Protein AF-0000000086535286 (afdb_homodimer)

Foldseek 3Di:
DVVVVVVVCVVVCVVPPCCPPQPPVNVVVVVVVVVVVVVVVVVVVLVVLVVVVVVLVVLLVVLVCVLPDPVLVPDDPVVSVVSVVVSVVSNVVSVVDDTDHDDDDDPQQVVLLVVLVVQLVVLVVCCVVPVVVSLLVLLQLLQLLDVPRDPHHHDVVSNVSLVSHDPVSNVVSNVVSVVVNVVSVVVVVVVVVVVVVVVVVVVVVVVD/DVVVVVVVCVVVCVVPPCCPPCPPVNVVVVVVVVVVVVVVVVVVVLVVLVVVVVVLVVLLVVLVCVLPDPVLVPDDPVVSVVSVVVSVVSNVVSVVDDTDHDDDDDPQQVVLLVVLVVQLVVLVVCCVVPVVVSLLVLLQLLQLLDVPRPPHHHDVVSNVSLVSHDPVSNVVSNVVSVVVNVVSVVVVVVVVVVVVVVVVVVVVVVVD

Secondary structure (DSSP, 8-state):
-HHHHHHHHHHHHHHHH------HHHHHHHHHHHHHHHHHHHHHHHHHHHHHHHHHHHHHHHHHHHHT-HHHHTS-HHHHHHHHHHHHHHHHHHHTEEEEEPPP--HHHHHHHHHHHHHHHHHHHHHHH-HHHHHHHHHHHHHTT-TT--SS---HHHHHHHHTS-HHHHHHHHHHHHHHHHHHHHHHHHHHHHHHHHHHHHHHHTT-/-HHHHHHHHHHHHHHHH------HHHHHHHHHHHHHHHHHHHHHHHHHHHHHHHHHHHHHHHHHHHHT-HHHHTS-HHHHHHHHHHHHHHHHHHHTEEEEEPPP--HHHHHHHHHHHHHHHHHHHHHHH-HHHHHHHHHHHHHHH-TT--SS---HHHHHHHHTS-HHHHHHHHHHHHHHHHHHHHHHHHHHHHHHHHHHHHHHHS--

Organism: Oryzias melastigma (NCBI:txid30732)

Sequence (416 aa):
MAQAKIQAKMNEAMCSKFSRTLSMADRSGRLLETLDQLEVRVEALRETASALEQEREGILEMIQSIQNSQEMRNICAGEREELTLTADRLMGRALTVEISVGTIRNPQQEEALRKATSMIDEIVKKLLVDMEGGRQQLMALHAACVTEAPPVPIDQKFQVVVISCALEDQKKIKQRLETLVRNVENAEKNIKIMDHQKLESANTNGSSMAQAKIQAKMNEAMCSKFSRTLSMADRSGRLLETLDQLEVRVEALRETASALEQEREGILEMIQSIQNSQEMRNICAGEREELTLTADRLMGRALTVEISVGTIRNPQQEEALRKATSMIDEIVKKLLVDMEGGRQQLMALHAACVTEAPPVPIDQKFQVVVISCALEDQKKIKQRLETLVRNVENAEKNIKIMDHQKLESANTNGSS

Nearest PDB structures (foldseek):
  3cqx-assembly1_D  TM=7.280E-01  e=1.475E-04  Mus musculus
  3cqx-assembly1_C  TM=7.325E-01  e=4.049E-04  Mus musculus
  6o76-assembly1_B  TM=4.195E-01  e=9.312E+00  Homo sapiens
  3cqx-assembly1_D  TM=7.282E-01  e=1.491E-04  Mus musculus
  3cqx-assembly1_C  TM=7.325E-01  e=4.074E-04  Mus musculus

Radius of gyration: 33.99 Å; Cα contacts (8 Å, |Δi|>4): 325; chains: 2; bounding box: 59×127×106 Å

pLDDT: mean 85.43, std 17.41, range [34.28, 98.5]

InterPro domains:
  IPR003103 BAG domain [PS51035] (112-192)
  IPR037689 BAG family molecular chaperone regulator 2 [PTHR12334] (6-199)

Structure (mmCIF, N/CA/C/O backbone):
data_AF-0000000086535286-model_v1
#
loop_
_entity.id
_entity.type
_entity.pdbx_description
1 polymer 'BAG family molecular chaperone regulator 2'
#
loop_
_atom_site.group_PDB
_atom_site.id
_atom_site.type_symbol
_atom_site.label_atom_id
_atom_site.label_alt_id
_atom_site.label_comp_id
_atom_site.label_asym_id
_atom_site.label_entity_id
_atom_site.label_seq_id
_atom_site.pdbx_PDB_ins_code
_atom_site.Cartn_x
_atom_site.Cartn_y
_atom_site.Cartn_z
_atom_site.occupancy
_atom_site.B_iso_or_equiv
_atom_site.auth_seq_id
_atom_site.auth_comp_id
_atom_site.auth_asym_id
_atom_site.auth_atom_id
_atom_site.pdbx_PDB_model_num
ATOM 1 N N . MET A 1 1 ? -3.342 -65.5 15.906 1 35.47 1 MET A N 1
ATOM 2 C CA . MET A 1 1 ? -2.869 -64.688 14.789 1 35.47 1 MET A CA 1
ATOM 3 C C . MET A 1 1 ? -4.004 -64.375 13.828 1 35.47 1 MET A C 1
ATOM 5 O O . MET A 1 1 ? -3.982 -63.344 13.148 1 35.47 1 MET A O 1
ATOM 9 N N . ALA A 1 2 ? -4.98 -65.375 13.617 1 52.06 2 ALA A N 1
ATOM 10 C CA . ALA A 1 2 ? -6.016 -65.25 12.594 1 52.06 2 ALA A CA 1
ATOM 11 C C . ALA A 1 2 ? -7.082 -64.25 13.023 1 52.06 2 ALA A C 1
ATOM 13 O O . ALA A 1 2 ? -7.621 -63.5 12.188 1 52.06 2 ALA A O 1
ATOM 14 N N . GLN A 1 3 ? -7.488 -64.188 14.297 1 49.44 3 GLN A N 1
ATOM 15 C CA . GLN A 1 3 ? -8.562 -63.312 14.734 1 49.44 3 GLN A CA 1
ATOM 16 C C . GLN A 1 3 ? -8.133 -61.844 14.633 1 49.44 3 GLN A C 1
ATOM 18 O O . GLN A 1 3 ? -8.969 -60.969 14.461 1 49.44 3 GLN A O 1
ATOM 23 N N . ALA A 1 4 ? -6.812 -61.594 14.945 1 50.22 4 ALA A N 1
ATOM 24 C CA . ALA A 1 4 ? -6.367 -60.188 14.844 1 50.22 4 ALA A CA 1
ATOM 25 C C . ALA A 1 4 ? -6.43 -59.719 13.398 1 50.22 4 ALA A C 1
ATOM 27 O O . ALA A 1 4 ? -6.691 -58.531 13.148 1 50.22 4 ALA A O 1
ATOM 28 N N . LYS A 1 5 ? -6.266 -60.625 12.453 1 48.25 5 LYS A N 1
ATOM 29 C CA . LYS A 1 5 ? -6.305 -60.156 11.078 1 48.25 5 LYS A CA 1
ATOM 30 C C . LYS A 1 5 ? -7.73 -59.812 10.656 1 48.25 5 LYS A C 1
ATOM 32 O O . LYS A 1 5 ? -7.938 -58.938 9.828 1 48.25 5 LYS A O 1
ATOM 37 N N . ILE A 1 6 ? -8.758 -60.594 11.156 1 49.84 6 ILE A N 1
ATOM 38 C CA . ILE A 1 6 ? -10.117 -60.281 10.734 1 49.84 6 ILE A CA 1
ATOM 39 C C . ILE A 1 6 ? -10.555 -58.938 11.328 1 49.84 6 ILE A C 1
ATOM 41 O O . ILE A 1 6 ? -11.195 -58.125 10.648 1 49.84 6 ILE A O 1
ATOM 45 N N . GLN A 1 7 ? -10.219 -58.656 12.609 1 48.5 7 GLN A N 1
ATOM 46 C CA . GLN A 1 7 ? -10.648 -57.375 13.18 1 48.5 7 GLN A CA 1
ATOM 47 C C . GLN A 1 7 ? -9.93 -56.219 12.516 1 48.5 7 GLN A C 1
ATOM 49 O O . GLN A 1 7 ? -10.461 -55.094 12.453 1 48.5 7 GLN A O 1
ATOM 54 N N . ALA A 1 8 ? -8.656 -56.469 12.102 1 47.41 8 ALA A N 1
ATOM 55 C CA . ALA A 1 8 ? -7.957 -55.344 11.438 1 47.41 8 ALA A CA 1
ATOM 56 C C . ALA A 1 8 ? -8.578 -55.062 10.078 1 47.41 8 ALA A C 1
ATOM 58 O O . ALA A 1 8 ? -8.703 -53.906 9.688 1 47.41 8 ALA A O 1
ATOM 59 N N . LYS A 1 9 ? -8.961 -56.094 9.297 1 48.59 9 LYS A N 1
ATOM 60 C CA . LYS A 1 9 ? -9.625 -55.844 8.023 1 48.59 9 LYS A CA 1
ATOM 61 C C . LYS A 1 9 ? -10.992 -55.188 8.25 1 48.59 9 LYS A C 1
ATOM 63 O O . LYS A 1 9 ? -11.438 -54.375 7.434 1 48.59 9 LYS A O 1
ATOM 68 N N . MET A 1 10 ? -11.727 -55.562 9.352 1 43.03 10 MET A N 1
ATOM 69 C CA . MET A 1 10 ? -12.992 -54.906 9.609 1 43.03 10 MET A CA 1
ATOM 70 C C . MET A 1 10 ? -12.758 -53.469 10.062 1 43.03 10 MET A C 1
ATOM 72 O O . MET A 1 10 ? -13.586 -52.594 9.805 1 43.03 10 MET A O 1
ATOM 76 N N . ASN A 1 11 ? -11.664 -53.25 10.977 1 42.78 11 ASN A N 1
ATOM 77 C CA . ASN A 1 11 ? -11.414 -51.875 11.391 1 42.78 11 ASN A CA 1
ATOM 78 C C . ASN A 1 11 ? -10.898 -51.031 10.234 1 42.78 11 ASN A C 1
ATOM 80 O O . ASN A 1 11 ? -11.156 -49.812 10.18 1 42.78 11 ASN A O 1
ATOM 84 N N . GLU A 1 12 ? -9.953 -51.625 9.375 1 42.12 12 GLU A N 1
ATOM 85 C CA . GLU A 1 12 ? -9.523 -50.781 8.258 1 42.12 12 GLU A CA 1
ATOM 86 C C . GLU A 1 12 ? -10.664 -50.562 7.27 1 42.12 12 GLU A C 1
ATOM 88 O O . GLU A 1 12 ? -10.727 -49.5 6.621 1 42.12 12 GLU A O 1
ATOM 93 N N . ALA A 1 13 ? -11.516 -51.562 6.961 1 40.09 13 ALA A N 1
ATOM 94 C CA . ALA A 1 13 ? -12.633 -51.438 6.027 1 40.09 13 ALA A CA 1
ATOM 95 C C . ALA A 1 13 ? -13.695 -50.5 6.57 1 40.09 13 ALA A C 1
ATOM 97 O O . ALA A 1 13 ? -14.359 -49.812 5.805 1 40.09 13 ALA A O 1
ATOM 98 N N . MET A 1 14 ? -14.039 -50.594 7.902 1 37.5 14 MET A N 1
ATOM 99 C CA . MET A 1 14 ? -15.047 -49.656 8.414 1 37.5 14 MET A CA 1
ATOM 100 C C . MET A 1 14 ? -14.539 -48.219 8.352 1 37.5 14 MET A C 1
ATOM 102 O O . MET A 1 14 ? -15.32 -47.281 8.195 1 37.5 14 MET A O 1
ATOM 106 N N . CYS A 1 15 ? -13.242 -48 8.758 1 41.28 15 CYS A N 1
ATOM 107 C CA . CYS A 1 15 ? -12.789 -46.625 8.703 1 41.28 15 CYS A CA 1
ATOM 108 C C . CYS A 1 15 ? -12.672 -46.156 7.262 1 41.28 15 CYS A C 1
ATOM 110 O O . CYS A 1 15 ? -12.531 -44.969 7.008 1 41.28 15 CYS A O 1
ATOM 112 N N . SER A 1 16 ? -12.219 -46.969 6.367 1 38.59 16 SER A N 1
ATOM 113 C CA . SER A 1 16 ? -11.938 -46.594 4.984 1 38.59 16 SER A CA 1
ATOM 114 C C . SER A 1 16 ? -13.211 -46.219 4.246 1 38.59 16 SER A C 1
ATOM 116 O O . SER A 1 16 ? -13.203 -45.25 3.459 1 38.59 16 SER A O 1
ATOM 118 N N . LYS A 1 17 ? -14.18 -47.25 4.133 1 38.41 17 LYS A N 1
ATOM 119 C CA . LYS A 1 17 ? -15.188 -47.156 3.08 1 38.41 17 LYS A CA 1
ATOM 120 C C . LYS A 1 17 ? -16.234 -46.094 3.422 1 38.41 17 LYS A C 1
ATOM 122 O O . LYS A 1 17 ? -17.109 -45.781 2.607 1 38.41 17 LYS A O 1
ATOM 127 N N . PHE A 1 18 ? -16.672 -46.031 4.766 1 39.97 18 PHE A N 1
ATOM 128 C CA . PHE A 1 18 ? -17.688 -45 4.957 1 39.97 18 PHE A CA 1
ATOM 129 C C . PHE A 1 18 ? -17.078 -43.625 4.816 1 39.97 18 PHE A C 1
ATOM 131 O O . PHE A 1 18 ? -16.656 -43 5.809 1 39.97 18 PHE A O 1
ATOM 138 N N . SER A 1 19 ? -16.031 -43.312 4.191 1 42.75 19 SER A N 1
ATOM 139 C CA . SER A 1 19 ? -15.961 -41.938 3.686 1 42.75 19 SER A CA 1
ATOM 140 C C . SER A 1 19 ? -17.359 -41.375 3.426 1 42.75 19 SER A C 1
ATOM 142 O O . SER A 1 19 ? -17.938 -41.625 2.365 1 42.75 19 SER A O 1
ATOM 144 N N . ARG A 1 20 ? -18.219 -41.625 4.371 1 43.44 20 ARG A N 1
ATOM 145 C CA . ARG A 1 20 ? -19.594 -41.125 4.289 1 43.44 20 ARG A CA 1
ATOM 146 C C . ARG A 1 20 ? -19.641 -39.812 3.529 1 43.44 20 ARG A C 1
ATOM 148 O O . ARG A 1 20 ? -18.844 -38.906 3.797 1 43.44 20 ARG A O 1
ATOM 155 N N . THR A 1 21 ? -20.016 -39.812 2.365 1 53.78 21 THR A N 1
ATOM 156 C CA . THR A 1 21 ? -20.422 -38.719 1.525 1 53.78 21 THR A CA 1
ATOM 157 C C . THR A 1 21 ? -20.969 -37.562 2.377 1 53.78 21 THR A C 1
ATOM 159 O O . THR A 1 21 ? -21.891 -37.75 3.166 1 53.78 21 THR A O 1
ATOM 162 N N . LEU A 1 22 ? -20.078 -36.875 3.01 1 63.31 22 LEU A N 1
ATOM 163 C CA . LEU A 1 22 ? -20.531 -35.688 3.748 1 63.31 22 LEU A CA 1
ATOM 164 C C . LEU A 1 22 ? -21.828 -35.156 3.141 1 63.31 22 LEU A C 1
ATOM 166 O O . LEU A 1 22 ? -21.953 -35.062 1.917 1 63.31 22 LEU A O 1
ATOM 170 N N . SER A 1 23 ? -22.875 -35.344 3.879 1 72.31 23 SER A N 1
ATOM 171 C CA . SER A 1 23 ? -24.141 -34.75 3.436 1 72.31 23 SER A CA 1
ATOM 172 C C . SER A 1 23 ? -23.922 -33.312 2.93 1 72.31 23 SER A C 1
ATOM 174 O O . SER A 1 23 ? -22.906 -32.688 3.217 1 72.31 23 SER A O 1
ATOM 176 N N . MET A 1 24 ? -24.625 -32.938 1.948 1 72.94 24 MET A N 1
ATOM 177 C CA . MET A 1 24 ? -24.625 -31.594 1.421 1 72.94 24 MET A CA 1
ATOM 178 C C . MET A 1 24 ? -24.594 -30.562 2.553 1 72.94 24 MET A C 1
ATOM 180 O O . MET A 1 24 ? -23.922 -29.547 2.459 1 72.94 24 MET A O 1
ATOM 184 N N . ALA A 1 25 ? -25.312 -30.969 3.625 1 75.06 25 ALA A N 1
ATOM 185 C CA . ALA A 1 25 ? -25.391 -30.062 4.77 1 75.06 25 ALA A CA 1
ATOM 186 C C . ALA A 1 25 ? -24.062 -29.984 5.504 1 75.06 25 ALA A C 1
ATOM 188 O O . ALA A 1 25 ? -23.656 -28.906 5.961 1 75.06 25 ALA A O 1
ATOM 189 N N . ASP A 1 26 ? -23.391 -31.078 5.598 1 84.38 26 ASP A N 1
ATOM 190 C CA . ASP A 1 26 ? -22.094 -31.109 6.27 1 84.38 26 ASP A CA 1
ATOM 191 C C . ASP A 1 26 ? -21.047 -30.328 5.469 1 84.38 26 ASP A C 1
ATOM 193 O O . ASP A 1 26 ? -20.234 -29.609 6.039 1 84.38 26 ASP A O 1
ATOM 197 N N . ARG A 1 27 ? -21.109 -30.531 4.207 1 83.5 27 ARG A N 1
ATOM 198 C CA . ARG A 1 27 ? -20.172 -29.828 3.332 1 83.5 27 ARG A CA 1
ATOM 199 C C . ARG A 1 27 ? -20.344 -28.328 3.439 1 83.5 27 ARG A C 1
ATOM 201 O O . ARG A 1 27 ? -19.344 -27.594 3.594 1 83.5 27 ARG A O 1
ATOM 208 N N . SER A 1 28 ? -21.609 -27.906 3.369 1 88.69 28 SER A N 1
ATOM 209 C CA . SER A 1 28 ? -21.906 -26.469 3.465 1 88.69 28 SER A CA 1
ATOM 210 C C . SER A 1 28 ? -21.5 -25.922 4.828 1 88.69 28 SER A C 1
ATOM 212 O O . SER A 1 28 ? -21.031 -24.781 4.926 1 88.69 28 SER A O 1
ATOM 214 N N . GLY A 1 29 ? -21.672 -26.781 5.777 1 90.19 29 GLY A N 1
ATOM 215 C CA . GLY A 1 29 ? -21.297 -26.375 7.121 1 90.19 29 GLY A CA 1
ATOM 216 C C . GLY A 1 29 ? -19.797 -26.156 7.277 1 90.19 29 GLY A C 1
ATOM 217 O O . GLY A 1 29 ? -19.375 -25.172 7.902 1 90.19 29 GLY A O 1
ATOM 218 N N . ARG A 1 30 ? -19.062 -27.016 6.762 1 91.81 30 ARG A N 1
ATOM 219 C CA . ARG A 1 30 ? -17.609 -26.875 6.828 1 91.81 30 ARG A CA 1
ATOM 220 C C . ARG A 1 30 ? -17.141 -25.641 6.07 1 91.81 30 ARG A C 1
ATOM 222 O O . ARG A 1 30 ? -16.266 -24.922 6.539 1 91.81 30 ARG A O 1
ATOM 229 N N . LEU A 1 31 ? -17.688 -25.438 4.914 1 95.06 31 LEU A N 1
ATOM 230 C CA . LEU A 1 31 ? -17.344 -24.266 4.121 1 95.06 31 LEU A CA 1
ATOM 231 C C . LEU A 1 31 ? -17.703 -22.984 4.875 1 95.06 31 LEU A C 1
ATOM 233 O O . LEU A 1 31 ? -16.906 -22.031 4.891 1 95.06 31 LEU A O 1
ATOM 237 N N . LEU A 1 32 ? -18.859 -23.031 5.551 1 94.56 32 LEU A N 1
ATOM 238 C CA . LEU A 1 32 ? -19.297 -21.859 6.32 1 94.56 32 LEU A CA 1
ATOM 239 C C . LEU A 1 32 ? -18.359 -21.594 7.488 1 94.56 32 LEU A C 1
ATOM 241 O O . LEU A 1 32 ? -18.031 -20.438 7.777 1 94.56 32 LEU A O 1
ATOM 245 N N . GLU A 1 33 ? -17.953 -22.641 8.094 1 95.5 33 GLU A N 1
ATOM 246 C CA . GLU A 1 33 ? -17.016 -22.484 9.211 1 95.5 33 GLU A CA 1
ATOM 247 C C . GLU A 1 33 ? -15.695 -21.875 8.75 1 95.5 33 GLU A C 1
ATOM 249 O O . GLU A 1 33 ? -15.133 -21.031 9.438 1 95.5 33 GLU A O 1
ATOM 254 N N . THR A 1 34 ? -15.18 -22.312 7.664 1 96.81 34 THR A N 1
ATOM 255 C CA . THR A 1 34 ? -13.945 -21.766 7.105 1 96.81 34 THR A CA 1
ATOM 256 C C . THR A 1 34 ? -14.109 -20.297 6.762 1 96.81 34 THR A C 1
ATOM 258 O O . THR A 1 34 ? -13.219 -19.484 7.031 1 96.81 34 THR A O 1
ATOM 261 N N . LEU A 1 35 ? -15.227 -19.953 6.262 1 97.19 35 LEU A N 1
ATOM 262 C CA . LEU A 1 35 ? -15.5 -18.562 5.914 1 97.19 35 LEU A CA 1
ATOM 263 C C . LEU A 1 35 ? -15.609 -17.703 7.168 1 97.19 35 LEU A C 1
ATOM 265 O O . LEU A 1 35 ? -15.172 -16.547 7.168 1 97.19 35 LEU A O 1
ATOM 269 N N . ASP A 1 36 ? -16.141 -18.281 8.164 1 97.38 36 ASP A N 1
ATOM 270 C CA . ASP A 1 36 ? -16.219 -17.562 9.438 1 97.38 36 ASP A CA 1
ATOM 271 C C . ASP A 1 36 ? -14.82 -17.266 9.969 1 97.38 36 ASP A C 1
ATOM 273 O O . ASP A 1 36 ? -14.562 -16.156 10.469 1 97.38 36 ASP A O 1
ATOM 277 N N . GLN A 1 37 ? -13.992 -18.234 9.852 1 97.69 37 GLN A N 1
ATOM 278 C CA . GLN A 1 37 ? -12.617 -18.031 10.289 1 97.69 37 GLN A CA 1
ATOM 279 C C . GLN A 1 37 ? -11.922 -16.969 9.445 1 97.69 37 GLN A C 1
ATOM 281 O O . GLN A 1 37 ? -11.164 -16.141 9.969 1 97.69 37 GLN A O 1
ATOM 286 N N . LEU A 1 38 ? -12.156 -17.031 8.211 1 98.38 38 LEU A N 1
ATOM 287 C CA . LEU A 1 38 ? -11.57 -16.031 7.312 1 98.38 38 LEU A CA 1
ATOM 288 C C . LEU A 1 38 ? -12.094 -14.641 7.625 1 98.38 38 LEU A C 1
ATOM 290 O O . LEU A 1 38 ? -11.367 -13.648 7.477 1 98.38 38 LEU A O 1
ATOM 294 N N . GLU A 1 39 ? -13.352 -14.516 8.062 1 97.88 39 GLU A N 1
ATOM 295 C CA . GLU A 1 39 ? -13.914 -13.219 8.453 1 97.88 39 GLU A CA 1
ATOM 296 C C . GLU A 1 39 ? -13.125 -12.602 9.609 1 97.88 39 GLU A C 1
ATOM 298 O O . GLU A 1 39 ? -12.812 -11.414 9.586 1 97.88 39 GLU A O 1
ATOM 303 N N . VAL A 1 40 ? -12.797 -13.422 10.539 1 98.38 40 VAL A N 1
ATOM 304 C CA . VAL A 1 40 ? -12.016 -12.977 11.688 1 98.38 40 VAL A CA 1
ATOM 305 C C . VAL A 1 40 ? -10.625 -12.539 11.227 1 98.38 40 VAL A C 1
ATOM 307 O O . VAL A 1 40 ? -10.117 -11.508 11.672 1 98.38 40 VAL A O 1
ATOM 310 N N . ARG A 1 41 ? -10.07 -13.289 10.375 1 98.5 41 ARG A N 1
ATOM 311 C CA . ARG A 1 41 ? -8.727 -13 9.867 1 98.5 41 ARG A CA 1
ATOM 312 C C . ARG A 1 41 ? -8.719 -11.703 9.062 1 98.5 41 ARG A C 1
ATOM 314 O O . ARG A 1 41 ? -7.789 -10.898 9.18 1 98.5 41 ARG A O 1
ATOM 321 N N . VAL A 1 42 ? -9.734 -11.516 8.281 1 98.38 42 VAL A N 1
ATOM 322 C CA . VAL A 1 42 ? -9.836 -10.312 7.461 1 98.38 42 VAL A CA 1
ATOM 323 C C . VAL A 1 42 ? -9.992 -9.086 8.359 1 98.38 42 VAL A C 1
ATOM 325 O O . VAL A 1 42 ? -9.352 -8.055 8.133 1 98.38 42 VAL A O 1
ATOM 328 N N . GLU A 1 43 ? -10.797 -9.219 9.328 1 96.94 43 GLU A N 1
ATOM 329 C CA . GLU A 1 43 ? -10.977 -8.117 10.266 1 96.94 43 GLU A CA 1
ATOM 330 C C . GLU A 1 43 ? -9.664 -7.777 10.969 1 96.94 43 GLU A C 1
ATOM 332 O O . GLU A 1 43 ? -9.305 -6.602 11.094 1 96.94 43 GLU A O 1
ATOM 337 N N . ALA A 1 44 ? -9.008 -8.789 11.406 1 98.38 44 ALA A N 1
ATOM 338 C CA . ALA A 1 44 ? -7.715 -8.586 12.055 1 98.38 44 ALA A CA 1
ATOM 339 C C . ALA A 1 44 ? -6.707 -7.961 11.102 1 98.38 44 ALA A C 1
ATOM 341 O O . ALA A 1 44 ? -5.918 -7.102 11.5 1 98.38 44 ALA A O 1
ATOM 342 N N . LEU A 1 45 ? -6.699 -8.398 9.914 1 98.44 45 LEU A N 1
ATOM 343 C CA . LEU A 1 45 ? -5.84 -7.844 8.875 1 98.44 45 LEU A CA 1
ATOM 344 C C . LEU A 1 45 ? -6.074 -6.344 8.711 1 98.44 45 LEU A C 1
ATOM 346 O O . LEU A 1 45 ? -5.125 -5.559 8.719 1 98.44 45 LEU A O 1
ATOM 350 N N . ARG A 1 46 ? -7.281 -5.918 8.602 1 97.62 46 ARG A N 1
ATOM 351 C CA . ARG A 1 46 ? -7.637 -4.52 8.391 1 97.62 46 ARG A CA 1
ATOM 352 C C . ARG A 1 46 ? -7.258 -3.672 9.602 1 97.62 46 ARG A C 1
ATOM 354 O O . ARG A 1 46 ? -6.734 -2.564 9.453 1 97.62 46 ARG A O 1
ATOM 361 N N . GLU A 1 47 ? -7.527 -4.242 10.727 1 97.06 47 GLU A N 1
ATOM 362 C CA . GLU A 1 47 ? -7.199 -3.523 11.953 1 97.06 47 GLU A CA 1
ATOM 363 C C . GLU A 1 47 ? -5.691 -3.322 12.086 1 97.06 47 GLU A C 1
ATOM 365 O O . GLU A 1 47 ? -5.234 -2.223 12.398 1 97.06 47 GLU A O 1
ATOM 370 N N . THR A 1 48 ? -5 -4.383 11.867 1 98.25 48 THR A N 1
ATOM 371 C CA . THR A 1 48 ? -3.549 -4.301 11.969 1 98.25 48 THR A CA 1
ATOM 372 C C . THR A 1 48 ? -2.984 -3.363 10.906 1 98.25 48 THR A C 1
ATOM 374 O O . THR A 1 48 ? -2.061 -2.592 11.172 1 98.25 48 THR A O 1
ATOM 377 N N . ALA A 1 49 ? -3.506 -3.48 9.727 1 98.25 49 ALA A N 1
ATOM 378 C CA . ALA A 1 49 ? -3.068 -2.6 8.648 1 98.25 49 ALA A CA 1
ATOM 379 C C . ALA A 1 49 ? -3.303 -1.135 9 1 98.25 49 ALA A C 1
ATOM 381 O O . ALA A 1 49 ? -2.447 -0.283 8.75 1 98.25 49 ALA A O 1
ATOM 382 N N . SER A 1 50 ? -4.434 -0.857 9.602 1 96.88 50 SER A N 1
ATOM 383 C CA . SER A 1 50 ? -4.738 0.508 10.016 1 96.88 50 SER A CA 1
ATOM 384 C C . SER A 1 50 ? -3.736 1.007 11.055 1 96.88 50 SER A C 1
ATOM 386 O O . SER A 1 50 ? -3.271 2.146 10.977 1 96.88 50 SER A O 1
ATOM 388 N N . ALA A 1 51 ? -3.467 0.179 11.969 1 97.81 51 ALA A N 1
ATOM 389 C CA . ALA A 1 51 ? -2.496 0.53 13 1 97.81 51 ALA A CA 1
ATOM 390 C C . ALA A 1 51 ? -1.113 0.763 12.398 1 97.81 51 ALA A C 1
ATOM 392 O O . ALA A 1 51 ? -0.396 1.679 12.812 1 97.81 51 ALA A O 1
ATOM 393 N N . LEU A 1 52 ? -0.763 -0.083 11.484 1 98.12 52 LEU A N 1
ATOM 394 C CA . LEU A 1 52 ? 0.537 0.024 10.836 1 98.12 52 LEU A CA 1
ATOM 395 C C . LEU A 1 52 ? 0.633 1.312 10.023 1 98.12 52 LEU A C 1
ATOM 397 O O . LEU A 1 52 ? 1.691 1.941 9.969 1 98.12 52 LEU A O 1
ATOM 401 N N . GLU A 1 53 ? -0.443 1.604 9.391 1 97.12 53 GLU A N 1
ATOM 402 C CA . GLU A 1 53 ? -0.505 2.857 8.648 1 97.12 53 GLU A CA 1
ATOM 403 C C . GLU A 1 53 ? -0.252 4.055 9.555 1 97.12 53 GLU A C 1
ATOM 405 O O . GLU A 1 53 ? 0.513 4.957 9.211 1 97.12 53 GLU A O 1
ATOM 410 N N . GLN A 1 54 ? -0.848 4.066 10.672 1 96.38 54 GLN A N 1
ATOM 411 C CA . GLN A 1 54 ? -0.667 5.137 11.648 1 96.38 54 GLN A CA 1
ATOM 412 C C . GLN A 1 54 ? 0.767 5.168 12.172 1 96.38 54 GLN A C 1
ATOM 414 O O . GLN A 1 54 ? 1.352 6.242 12.328 1 96.38 54 GLN A O 1
ATOM 419 N N . GLU A 1 55 ? 1.243 3.977 12.414 1 98.19 55 GLU A N 1
ATOM 420 C CA . GLU A 1 55 ? 2.627 3.873 12.867 1 98.19 55 GLU A CA 1
ATOM 421 C C . GLU A 1 55 ? 3.592 4.449 11.836 1 98.19 55 GLU A C 1
ATOM 423 O O . GLU A 1 55 ? 4.508 5.195 12.188 1 98.19 55 GLU A O 1
ATOM 428 N N . ARG A 1 56 ? 3.473 4.074 10.633 1 98.31 56 ARG A N 1
ATOM 429 C CA . ARG A 1 56 ? 4.305 4.594 9.547 1 98.31 56 ARG A CA 1
ATOM 430 C C . ARG A 1 56 ? 4.273 6.117 9.516 1 98.31 56 ARG A C 1
ATOM 432 O O . ARG A 1 56 ? 5.32 6.762 9.43 1 98.31 56 ARG A O 1
ATOM 439 N N . GLU A 1 57 ? 3.047 6.688 9.602 1 96.94 57 GLU A N 1
ATOM 440 C CA . GLU A 1 57 ? 2.889 8.141 9.594 1 96.94 57 GLU A CA 1
ATOM 441 C C . GLU A 1 57 ? 3.557 8.773 10.812 1 96.94 57 GLU A C 1
ATOM 443 O O . GLU A 1 57 ? 4.195 9.82 10.703 1 96.94 57 GLU A O 1
ATOM 448 N N . GLY A 1 58 ? 3.355 8.133 11.898 1 98.06 58 GLY A N 1
ATOM 449 C CA . GLY A 1 58 ? 3.994 8.617 13.109 1 98.06 58 GLY A CA 1
ATOM 450 C C . GLY A 1 58 ? 5.508 8.656 13.008 1 98.06 58 GLY A C 1
ATOM 451 O O . GLY A 1 58 ? 6.137 9.633 13.422 1 98.06 58 GLY A O 1
ATOM 452 N N . ILE A 1 59 ? 6.074 7.641 12.477 1 98.5 59 ILE A N 1
ATOM 453 C CA . ILE A 1 59 ? 7.52 7.547 12.297 1 98.5 59 ILE A CA 1
ATOM 454 C C . ILE A 1 59 ? 8 8.672 11.383 1 98.5 59 ILE A C 1
ATOM 456 O O . ILE A 1 59 ? 8.961 9.367 11.703 1 98.5 59 ILE A O 1
ATOM 460 N N . LEU A 1 60 ? 7.344 8.844 10.289 1 98.19 60 LEU A N 1
ATOM 461 C CA . LEU A 1 60 ? 7.715 9.867 9.312 1 98.19 60 LEU A CA 1
ATOM 462 C C . LEU A 1 60 ? 7.645 11.258 9.938 1 98.19 60 LEU A C 1
ATOM 464 O O . LEU A 1 60 ? 8.547 12.078 9.734 1 98.19 60 LEU A O 1
ATOM 468 N N . GLU A 1 61 ? 6.586 11.438 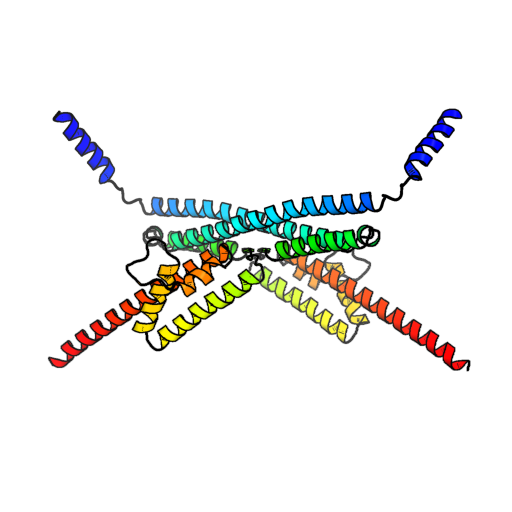10.68 1 97.5 61 GLU A N 1
ATOM 469 C CA . GLU A 1 61 ? 6.418 12.719 11.359 1 97.5 61 GLU A CA 1
ATOM 470 C C . GLU A 1 61 ? 7.539 12.969 12.367 1 97.5 61 GLU A C 1
ATOM 472 O O . GLU A 1 61 ? 8.062 1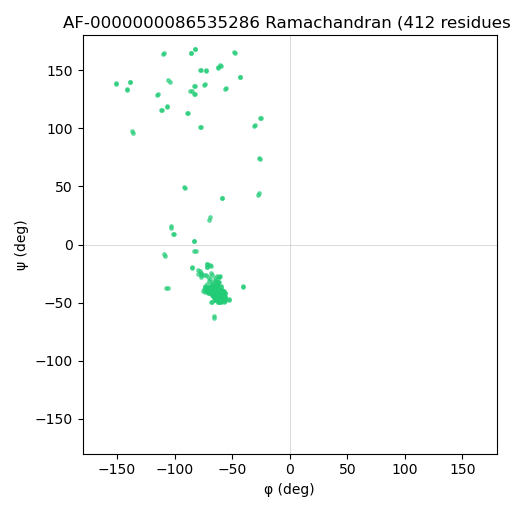4.078 12.461 1 97.5 61 GLU A O 1
ATOM 477 N N . MET A 1 62 ? 7.875 11.992 13.07 1 97.5 62 MET A N 1
ATOM 478 C CA . MET A 1 62 ? 8.914 12.117 14.086 1 97.5 62 MET A CA 1
ATOM 479 C C . MET A 1 62 ? 10.273 12.398 13.445 1 97.5 62 MET A C 1
ATOM 481 O O . MET A 1 62 ? 11.031 13.234 13.93 1 97.5 62 MET A O 1
ATOM 485 N N . ILE A 1 63 ? 10.562 11.703 12.391 1 98 63 ILE A N 1
ATOM 486 C CA . ILE A 1 63 ? 11.82 11.914 11.688 1 98 63 ILE A CA 1
ATOM 487 C C . ILE A 1 63 ? 11.898 13.352 11.188 1 98 63 ILE A C 1
ATOM 489 O O . ILE A 1 63 ? 12.914 14.023 11.359 1 98 63 ILE A O 1
ATOM 493 N N . GLN A 1 64 ? 10.82 13.812 10.586 1 96.56 64 GLN A N 1
ATOM 494 C CA . GLN A 1 64 ? 10.766 15.188 10.102 1 96.56 64 GLN A CA 1
ATOM 495 C C . GLN A 1 64 ? 10.945 16.188 11.242 1 96.56 64 GLN A C 1
ATOM 497 O O . GLN A 1 64 ? 11.617 17.203 11.086 1 96.56 64 GLN A O 1
ATOM 502 N N . SER A 1 65 ? 10.32 15.867 12.32 1 96.5 65 SER A N 1
ATOM 503 C CA . SER A 1 65 ? 10.438 16.734 13.5 1 96.5 65 SER A CA 1
ATOM 504 C C . SER A 1 65 ? 11.883 16.844 13.961 1 96.5 65 SER A C 1
ATOM 506 O O . SER A 1 65 ? 12.344 17.938 14.312 1 96.5 65 SER A O 1
ATOM 508 N N . ILE A 1 66 ? 12.625 15.797 13.961 1 95.94 66 ILE A N 1
ATOM 509 C CA . ILE A 1 66 ? 14.031 15.781 14.344 1 95.94 66 ILE A CA 1
ATOM 510 C C . ILE A 1 66 ? 14.844 16.625 13.352 1 95.94 66 ILE A C 1
ATOM 512 O O . ILE A 1 66 ? 15.664 17.438 13.75 1 95.94 66 ILE A O 1
ATOM 516 N N . GLN A 1 67 ? 14.578 16.406 12.125 1 95.62 67 GLN A N 1
ATOM 517 C CA . GLN A 1 67 ? 15.32 17.094 11.07 1 95.62 67 GLN A CA 1
ATOM 518 C C . GLN A 1 67 ? 15.117 18.609 11.148 1 95.62 67 GLN A C 1
ATOM 520 O O . GLN A 1 67 ? 16.016 19.375 10.805 1 95.62 67 GLN A O 1
ATOM 525 N N . ASN A 1 68 ? 13.992 18.984 11.57 1 94.75 68 ASN A N 1
ATOM 526 C CA . ASN A 1 68 ? 13.656 20.406 11.594 1 94.75 68 ASN A CA 1
ATOM 527 C C . ASN A 1 68 ? 13.797 20.984 13 1 94.75 68 ASN A C 1
ATOM 529 O O . ASN A 1 68 ? 13.469 22.156 13.227 1 94.75 68 ASN A O 1
ATOM 533 N N . SER A 1 69 ? 14.328 20.266 13.875 1 92.94 69 SER A N 1
ATOM 534 C CA . SER A 1 69 ? 14.398 20.703 15.266 1 92.94 69 SER A CA 1
ATOM 535 C C . SER A 1 69 ? 15.492 21.734 15.477 1 92.94 69 SER A C 1
ATOM 537 O O . SER A 1 69 ? 16.469 21.766 14.727 1 92.94 69 SER A O 1
ATOM 539 N N . GLN A 1 70 ? 15.32 22.609 16.422 1 91.88 70 GLN A N 1
ATOM 540 C CA . GLN A 1 70 ? 16.328 23.594 16.828 1 91.88 70 GLN A CA 1
ATOM 541 C C . GLN A 1 70 ? 17.609 22.891 17.297 1 91.88 70 GLN A C 1
ATOM 543 O O . GLN A 1 70 ? 18.719 23.391 17.047 1 91.88 70 GLN A O 1
ATOM 548 N N . GLU A 1 71 ? 17.453 21.797 17.938 1 91.38 71 GLU A N 1
ATOM 549 C CA . GLU A 1 71 ? 18.609 21.031 18.422 1 91.38 71 GLU A CA 1
ATOM 550 C C . GLU A 1 71 ? 19.531 20.641 17.266 1 91.38 71 GLU A C 1
ATOM 552 O O . GLU A 1 71 ? 20.75 20.703 17.406 1 91.38 71 GLU A O 1
ATOM 557 N N . MET A 1 72 ? 19.031 20.281 16.188 1 92.62 72 MET A N 1
ATOM 558 C CA . MET A 1 72 ? 19.781 19.922 15 1 92.62 72 MET A CA 1
ATOM 559 C C . MET A 1 72 ? 20.594 21.109 14.492 1 92.62 72 MET A C 1
ATOM 561 O O . MET A 1 72 ? 21.703 20.938 13.969 1 92.62 72 MET A O 1
ATOM 565 N N . ARG A 1 73 ? 20.078 22.297 14.656 1 91.12 73 ARG A N 1
ATOM 566 C CA . ARG A 1 73 ? 20.734 23.516 14.188 1 91.12 73 ARG A CA 1
ATOM 567 C C . ARG A 1 73 ? 21.859 23.938 15.133 1 91.12 73 ARG A C 1
ATOM 569 O O . ARG A 1 73 ? 22.75 24.688 14.75 1 91.12 73 ARG A O 1
ATOM 576 N N . ASN A 1 74 ? 21.797 23.5 16.359 1 90.44 74 ASN A N 1
ATOM 577 C CA . ASN A 1 74 ? 22.703 24 17.391 1 90.44 74 ASN A CA 1
ATOM 578 C C . ASN A 1 74 ? 23.812 23 17.688 1 90.44 74 ASN A C 1
ATOM 580 O O . ASN A 1 74 ? 24.438 23.062 18.75 1 90.44 74 ASN A O 1
ATOM 584 N N . ILE A 1 75 ? 24.078 22 16.875 1 91.75 75 ILE A N 1
ATOM 585 C CA . ILE A 1 75 ? 25.172 21.062 17.078 1 91.75 75 ILE A CA 1
ATOM 586 C C . ILE A 1 75 ? 26.25 21.297 16.016 1 91.75 75 ILE A C 1
ATOM 588 O O . ILE A 1 75 ? 26.078 22.109 15.125 1 91.75 75 ILE A O 1
ATOM 592 N N . CYS A 1 76 ? 27.406 20.734 16.312 1 88.81 76 CYS A N 1
ATOM 593 C CA . CYS A 1 76 ? 28.516 20.922 15.398 1 88.81 76 CYS A CA 1
ATOM 594 C C . CYS A 1 76 ? 28.188 20.391 14.008 1 88.81 76 CYS A C 1
ATOM 596 O O . CYS A 1 76 ? 27.328 19.516 13.867 1 88.81 76 CYS A O 1
ATOM 598 N N . ALA A 1 77 ? 28.75 20.859 13.031 1 89.94 77 ALA A N 1
ATOM 599 C CA . ALA A 1 77 ? 28.469 20.531 11.633 1 89.94 77 ALA A CA 1
ATOM 600 C C . ALA A 1 77 ? 28.656 19.047 11.359 1 89.94 77 ALA A C 1
ATOM 602 O O . ALA A 1 77 ? 27.875 18.438 10.633 1 89.94 77 ALA A O 1
ATOM 603 N N . GLY A 1 78 ? 29.75 18.516 11.875 1 91.94 78 GLY A N 1
ATOM 604 C CA . GLY A 1 78 ? 30.016 17.094 11.672 1 91.94 78 GLY A CA 1
ATOM 605 C C . GLY A 1 78 ? 28.922 16.203 12.219 1 91.94 78 GLY A C 1
ATOM 606 O O . GLY A 1 78 ? 28.469 15.273 11.539 1 91.94 78 GLY A O 1
ATOM 607 N N . GLU A 1 79 ? 28.562 16.5 13.398 1 91.94 79 GLU A N 1
ATOM 608 C CA . GLU A 1 79 ? 27.5 15.734 14.031 1 91.94 79 GLU A CA 1
ATOM 609 C C . GLU A 1 79 ? 26.172 15.922 13.305 1 91.94 79 GLU A C 1
ATOM 611 O O . GLU A 1 79 ? 25.406 14.969 13.148 1 91.94 79 GLU A O 1
ATOM 616 N N . ARG A 1 80 ? 25.891 17.094 12.922 1 94.44 80 ARG A N 1
ATOM 617 C CA . ARG A 1 80 ? 24.672 17.406 12.188 1 94.44 80 ARG A CA 1
ATOM 618 C C . ARG A 1 80 ? 24.594 16.609 10.891 1 94.44 80 ARG A C 1
ATOM 620 O O . ARG A 1 80 ? 23.531 16.062 10.562 1 94.44 80 ARG A O 1
ATOM 627 N N . GLU A 1 81 ? 25.641 16.531 10.219 1 95.06 81 GLU A N 1
ATOM 628 C CA . GLU A 1 81 ? 25.688 15.781 8.961 1 95.06 81 GLU A CA 1
ATOM 629 C C . GLU A 1 81 ? 25.422 14.297 9.195 1 95.06 81 GLU A C 1
ATOM 631 O O . GLU A 1 81 ? 24.641 13.68 8.461 1 95.06 81 GLU A O 1
ATOM 636 N N . GLU A 1 82 ? 26.047 13.758 10.211 1 94.75 82 GLU A N 1
ATOM 637 C CA . GLU A 1 82 ? 25.891 12.344 10.523 1 94.75 82 GLU A CA 1
ATOM 638 C C . GLU A 1 82 ? 24.438 12.023 10.891 1 94.75 82 GLU A C 1
ATOM 640 O O . GLU A 1 82 ? 23.875 11.047 10.406 1 94.75 82 GLU A O 1
ATOM 645 N N . LEU A 1 83 ? 23.906 12.836 11.758 1 96.06 83 LEU A N 1
ATOM 646 C CA . LEU A 1 83 ? 22.531 12.617 12.203 1 96.06 83 LEU A CA 1
ATOM 647 C C . LEU A 1 83 ? 21.547 12.797 11.047 1 96.06 83 LEU A C 1
ATOM 649 O O . LEU A 1 83 ? 20.562 12.07 10.945 1 96.06 83 LEU A O 1
ATOM 653 N N . THR A 1 84 ? 21.828 13.742 10.203 1 96.44 84 THR A N 1
ATOM 654 C CA . THR A 1 84 ? 20.984 13.969 9.031 1 96.44 84 THR A CA 1
ATOM 655 C C . THR A 1 84 ? 21 12.758 8.102 1 96.44 84 THR A C 1
ATOM 657 O O . THR A 1 84 ? 19.953 12.336 7.598 1 96.44 84 THR A O 1
ATOM 660 N N . LEU A 1 85 ? 22.156 12.18 7.949 1 96.12 85 LEU A N 1
ATOM 661 C CA . LEU A 1 85 ? 22.297 10.992 7.113 1 96.12 85 LEU A CA 1
ATOM 662 C C . LEU A 1 85 ? 21.469 9.836 7.684 1 96.12 85 LEU A C 1
ATOM 664 O O . LEU A 1 85 ? 20.781 9.133 6.941 1 96.12 85 LEU A O 1
ATOM 668 N N . THR A 1 86 ? 21.609 9.695 8.906 1 96.5 86 THR A N 1
ATOM 669 C CA . THR A 1 86 ? 20.875 8.625 9.562 1 96.5 86 THR A CA 1
ATOM 670 C C . THR A 1 86 ? 19.375 8.844 9.445 1 96.5 86 THR A C 1
ATOM 672 O O . THR A 1 86 ? 18.625 7.914 9.133 1 96.5 86 THR A O 1
ATOM 675 N N . ALA A 1 87 ? 18.922 10.078 9.703 1 97.81 87 ALA A N 1
ATOM 676 C CA . ALA A 1 87 ? 17.5 10.406 9.586 1 97.81 87 ALA A CA 1
ATOM 677 C C . ALA A 1 87 ? 17 10.164 8.164 1 97.81 87 ALA A C 1
ATOM 679 O O . ALA A 1 87 ? 15.906 9.617 7.969 1 97.81 87 ALA A O 1
ATOM 680 N N . ASP A 1 88 ? 17.75 10.477 7.215 1 96.5 88 ASP A N 1
ATOM 681 C CA . ASP A 1 88 ? 17.391 10.281 5.812 1 96.5 88 ASP A CA 1
ATOM 682 C C . ASP A 1 88 ? 17.281 8.789 5.477 1 96.5 88 ASP A C 1
ATOM 684 O O . ASP A 1 88 ? 16.359 8.383 4.766 1 96.5 88 ASP A O 1
ATOM 688 N N . ARG A 1 89 ? 18.203 8.094 5.988 1 95.62 89 ARG A N 1
ATOM 689 C CA . ARG A 1 89 ? 18.188 6.652 5.77 1 95.62 89 ARG A CA 1
ATOM 690 C C . ARG A 1 89 ? 16.922 6.035 6.355 1 95.62 89 ARG A C 1
ATOM 692 O O . ARG A 1 89 ? 16.25 5.227 5.699 1 95.62 89 ARG A O 1
ATOM 699 N N . LEU A 1 90 ? 16.625 6.418 7.551 1 97.5 90 LEU A N 1
ATOM 700 C CA . LEU A 1 90 ? 15.438 5.914 8.219 1 97.5 90 LEU A CA 1
ATOM 701 C C . LEU A 1 90 ? 14.172 6.332 7.465 1 97.5 90 LEU A C 1
ATOM 703 O O . LEU A 1 90 ? 13.242 5.539 7.32 1 97.5 90 LEU A O 1
ATOM 707 N N . MET A 1 91 ? 14.18 7.543 7.012 1 97.38 91 MET A N 1
ATOM 708 C CA . MET A 1 91 ? 13.062 8.039 6.215 1 97.38 91 MET A CA 1
ATOM 709 C C . MET A 1 91 ? 12.875 7.195 4.957 1 97.38 91 MET A C 1
ATOM 711 O O . MET A 1 91 ? 11.758 6.766 4.648 1 97.38 91 MET A O 1
ATOM 715 N N . GLY A 1 92 ? 13.922 6.961 4.277 1 96 92 GLY A N 1
ATOM 716 C CA . GLY A 1 92 ? 13.875 6.137 3.08 1 96 92 GLY A CA 1
ATOM 717 C C . GLY A 1 92 ? 13.344 4.738 3.336 1 96 92 GLY A C 1
ATOM 718 O O . GLY A 1 92 ? 12.516 4.238 2.576 1 96 92 GLY A O 1
ATOM 719 N N . ARG A 1 93 ? 13.781 4.141 4.363 1 96.69 93 ARG A N 1
ATOM 720 C CA . ARG A 1 93 ? 13.352 2.795 4.723 1 96.69 93 ARG A CA 1
ATOM 721 C C . ARG A 1 93 ? 11.859 2.77 5.039 1 96.69 93 ARG A C 1
ATOM 723 O O . ARG A 1 93 ? 11.141 1.854 4.625 1 96.69 93 ARG A O 1
ATOM 730 N N . ALA A 1 94 ? 11.445 3.764 5.812 1 98 94 ALA A N 1
ATOM 731 C CA . ALA A 1 94 ? 10.031 3.832 6.176 1 98 94 ALA A CA 1
ATOM 732 C C . ALA A 1 94 ? 9.156 4.055 4.945 1 98 94 ALA A C 1
ATOM 734 O O . ALA A 1 94 ? 8.062 3.502 4.848 1 98 94 ALA A O 1
ATOM 735 N N . LEU A 1 95 ? 9.664 4.812 4.012 1 97 95 LEU A N 1
ATOM 736 C CA . LEU A 1 95 ? 8.898 5.164 2.822 1 97 95 LEU A CA 1
ATOM 737 C C . LEU A 1 95 ? 8.742 3.959 1.899 1 97 95 LEU A C 1
ATOM 739 O O . LEU A 1 95 ? 7.855 3.938 1.043 1 97 95 LEU A O 1
ATOM 743 N N . THR A 1 96 ? 9.562 2.977 2.055 1 96.38 96 THR A N 1
ATOM 744 C CA . THR A 1 96 ? 9.445 1.785 1.221 1 96.38 96 THR A CA 1
ATOM 745 C C . THR A 1 96 ? 8.219 0.965 1.619 1 96.38 96 THR A C 1
ATOM 747 O O . THR A 1 96 ? 7.812 0.056 0.893 1 96.38 96 THR A O 1
ATOM 750 N N . VAL A 1 97 ? 7.75 1.26 2.773 1 97.88 97 VAL A N 1
ATOM 751 C CA . VAL A 1 97 ? 6.543 0.565 3.213 1 97.88 97 VAL A CA 1
ATOM 752 C C . VAL A 1 97 ? 5.309 1.332 2.746 1 97.88 97 VAL A C 1
ATOM 754 O O . VAL A 1 97 ? 5.094 2.479 3.146 1 97.88 97 VAL A O 1
ATOM 757 N N . GLU A 1 98 ? 4.562 0.741 1.851 1 97.5 98 GLU A N 1
ATOM 758 C CA . GLU A 1 98 ? 3.299 1.306 1.388 1 97.5 98 GLU A CA 1
ATOM 759 C C . GLU A 1 98 ? 2.109 0.542 1.962 1 97.5 98 GLU A C 1
ATOM 761 O O . GLU A 1 98 ? 1.983 -0.667 1.754 1 97.5 98 GLU A O 1
ATOM 766 N N . ILE A 1 99 ? 1.367 1.274 2.688 1 97.75 99 ILE A N 1
ATOM 767 C CA . ILE A 1 99 ? 0.222 0.626 3.318 1 97.75 99 ILE A CA 1
ATOM 768 C C . ILE A 1 99 ? -0.976 1.572 3.309 1 97.75 99 ILE A C 1
ATOM 770 O O . ILE A 1 99 ? -0.838 2.762 3.602 1 97.75 99 ILE A O 1
ATOM 774 N N . SER A 1 100 ? -2.121 1.099 2.928 1 96.62 100 SER A N 1
ATOM 775 C CA . SER A 1 100 ? -3.379 1.84 2.93 1 96.62 100 SER A CA 1
ATOM 776 C C . SER A 1 100 ? -4.57 0.906 3.117 1 96.62 100 SER A C 1
ATOM 778 O O . SER A 1 100 ? -4.566 -0.22 2.615 1 96.62 100 SER A O 1
ATOM 780 N N . VAL A 1 101 ? -5.477 1.338 3.881 1 96.12 101 VAL A N 1
ATOM 781 C CA . VAL A 1 101 ? -6.723 0.605 4.086 1 96.12 101 VAL A CA 1
ATOM 782 C C . VAL A 1 101 ? -7.883 1.376 3.465 1 96.12 101 VAL A C 1
ATOM 784 O O . VAL A 1 101 ? -8.211 2.48 3.904 1 96.12 101 VAL A O 1
ATOM 787 N N . GLY A 1 102 ? -8.461 0.754 2.463 1 94.88 102 GLY A N 1
ATOM 788 C CA . GLY A 1 102 ? -9.578 1.401 1.796 1 94.88 102 GLY A CA 1
ATOM 789 C C . GLY A 1 102 ? -10.844 1.412 2.631 1 94.88 102 GLY A C 1
ATOM 790 O O . GLY A 1 102 ? -11.07 0.509 3.439 1 94.88 102 GLY A O 1
ATOM 791 N N . THR A 1 103 ? -11.617 2.391 2.432 1 94.38 103 THR A N 1
ATOM 792 C CA . THR A 1 103 ? -12.898 2.496 3.121 1 94.38 103 THR A CA 1
ATOM 793 C C . THR A 1 103 ? -13.969 1.677 2.404 1 94.38 103 THR A C 1
ATOM 795 O O . THR A 1 103 ? -14.086 1.73 1.178 1 94.38 103 THR A O 1
ATOM 798 N N . ILE A 1 104 ? -14.586 0.926 3.119 1 92.31 104 ILE A N 1
ATOM 799 C CA . ILE A 1 104 ? -15.711 0.169 2.57 1 92.31 104 ILE A CA 1
ATOM 800 C C . ILE A 1 104 ? -16.969 1.037 2.562 1 92.31 104 ILE A C 1
ATOM 802 O O . ILE A 1 104 ? -17.266 1.701 3.557 1 92.31 104 ILE A O 1
ATOM 806 N N . ARG A 1 105 ? -17.672 0.918 1.387 1 93.88 105 ARG A N 1
ATOM 807 C CA . ARG A 1 105 ? -18.844 1.781 1.227 1 93.88 105 ARG A CA 1
ATOM 808 C C . ARG A 1 105 ? -20 1.023 0.586 1 93.88 105 ARG A C 1
ATOM 810 O O . ARG A 1 105 ? -19.797 0.148 -0.255 1 93.88 105 ARG A O 1
ATOM 817 N N . ASN A 1 106 ? -21.188 1.309 1.12 1 91.75 106 ASN A N 1
ATOM 818 C CA . ASN A 1 106 ? -22.359 0.87 0.358 1 91.75 106 ASN A CA 1
ATOM 819 C C . ASN A 1 106 ? -22.703 1.854 -0.756 1 91.75 106 ASN A C 1
ATOM 821 O O . ASN A 1 106 ? -22.094 2.916 -0.863 1 91.75 106 ASN A O 1
ATOM 825 N N . PRO A 1 107 ? -23.531 1.532 -1.629 1 94.62 107 PRO A N 1
ATOM 826 C CA . PRO A 1 107 ? -23.812 2.404 -2.771 1 94.62 107 PRO A CA 1
ATOM 827 C C . PRO A 1 107 ? -24.266 3.799 -2.35 1 94.62 107 PRO A C 1
ATOM 829 O O . PRO A 1 107 ? -23.891 4.793 -2.977 1 94.62 107 PRO A O 1
ATOM 832 N N . GLN A 1 108 ? -25.094 3.822 -1.363 1 96.81 108 GLN A N 1
ATOM 833 C CA . GLN A 1 108 ? -25.562 5.113 -0.873 1 96.81 108 GLN A CA 1
ATOM 834 C C . GLN A 1 108 ? -24.406 5.961 -0.359 1 96.81 108 GLN A C 1
ATOM 836 O O . GLN A 1 108 ? -24.344 7.168 -0.617 1 96.81 108 GLN A O 1
ATOM 841 N N . GLN A 1 109 ? -23.562 5.297 0.318 1 96.75 109 GLN A N 1
ATOM 842 C CA . GLN A 1 109 ? -22.391 5.973 0.841 1 96.75 109 GLN A CA 1
ATOM 843 C C . GLN A 1 109 ? -21.469 6.434 -0.289 1 96.75 109 GLN A C 1
ATOM 845 O O . GLN A 1 109 ? -20.891 7.516 -0.219 1 96.75 109 GLN A O 1
ATOM 850 N N . GLU A 1 110 ? -21.375 5.715 -1.255 1 96.5 110 GLU A N 1
ATOM 851 C CA . GLU A 1 110 ? -20.562 6.07 -2.418 1 96.5 110 GLU A CA 1
ATOM 852 C C . GLU A 1 110 ? -21.109 7.32 -3.105 1 96.5 110 GLU A C 1
ATOM 854 O O . GLU A 1 110 ? -20.344 8.211 -3.477 1 96.5 110 GLU A O 1
ATOM 859 N N . GLU A 1 111 ? -22.359 7.281 -3.225 1 97.44 111 GLU A N 1
ATOM 860 C CA . GLU A 1 111 ? -23 8.43 -3.848 1 97.44 111 GLU A CA 1
ATOM 861 C C . GLU A 1 111 ? -22.828 9.688 -3.002 1 97.44 111 GLU A C 1
ATOM 863 O O . GLU A 1 111 ? -22.547 10.766 -3.535 1 97.44 111 GLU A O 1
ATOM 868 N N . ALA A 1 112 ? -23.031 9.539 -1.757 1 98.06 112 ALA A N 1
ATOM 869 C CA . ALA A 1 112 ? -22.859 10.664 -0.842 1 98.06 112 ALA A CA 1
ATOM 870 C C . ALA A 1 112 ? -21.438 11.219 -0.923 1 98.06 112 ALA A C 1
ATOM 872 O O . ALA A 1 112 ? -21.25 12.438 -0.953 1 98.06 112 ALA A O 1
ATOM 873 N N . LEU A 1 113 ? -20.484 10.391 -0.98 1 97.94 113 LEU A N 1
ATOM 874 C CA . LEU A 1 113 ? -19.094 10.82 -1.073 1 97.94 113 LEU A CA 1
ATOM 875 C C . LEU A 1 113 ? -18.844 11.586 -2.371 1 97.94 113 LEU A C 1
ATOM 877 O O . LEU A 1 113 ? -18.188 12.625 -2.367 1 97.94 113 LEU A O 1
ATOM 881 N N . ARG A 1 114 ? -19.312 11.07 -3.43 1 97.88 114 ARG A N 1
ATOM 882 C CA . ARG A 1 114 ? -19.172 11.742 -4.719 1 97.88 114 ARG A CA 1
ATOM 883 C C . ARG A 1 114 ? -19.766 13.148 -4.676 1 97.88 114 ARG A C 1
ATOM 885 O O . ARG A 1 114 ? -19.141 14.102 -5.148 1 97.88 114 ARG A O 1
ATOM 892 N N . LYS A 1 115 ? -20.891 13.211 -4.152 1 97.88 115 LYS A N 1
ATOM 893 C CA . LYS A 1 115 ? -21.578 14.5 -4.043 1 97.88 115 LYS A CA 1
ATOM 894 C C . LYS A 1 115 ? -20.781 15.461 -3.164 1 97.88 115 LYS A C 1
ATOM 896 O O . LYS A 1 115 ? -20.578 16.625 -3.529 1 97.88 115 LYS A O 1
ATOM 901 N N . ALA A 1 116 ? -20.406 15 -2.037 1 97.62 116 ALA A N 1
ATOM 902 C CA . ALA A 1 116 ? -19.625 15.836 -1.121 1 97.62 116 ALA A CA 1
ATOM 903 C C . ALA A 1 116 ? -18.359 16.359 -1.791 1 97.62 116 ALA A C 1
ATOM 905 O O . ALA A 1 116 ? -18.031 17.531 -1.681 1 97.62 116 ALA A O 1
ATOM 906 N N . THR A 1 117 ? -17.656 15.5 -2.473 1 97.25 117 THR A N 1
ATOM 907 C CA . THR A 1 117 ? -16.422 15.859 -3.156 1 97.25 117 THR A CA 1
ATOM 908 C C . THR A 1 117 ? -16.688 16.891 -4.25 1 97.25 117 THR A C 1
ATOM 910 O O . THR A 1 117 ? -15.922 17.844 -4.414 1 97.25 117 THR A O 1
ATOM 913 N N . SER A 1 118 ? -17.75 16.609 -4.922 1 97.62 118 SER A N 1
ATOM 914 C CA . SER A 1 118 ? -18.125 17.562 -5.973 1 97.62 118 SER A CA 1
ATOM 915 C C . SER A 1 118 ? -18.422 18.938 -5.398 1 97.62 118 SER A C 1
ATOM 917 O O . SER A 1 118 ? -18.016 19.953 -5.977 1 97.62 118 SER A O 1
ATOM 919 N N . MET A 1 119 ? -19.078 18.984 -4.289 1 96.38 119 MET A N 1
ATOM 920 C CA . MET A 1 119 ? -19.406 20.25 -3.635 1 96.38 119 MET A CA 1
ATOM 921 C C . MET A 1 119 ? -18.125 20.984 -3.219 1 96.38 119 MET A C 1
ATOM 923 O O . MET A 1 119 ? -18.031 22.203 -3.379 1 96.38 119 MET A O 1
ATOM 927 N N . ILE A 1 120 ? -17.188 20.281 -2.785 1 96.62 120 ILE A N 1
ATOM 928 C CA . ILE A 1 120 ? -15.93 20.875 -2.357 1 96.62 120 ILE A CA 1
ATOM 929 C C . ILE A 1 120 ? -15.156 21.375 -3.574 1 96.62 120 ILE A C 1
ATOM 931 O O . ILE A 1 120 ? -14.602 22.484 -3.564 1 96.62 120 ILE A O 1
ATOM 935 N N . ASP A 1 121 ? -15.195 20.578 -4.574 1 96.06 121 ASP A N 1
ATOM 936 C CA . ASP A 1 121 ? -14.477 20.953 -5.789 1 96.06 121 ASP A CA 1
ATOM 937 C C . ASP A 1 121 ? -15.039 22.234 -6.395 1 96.06 121 ASP A C 1
ATOM 939 O O . ASP A 1 121 ? -14.297 23.062 -6.926 1 96.06 121 ASP A O 1
ATOM 943 N N . GLU A 1 122 ? -16.297 22.359 -6.352 1 95.25 122 GLU A N 1
ATOM 944 C CA . GLU A 1 122 ? -16.938 23.578 -6.844 1 95.25 122 GLU A CA 1
ATOM 945 C C . GLU A 1 122 ? -16.469 24.797 -6.07 1 95.25 122 GLU A C 1
ATOM 947 O O . GLU A 1 122 ? -16.25 25.859 -6.652 1 95.25 122 GLU A O 1
ATOM 952 N N . ILE A 1 123 ? -16.328 24.625 -4.824 1 94.88 123 ILE A N 1
ATOM 953 C CA . ILE A 1 123 ? -15.875 25.734 -3.975 1 94.88 123 ILE A CA 1
ATOM 954 C C . ILE A 1 123 ? -14.414 26.047 -4.277 1 94.88 123 ILE A C 1
ATOM 956 O O . ILE A 1 123 ? -14.031 27.219 -4.305 1 94.88 123 ILE A O 1
ATOM 960 N N . VAL A 1 124 ? -13.594 25.094 -4.527 1 95.25 124 VAL A N 1
ATOM 961 C CA . VAL A 1 124 ? -12.188 25.297 -4.859 1 95.25 124 VAL A CA 1
ATOM 962 C C . VAL A 1 124 ? -12.07 26.062 -6.176 1 95.25 124 VAL A C 1
ATOM 964 O O . VAL A 1 124 ? -11.242 26.969 -6.301 1 95.25 124 VAL A O 1
ATOM 967 N N . LYS A 1 125 ? -12.953 25.719 -7.047 1 94.69 125 LYS A N 1
ATOM 968 C CA . LYS A 1 125 ? -12.977 26.438 -8.312 1 94.69 125 LYS A CA 1
ATOM 969 C C . LYS A 1 125 ? -13.398 27.891 -8.109 1 94.69 125 LYS A C 1
ATOM 971 O O . LYS A 1 125 ? -12.844 28.797 -8.727 1 94.69 125 LYS A O 1
ATOM 976 N N . LYS A 1 126 ? -14.328 28.078 -7.281 1 94.06 126 LYS A N 1
ATOM 977 C CA . LYS A 1 126 ? -14.812 29.422 -6.992 1 94.06 126 LYS A CA 1
ATOM 978 C C . LYS A 1 126 ? -13.719 30.281 -6.34 1 94.06 126 LYS A C 1
ATOM 980 O O . LYS A 1 126 ? -13.625 31.469 -6.598 1 94.06 126 LYS A O 1
ATOM 985 N N . LEU A 1 127 ? -12.891 29.656 -5.504 1 92.94 127 LEU A N 1
ATOM 986 C CA . LEU A 1 127 ? -11.805 30.344 -4.82 1 92.94 127 LEU A CA 1
ATOM 987 C C . LEU A 1 127 ? -10.812 30.922 -5.828 1 92.94 127 LEU A C 1
ATOM 989 O O . LEU A 1 127 ? -10.211 31.969 -5.582 1 92.94 127 LEU A O 1
ATOM 993 N N . LEU A 1 128 ? -10.75 30.281 -6.941 1 89.75 128 LEU A N 1
ATOM 994 C CA . LEU A 1 128 ? -9.805 30.719 -7.965 1 89.75 128 LEU A CA 1
ATOM 995 C C . LEU A 1 128 ? -10.312 31.953 -8.695 1 89.75 128 LEU A C 1
ATOM 997 O O . LEU A 1 128 ? -9.523 32.75 -9.203 1 89.75 128 LEU A O 1
ATOM 1001 N N . VAL A 1 129 ? -11.625 32.188 -8.734 1 91.75 129 VAL A N 1
ATOM 1002 C CA . VAL A 1 129 ? -12.227 33.281 -9.508 1 91.75 129 VAL A CA 1
ATOM 1003 C C . VAL A 1 129 ? -12.703 34.375 -8.562 1 91.75 129 VAL A C 1
ATOM 1005 O O . VAL A 1 129 ? -12.625 35.562 -8.891 1 91.75 129 VAL A O 1
ATOM 1008 N N . ASP A 1 130 ? -13.211 34 -7.438 1 91.25 130 ASP A N 1
ATOM 1009 C CA . ASP A 1 130 ? -13.742 34.875 -6.398 1 91.25 130 ASP A CA 1
ATOM 1010 C C . ASP A 1 130 ? -13.289 34.438 -5.012 1 91.25 130 ASP A C 1
ATOM 1012 O O . ASP A 1 130 ? -13.969 33.656 -4.355 1 91.25 130 ASP A O 1
ATOM 1016 N N . MET A 1 131 ? -12.25 35 -4.469 1 88.44 131 MET A N 1
ATOM 1017 C CA . MET A 1 131 ? -11.617 34.562 -3.227 1 88.44 131 MET A CA 1
ATOM 1018 C C . MET A 1 131 ? -12.539 34.812 -2.035 1 88.44 131 MET A C 1
ATOM 1020 O O . MET A 1 131 ? -12.688 33.938 -1.174 1 88.44 131 MET A O 1
ATOM 1024 N N . GLU A 1 132 ? -13.156 35.969 -2.031 1 88.38 132 GLU A N 1
ATOM 1025 C CA . GLU A 1 132 ? -14 36.312 -0.889 1 88.38 132 GLU A CA 1
ATOM 1026 C C . GLU A 1 132 ? -15.242 35.406 -0.842 1 88.38 132 GLU A C 1
ATOM 1028 O O . GLU A 1 132 ? -15.578 34.875 0.206 1 88.38 132 GLU A O 1
ATOM 1033 N N . GLY A 1 133 ? -15.883 35.312 -1.962 1 89.38 133 GLY A N 1
ATOM 1034 C CA . GLY A 1 133 ? -17.047 34.469 -2.031 1 89.38 133 GLY A CA 1
ATOM 1035 C C . GLY A 1 133 ? -16.734 33 -1.749 1 89.38 133 GLY A C 1
ATOM 1036 O O . GLY A 1 133 ? -17.484 32.344 -1.031 1 89.38 133 GLY A O 1
ATOM 1037 N N . GLY A 1 134 ? -15.758 32.562 -2.334 1 93.12 134 GLY A N 1
ATOM 1038 C CA . GLY A 1 134 ? -15.328 31.203 -2.1 1 93.12 134 GLY A CA 1
ATOM 1039 C C . GLY A 1 134 ? -14.984 30.922 -0.649 1 93.12 134 GLY A C 1
ATOM 1040 O O . GLY A 1 134 ? -15.297 29.844 -0.127 1 93.12 134 GLY A O 1
ATOM 1041 N N . ARG A 1 135 ? -14.344 31.844 -0.064 1 92.69 135 ARG A N 1
ATOM 1042 C CA . ARG A 1 135 ? -13.945 31.688 1.331 1 92.69 135 ARG A CA 1
ATOM 1043 C C . ARG A 1 135 ? -15.164 31.547 2.236 1 92.69 135 ARG A C 1
ATOM 1045 O O . ARG A 1 135 ? -15.18 30.703 3.141 1 92.69 135 ARG A O 1
ATOM 1052 N N . GLN A 1 136 ? -16.125 32.375 2.051 1 90.88 136 GLN A N 1
ATOM 1053 C CA . GLN A 1 136 ? -17.344 32.312 2.848 1 90.88 136 GLN A CA 1
ATOM 1054 C C . GLN A 1 136 ? -18.016 30.969 2.719 1 90.88 136 GLN A C 1
ATOM 1056 O O . GLN A 1 136 ? -18.453 30.375 3.717 1 90.88 136 GLN A O 1
ATOM 1061 N N . GLN A 1 137 ? -18.094 30.516 1.508 1 93.25 137 GLN A N 1
ATOM 1062 C CA . GLN A 1 137 ? -18.719 29.219 1.273 1 93.25 137 GLN A CA 1
ATOM 1063 C C . GLN A 1 137 ? -17.875 28.094 1.896 1 93.25 137 GLN A C 1
ATOM 1065 O O . GLN A 1 137 ? -18.438 27.141 2.453 1 93.25 137 GLN A O 1
ATOM 1070 N N . LEU A 1 138 ? -16.609 28.172 1.772 1 94.56 138 LEU A N 1
ATOM 1071 C CA . LEU A 1 138 ? -15.703 27.188 2.363 1 94.56 138 LEU A CA 1
ATOM 1072 C C . LEU A 1 138 ? -15.875 27.125 3.875 1 94.56 138 LEU A C 1
ATOM 1074 O O . LEU A 1 138 ? -15.945 26.047 4.453 1 94.56 138 LEU A O 1
ATOM 1078 N N . MET A 1 139 ? -16.062 28.266 4.453 1 91.62 139 MET A N 1
ATOM 1079 C CA . MET A 1 139 ? -16.25 28.344 5.898 1 91.62 139 MET A CA 1
ATOM 1080 C C . MET A 1 139 ? -17.594 27.734 6.305 1 91.62 139 MET A C 1
ATOM 1082 O O . MET A 1 139 ? -17.703 27.094 7.359 1 91.62 139 MET A O 1
ATOM 1086 N N . ALA A 1 140 ? -18.531 28 5.438 1 91.19 140 ALA A N 1
ATOM 1087 C CA . ALA A 1 140 ? -19.844 27.422 5.699 1 91.19 140 ALA A CA 1
ATOM 1088 C C . ALA A 1 140 ? -19.781 25.906 5.645 1 91.19 140 ALA A C 1
ATOM 1090 O O . ALA A 1 140 ? -20.406 25.219 6.465 1 91.19 140 ALA A O 1
ATOM 1091 N N . LEU A 1 141 ? -19.062 25.359 4.711 1 93.94 141 LEU A N 1
ATOM 1092 C CA . LEU A 1 141 ? -18.891 23.906 4.609 1 93.94 141 LEU A CA 1
ATOM 1093 C C . LEU A 1 141 ? -18.141 23.359 5.82 1 93.94 141 LEU A C 1
ATOM 1095 O O . LEU A 1 141 ? -18.531 22.344 6.395 1 93.94 141 LEU A O 1
ATOM 1099 N N . HIS A 1 142 ? -17.109 23.984 6.129 1 93.62 142 HIS A N 1
ATOM 1100 C CA . HIS A 1 142 ? -16.297 23.562 7.262 1 93.62 142 HIS A CA 1
ATOM 1101 C C . HIS A 1 142 ? -17.109 23.562 8.555 1 93.62 142 HIS A C 1
ATOM 1103 O O . HIS A 1 142 ? -17 22.625 9.352 1 93.62 142 HIS A O 1
ATOM 1109 N N . ALA A 1 143 ? -17.906 24.625 8.711 1 91.62 143 ALA A N 1
ATOM 1110 C CA . ALA A 1 143 ? -18.75 24.75 9.906 1 91.62 143 ALA A CA 1
ATOM 1111 C C . ALA A 1 143 ? -19.75 23.609 10 1 91.62 143 ALA A C 1
ATOM 1113 O O . ALA A 1 143 ? -20.188 23.234 11.094 1 91.62 143 ALA A O 1
ATOM 1114 N N . ALA A 1 144 ? -20.109 23.078 8.859 1 91.88 144 ALA A N 1
ATOM 1115 C CA . ALA A 1 144 ? -21.062 21.984 8.805 1 91.88 144 ALA A CA 1
ATOM 1116 C C . ALA A 1 144 ? -20.469 20.703 9.398 1 91.88 144 ALA A C 1
ATOM 1118 O O . ALA A 1 144 ? -21.188 19.766 9.742 1 91.88 144 ALA A O 1
ATOM 1119 N N . CYS A 1 145 ? -19.156 20.703 9.477 1 90.44 145 CYS A N 1
ATOM 1120 C CA . CYS A 1 145 ? -18.484 19.484 9.906 1 90.44 145 CYS A CA 1
ATOM 1121 C C . CYS A 1 145 ? -17.922 19.641 11.312 1 90.44 145 CYS A C 1
ATOM 1123 O O . CYS A 1 145 ? -17.422 18.672 11.891 1 90.44 145 CYS A O 1
ATOM 1125 N N . VAL A 1 146 ? -17.938 20.812 11.805 1 85.19 146 VAL A N 1
ATOM 1126 C CA . VAL A 1 146 ? -17.359 21.047 13.125 1 85.19 146 VAL A CA 1
ATOM 1127 C C . VAL A 1 146 ? -18.453 21.453 14.109 1 85.19 146 VAL A C 1
ATOM 1129 O O . VAL A 1 146 ? -19.391 22.156 13.734 1 85.19 146 VAL A O 1
ATOM 1132 N N . THR A 1 147 ? -18.547 20.891 15.148 1 73.69 147 THR A N 1
ATOM 1133 C CA . THR A 1 147 ? -19.562 21.172 16.156 1 73.69 147 THR A CA 1
ATOM 1134 C C . THR A 1 147 ? -19.438 22.609 16.656 1 73.69 147 THR A C 1
ATOM 1136 O O . THR A 1 147 ? -20.453 23.297 16.844 1 73.69 147 THR A O 1
ATOM 1139 N N . GLU A 1 148 ? -18.25 23.094 17.016 1 65.94 148 GLU A N 1
ATOM 1140 C CA . GLU A 1 148 ? -18.062 24.422 17.594 1 65.94 148 GLU A CA 1
ATOM 1141 C C . GLU A 1 148 ? -17.766 25.453 16.516 1 65.94 148 GLU A C 1
ATOM 1143 O O . GLU A 1 148 ? -16.656 25.984 16.438 1 65.94 148 GLU A O 1
ATOM 1148 N N . ALA A 1 149 ? -18.625 25.406 15.5 1 60.44 149 ALA A N 1
ATOM 1149 C CA . ALA A 1 149 ? -18.281 26.266 14.367 1 60.44 149 ALA A CA 1
ATOM 1150 C C . ALA A 1 149 ? -18.547 27.734 14.68 1 60.44 149 ALA A C 1
ATOM 1152 O O . ALA A 1 149 ? -19.422 28.062 15.477 1 60.44 149 ALA A O 1
ATOM 1153 N N . PRO A 1 150 ? -17.547 28.5 14.234 1 63.78 150 PRO A N 1
ATOM 1154 C CA . PRO A 1 150 ? -17.781 29.938 14.352 1 63.78 150 PRO A CA 1
ATOM 1155 C C . PRO A 1 150 ? -19.156 30.359 13.836 1 63.78 150 PRO A C 1
ATOM 1157 O O . PRO A 1 150 ? -19.812 29.578 13.133 1 63.78 150 PRO A O 1
ATOM 1160 N N . PRO A 1 151 ? -19.562 31.516 14.156 1 66.38 151 PRO A N 1
ATOM 1161 C CA . PRO A 1 151 ? -20.859 32.125 13.828 1 66.38 151 PRO A CA 1
ATOM 1162 C C . PRO A 1 151 ? -21.109 32.219 12.328 1 66.38 151 PRO A C 1
ATOM 1164 O O . PRO A 1 151 ? -21.125 33.312 11.766 1 66.38 151 PRO A O 1
ATOM 1167 N N . VAL A 1 152 ? -20.734 31.188 11.617 1 72.38 152 VAL A N 1
ATOM 1168 C CA . VAL A 1 152 ? -21 31.172 10.188 1 72.38 152 VAL A CA 1
ATOM 1169 C C . VAL A 1 152 ? -22.172 30.234 9.883 1 72.38 152 VAL A C 1
ATOM 1171 O O . VAL A 1 152 ? -22.328 29.219 10.562 1 72.38 152 VAL A O 1
ATOM 1174 N N . PRO A 1 153 ? -22.969 30.703 8.977 1 83 153 PRO A N 1
ATOM 1175 C CA . PRO A 1 153 ? -24.078 29.844 8.594 1 83 153 PRO A CA 1
ATOM 1176 C C . PRO A 1 153 ? -23.625 28.453 8.125 1 83 153 PRO A C 1
ATOM 1178 O O . PRO A 1 153 ? -22.641 28.344 7.395 1 83 153 PRO A O 1
ATOM 1181 N N . ILE A 1 154 ? -24.281 27.531 8.602 1 84.06 154 ILE A N 1
ATOM 1182 C CA . ILE A 1 154 ? -23.969 26.141 8.289 1 84.06 154 ILE A CA 1
ATOM 1183 C C . ILE A 1 154 ? -24.672 25.719 7.008 1 84.06 154 ILE A C 1
ATOM 1185 O O . ILE A 1 154 ? -25.844 26.047 6.805 1 84.06 154 ILE A O 1
ATOM 1189 N N . ASP A 1 155 ? -23.969 25.125 6.156 1 88.25 155 ASP A N 1
ATOM 1190 C CA . ASP A 1 155 ? -24.578 24.531 4.973 1 88.25 155 ASP A CA 1
ATOM 1191 C C . ASP A 1 155 ? -25.266 23.219 5.316 1 88.25 155 ASP A C 1
ATOM 1193 O O . ASP A 1 155 ? -24.625 22.172 5.371 1 88.25 155 ASP A O 1
ATOM 1197 N N . GLN A 1 156 ? -26.531 23.25 5.449 1 89.81 156 GLN A N 1
ATOM 1198 C CA . GLN A 1 156 ? -27.297 22.109 5.926 1 89.81 156 GLN A CA 1
ATOM 1199 C C . GLN A 1 156 ? -27.328 20.984 4.895 1 89.81 156 GLN A C 1
ATOM 1201 O O . GLN A 1 156 ? -27.281 19.812 5.254 1 89.81 156 GLN A O 1
ATOM 1206 N N . LYS A 1 157 ? -27.438 21.453 3.682 1 93.75 157 LYS A N 1
ATOM 1207 C CA . LYS A 1 157 ? -27.438 20.453 2.617 1 93.75 157 LYS A CA 1
ATOM 1208 C C . LYS A 1 157 ? -26.156 19.641 2.619 1 93.75 157 LYS A C 1
ATOM 1210 O O . LYS A 1 157 ? -26.188 18.406 2.516 1 93.75 157 LYS A O 1
ATOM 1215 N N . PHE A 1 158 ? -25.078 20.359 2.697 1 95.81 158 PHE A N 1
ATOM 1216 C CA . PHE A 1 158 ? -23.781 19.703 2.744 1 95.81 158 PHE A CA 1
ATOM 1217 C C . PHE A 1 158 ? -23.656 18.812 3.979 1 95.81 158 PHE A C 1
ATOM 1219 O O . PHE A 1 158 ? -23.125 17.703 3.904 1 95.81 158 PHE A O 1
ATOM 1226 N N . GLN A 1 159 ? -24.156 19.234 5.066 1 93.94 159 GLN A N 1
ATOM 1227 C CA . GLN A 1 159 ? -24.094 18.484 6.32 1 93.94 159 GLN A CA 1
ATOM 1228 C C . GLN A 1 159 ? -24.781 17.141 6.18 1 93.94 159 GLN A C 1
ATOM 1230 O O . GLN A 1 159 ? -24.25 16.109 6.625 1 9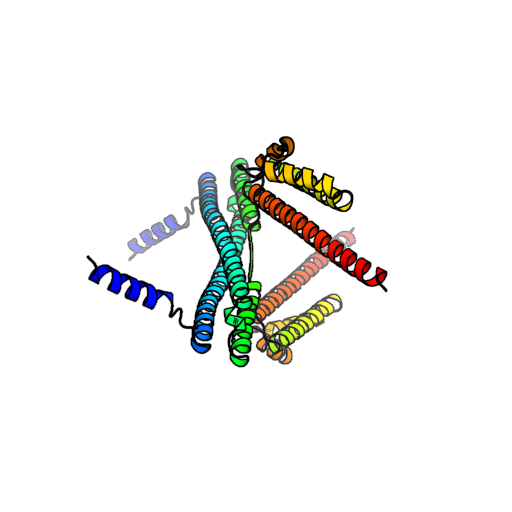3.94 159 GLN A O 1
ATOM 1235 N N . VAL A 1 160 ? -25.922 17.156 5.512 1 95.25 160 VAL A N 1
ATOM 1236 C CA . VAL A 1 160 ? -26.703 15.938 5.316 1 95.25 160 VAL A CA 1
ATOM 1237 C C . VAL A 1 160 ? -25.922 14.977 4.422 1 95.25 160 VAL A C 1
ATOM 1239 O O . VAL A 1 160 ? -25.891 13.766 4.68 1 95.25 160 VAL A O 1
ATOM 1242 N N . VAL A 1 161 ? -25.312 15.516 3.461 1 97.12 161 VAL A N 1
ATOM 1243 C CA . VAL A 1 161 ? -24.562 14.703 2.521 1 97.12 161 VAL A CA 1
ATOM 1244 C C . VAL A 1 161 ? -23.375 14.062 3.234 1 97.12 161 VAL A C 1
ATOM 1246 O O . VAL A 1 161 ? -23.109 12.867 3.068 1 97.12 161 VAL A O 1
ATOM 1249 N N . VAL A 1 162 ? -22.703 14.789 4.105 1 96.81 162 VAL A N 1
ATOM 1250 C CA . VAL A 1 162 ? -21.516 14.312 4.801 1 96.81 162 VAL A CA 1
ATOM 1251 C C . VAL A 1 162 ? -21.906 13.211 5.789 1 96.81 162 VAL A C 1
ATOM 1253 O O . VAL A 1 162 ? -21.219 12.195 5.898 1 96.81 162 VAL A O 1
ATOM 1256 N N . ILE A 1 163 ? -23.031 13.32 6.441 1 95.56 163 ILE A N 1
ATOM 1257 C CA . ILE A 1 163 ? -23.484 12.359 7.434 1 95.56 163 ILE A CA 1
ATOM 1258 C C . ILE A 1 163 ? -23.812 11.031 6.758 1 95.56 163 ILE A C 1
ATOM 1260 O O . ILE A 1 163 ? -23.688 9.969 7.367 1 95.56 163 ILE A O 1
ATOM 1264 N N . SER A 1 164 ? -24.156 11.18 5.477 1 96.88 164 SER A N 1
ATOM 1265 C CA . SER A 1 164 ? -24.531 9.992 4.727 1 96.88 164 SER A CA 1
ATOM 1266 C C . SER A 1 164 ? -23.297 9.242 4.227 1 96.88 164 SER A C 1
ATOM 1268 O O . SER A 1 164 ? -23.422 8.148 3.664 1 96.88 164 SER A O 1
ATOM 1270 N N . CYS A 1 165 ? -22.172 9.797 4.438 1 96.75 165 CYS A N 1
ATOM 1271 C CA . CYS A 1 165 ? -20.938 9.156 4.023 1 96.75 165 CYS A CA 1
ATOM 1272 C C . CYS A 1 165 ? -20.453 8.18 5.082 1 96.75 165 CYS A C 1
ATOM 1274 O O . CYS A 1 165 ? -20.938 8.188 6.215 1 96.75 165 CYS A O 1
ATOM 1276 N N . ALA A 1 166 ? -19.531 7.312 4.695 1 96.5 166 ALA A N 1
ATOM 1277 C CA . ALA A 1 166 ? -18.875 6.457 5.68 1 96.5 166 ALA A CA 1
ATOM 1278 C C . ALA A 1 166 ? -18.094 7.285 6.695 1 96.5 166 ALA A C 1
ATOM 1280 O O . ALA A 1 166 ? -17.625 8.383 6.387 1 96.5 166 ALA A O 1
ATOM 1281 N N . LEU A 1 167 ? -17.969 6.73 7.887 1 93.56 167 LEU A N 1
ATOM 1282 C CA . LEU A 1 167 ? -17.328 7.457 8.977 1 93.56 167 LEU A CA 1
ATOM 1283 C C . LEU A 1 167 ? -15.922 7.895 8.594 1 93.56 167 LEU A C 1
ATOM 1285 O O . LEU A 1 167 ? -15.523 9.031 8.852 1 93.56 167 LEU A O 1
ATOM 1289 N N . GLU A 1 168 ? -15.219 6.996 8.008 1 93.06 168 GLU A N 1
ATOM 1290 C CA . GLU A 1 168 ? -13.859 7.324 7.602 1 93.06 168 GLU A CA 1
ATOM 1291 C C . GLU A 1 168 ? -13.844 8.453 6.57 1 93.06 168 GLU A C 1
ATOM 1293 O O . GLU A 1 168 ? -12.953 9.305 6.586 1 93.06 168 GLU A O 1
ATOM 1298 N N . ASP A 1 169 ? -14.766 8.484 5.75 1 96.25 169 ASP A N 1
ATOM 1299 C CA . ASP A 1 169 ? -14.867 9.531 4.738 1 96.25 169 ASP A CA 1
ATOM 1300 C C . ASP A 1 169 ? -15.234 10.867 5.371 1 96.25 169 ASP A C 1
ATOM 1302 O O . ASP A 1 169 ? -14.75 11.922 4.945 1 96.25 169 ASP A O 1
ATOM 1306 N N . GLN A 1 170 ? -16.062 10.766 6.375 1 95.94 170 GLN A N 1
ATOM 1307 C CA . GLN A 1 170 ? -16.406 11.984 7.102 1 95.94 170 GLN A CA 1
ATOM 1308 C C . GLN A 1 170 ? -15.156 12.641 7.695 1 95.94 170 GLN A C 1
ATOM 1310 O O . GLN A 1 170 ? -14.969 13.852 7.559 1 95.94 170 GLN A O 1
ATOM 1315 N N . LYS A 1 171 ? -14.398 11.797 8.234 1 93.31 171 LYS A N 1
ATOM 1316 C CA . LYS A 1 171 ? -13.156 12.289 8.82 1 93.31 171 LYS A CA 1
ATOM 1317 C C . LYS A 1 171 ? -12.258 12.914 7.758 1 93.31 171 LYS A C 1
ATOM 1319 O O . LYS A 1 171 ? -11.688 13.984 7.969 1 93.31 171 LYS A O 1
ATOM 1324 N N . LYS A 1 172 ? -12.148 12.273 6.695 1 93.69 172 LYS A N 1
ATOM 1325 C CA . LYS A 1 172 ? -11.289 12.75 5.617 1 93.69 172 LYS A CA 1
ATOM 1326 C C . LYS A 1 172 ? -11.812 14.055 5.027 1 93.69 172 LYS A C 1
ATOM 1328 O O . LYS A 1 172 ? -11.031 14.938 4.668 1 93.69 172 LYS A O 1
ATOM 1333 N N . ILE A 1 173 ? -13.07 14.141 4.879 1 96.56 173 ILE A N 1
ATOM 1334 C CA . ILE A 1 173 ? -13.688 15.359 4.371 1 96.56 173 ILE A CA 1
ATOM 1335 C C . ILE A 1 173 ? -13.398 16.516 5.316 1 96.56 173 ILE A C 1
ATOM 1337 O O . ILE A 1 173 ? -13.031 17.609 4.879 1 96.56 173 ILE A O 1
ATOM 1341 N N . LYS A 1 174 ? -13.57 16.266 6.559 1 94.75 174 LYS A N 1
ATOM 1342 C CA . LYS A 1 174 ? -13.273 17.266 7.566 1 94.75 174 LYS A CA 1
ATOM 1343 C C . LYS A 1 174 ? -11.82 17.734 7.477 1 94.75 174 LYS A C 1
ATOM 1345 O O . LYS A 1 174 ? -11.539 18.922 7.484 1 94.75 174 LYS A O 1
ATOM 1350 N N . GLN A 1 175 ? -10.984 16.812 7.391 1 94.19 175 GLN A N 1
ATOM 1351 C CA . GLN A 1 175 ? -9.562 17.125 7.285 1 94.19 175 GLN A CA 1
ATOM 1352 C C . GLN A 1 175 ? -9.273 17.938 6.027 1 94.19 175 GLN A C 1
ATOM 1354 O O . GLN A 1 175 ? -8.484 18.891 6.062 1 94.19 175 GLN A O 1
ATOM 1359 N N . ARG A 1 176 ? -9.812 17.562 4.996 1 95.19 176 ARG A N 1
ATOM 1360 C CA . ARG A 1 176 ? -9.625 18.266 3.734 1 95.19 176 ARG A CA 1
ATOM 1361 C C . ARG A 1 176 ? -10.102 19.719 3.85 1 95.19 176 ARG A C 1
ATOM 1363 O O . ARG A 1 176 ? -9.422 20.641 3.387 1 95.19 176 ARG A O 1
ATOM 1370 N N . LEU A 1 177 ? -11.219 19.875 4.438 1 95.56 177 LEU A N 1
ATOM 1371 C CA . LEU A 1 177 ? -11.766 21.203 4.629 1 95.56 177 LEU A CA 1
ATOM 1372 C C . LEU A 1 177 ? -10.852 22.047 5.52 1 95.56 177 LEU A C 1
ATOM 1374 O O . LEU A 1 177 ? -10.602 23.219 5.238 1 95.56 177 LEU A O 1
ATOM 1378 N N . GLU A 1 178 ? -10.367 21.438 6.508 1 93.81 178 GLU A N 1
ATOM 1379 C CA . GLU A 1 178 ? -9.445 22.125 7.402 1 93.81 178 GLU A CA 1
ATOM 1380 C C . GLU A 1 178 ? -8.188 22.578 6.664 1 93.81 178 GLU A C 1
ATOM 1382 O O . GLU A 1 178 ? -7.719 23.703 6.848 1 93.81 178 GLU A O 1
ATOM 1387 N N . THR A 1 179 ? -7.688 21.703 5.906 1 94.69 179 THR A N 1
ATOM 1388 C CA . THR A 1 179 ? -6.504 22.031 5.117 1 94.69 179 THR A CA 1
ATOM 1389 C C . THR A 1 179 ? -6.797 23.188 4.156 1 94.69 179 THR A C 1
ATOM 1391 O O . THR A 1 179 ? -5.984 24.094 4.016 1 94.69 179 THR A O 1
ATOM 1394 N N . LEU A 1 180 ? -7.93 23.141 3.537 1 94.38 180 LEU A N 1
ATOM 1395 C CA . LEU A 1 180 ? -8.32 24.188 2.598 1 94.38 180 LEU A CA 1
ATOM 1396 C C . LEU A 1 180 ? -8.469 25.516 3.309 1 94.38 180 LEU A C 1
ATOM 1398 O O . LEU A 1 180 ? -8.016 26.547 2.807 1 94.38 180 LEU A O 1
ATOM 1402 N N . VAL A 1 181 ? -9.039 25.5 4.457 1 93.19 181 VAL A N 1
ATOM 1403 C CA . VAL A 1 181 ? -9.227 26.719 5.242 1 93.19 181 VAL A CA 1
ATOM 1404 C C . VAL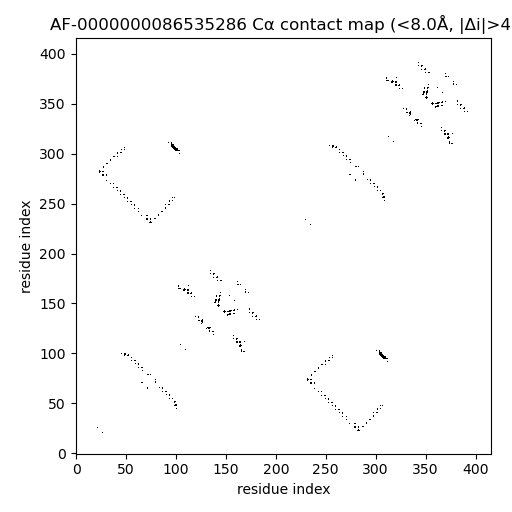 A 1 181 ? -7.863 27.297 5.621 1 93.19 181 VAL A C 1
ATOM 1406 O O . VAL A 1 181 ? -7.637 28.5 5.488 1 93.19 181 VAL A O 1
ATOM 1409 N N . ARG A 1 182 ? -6.992 26.469 5.996 1 93.31 182 ARG A N 1
ATOM 1410 C CA . ARG A 1 182 ? -5.648 26.922 6.355 1 93.31 182 ARG A CA 1
ATOM 1411 C C . ARG A 1 182 ? -4.93 27.516 5.148 1 93.31 182 ARG A C 1
ATOM 1413 O O . ARG A 1 182 ? -4.258 28.547 5.266 1 93.31 182 ARG A O 1
ATOM 1420 N N . ASN A 1 183 ? -5.117 26.844 4.082 1 92.12 183 ASN A N 1
ATOM 1421 C CA . ASN A 1 183 ? -4.473 27.328 2.865 1 92.12 183 ASN A CA 1
ATOM 1422 C C . ASN A 1 183 ? -4.996 28.703 2.461 1 92.12 183 ASN A C 1
ATOM 1424 O O . ASN A 1 183 ? -4.227 29.562 2.043 1 92.12 183 ASN A O 1
ATOM 1428 N N . VAL A 1 184 ? -6.172 28.938 2.545 1 91.44 184 VAL A N 1
ATOM 1429 C CA . VAL A 1 184 ? -6.801 30.203 2.195 1 91.44 184 VAL A CA 1
ATOM 1430 C C . VAL A 1 184 ? -6.336 31.297 3.16 1 91.44 184 VAL A C 1
ATOM 1432 O O . VAL A 1 184 ? -6.035 32.406 2.742 1 91.44 184 VAL A O 1
ATOM 1435 N N . GLU A 1 185 ? -6.227 30.969 4.359 1 89.12 185 GLU A N 1
ATOM 1436 C CA . GLU A 1 185 ? -5.758 31.922 5.359 1 89.12 185 GLU A CA 1
ATOM 1437 C C . GLU A 1 185 ? -4.305 32.312 5.105 1 89.12 185 GLU A C 1
ATOM 1439 O O . GLU A 1 185 ? -3.945 33.5 5.211 1 89.12 185 GLU A O 1
ATOM 1444 N N . ASN A 1 186 ? -3.562 31.344 4.77 1 88.88 186 ASN A N 1
ATOM 1445 C CA . ASN A 1 186 ? -2.156 31.609 4.484 1 88.88 186 ASN A CA 1
ATOM 1446 C C . ASN A 1 186 ? -1.985 32.438 3.217 1 88.88 186 ASN A C 1
ATOM 1448 O O . ASN A 1 186 ? -1.112 33.312 3.15 1 88.88 186 ASN A O 1
ATOM 1452 N N . ALA A 1 187 ? -2.764 32.156 2.287 1 84.12 187 ALA A N 1
ATOM 1453 C CA . ALA A 1 187 ? -2.719 32.906 1.041 1 84.12 187 ALA A CA 1
ATOM 1454 C C . ALA A 1 187 ? -3.088 34.375 1.277 1 84.12 187 ALA A C 1
ATOM 1456 O O . ALA A 1 187 ? -2.461 35.281 0.719 1 84.12 187 ALA A O 1
ATOM 1457 N N . GLU A 1 188 ? -3.992 34.594 2.059 1 81.56 188 GLU A N 1
ATOM 1458 C CA . GLU A 1 188 ? -4.402 35.969 2.385 1 81.56 188 GLU A CA 1
ATOM 1459 C C . GLU A 1 188 ? -3.295 36.719 3.117 1 81.56 188 GLU A C 1
ATOM 1461 O O . GLU A 1 188 ? -3.055 37.906 2.85 1 81.56 188 GLU A O 1
ATOM 1466 N N . LYS A 1 189 ? -2.652 36.031 3.939 1 83.69 189 LYS A N 1
ATOM 1467 C CA . LYS A 1 189 ? -1.544 36.625 4.672 1 83.69 189 LYS A CA 1
ATOM 1468 C C . LYS A 1 189 ? -0.395 36.969 3.732 1 83.69 189 LYS A C 1
ATOM 1470 O O . LYS A 1 189 ? 0.216 38.031 3.863 1 83.69 189 LYS A O 1
ATOM 1475 N N . ASN A 1 190 ? -0.201 36.094 2.881 1 80.38 190 ASN A N 1
ATOM 1476 C CA . ASN A 1 190 ? 0.878 36.344 1.929 1 80.38 190 ASN A CA 1
ATOM 1477 C C . ASN A 1 190 ? 0.565 37.531 1.014 1 80.38 190 ASN A C 1
ATOM 1479 O O . ASN A 1 190 ? 1.458 38.281 0.667 1 80.38 190 ASN A O 1
ATOM 1483 N N . ILE A 1 191 ? -0.623 37.688 0.604 1 74.12 191 ILE A N 1
ATOM 1484 C CA . ILE A 1 191 ? -1.047 38.781 -0.246 1 74.12 191 ILE A CA 1
ATOM 1485 C C . ILE A 1 191 ? -0.93 40.125 0.521 1 74.12 191 ILE A C 1
ATOM 1487 O O . ILE A 1 191 ? -0.47 41.125 -0.024 1 74.12 191 ILE A O 1
ATOM 1491 N N . LYS A 1 192 ? -1.27 40.062 1.746 1 76.38 192 LYS A N 1
ATOM 1492 C CA . LYS A 1 192 ? -1.198 41.25 2.574 1 76.38 192 LYS A CA 1
ATOM 1493 C C . LYS A 1 192 ? 0.249 41.688 2.797 1 76.38 192 LYS A C 1
ATOM 1495 O O . LYS A 1 192 ? 0.558 42.875 2.779 1 76.38 192 LYS A O 1
ATOM 1500 N N . ILE A 1 193 ? 1.166 40.719 2.965 1 75.56 193 ILE A N 1
ATOM 1501 C CA . ILE A 1 193 ? 2.584 41 3.164 1 75.56 193 ILE A CA 1
ATOM 1502 C C . ILE A 1 193 ? 3.18 41.594 1.885 1 75.56 193 ILE A C 1
ATOM 1504 O O . ILE A 1 193 ? 3.953 42.562 1.934 1 75.56 193 ILE A O 1
ATOM 1508 N N . MET A 1 194 ? 2.75 41.125 0.771 1 71.81 194 MET A N 1
ATOM 1509 C CA .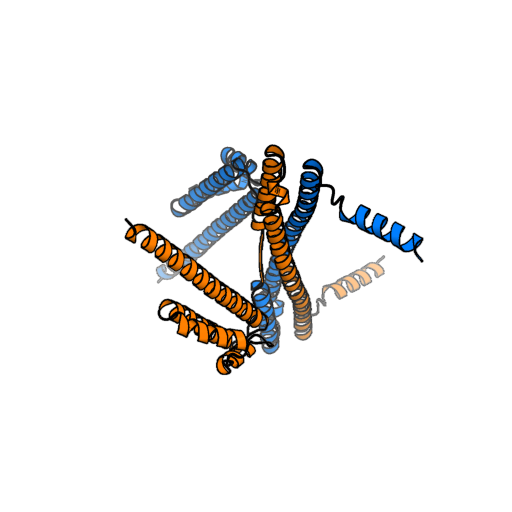 MET A 1 194 ? 3.264 41.594 -0.51 1 71.81 194 MET A CA 1
ATOM 1510 C C . MET A 1 194 ? 2.738 43 -0.819 1 71.81 194 MET A C 1
ATOM 1512 O O . MET A 1 194 ? 3.467 43.812 -1.354 1 71.81 194 MET A O 1
ATOM 1516 N N . ASP A 1 195 ? 1.488 43.344 -0.516 1 72.81 195 ASP A N 1
ATOM 1517 C CA . ASP A 1 195 ? 0.897 44.656 -0.728 1 72.81 195 ASP A CA 1
ATOM 1518 C C . ASP A 1 195 ? 1.562 45.688 0.16 1 72.81 195 ASP A C 1
ATOM 1520 O O . ASP A 1 195 ? 1.757 46.844 -0.258 1 72.81 195 ASP A O 1
ATOM 1524 N N . HIS A 1 196 ? 1.946 45.375 1.323 1 70.69 196 HIS A N 1
ATOM 1525 C CA . HIS A 1 196 ? 2.629 46.281 2.23 1 70.69 196 HIS A CA 1
ATOM 1526 C C . HIS A 1 196 ? 4.047 46.562 1.755 1 70.69 196 HIS A C 1
ATOM 1528 O O . HIS A 1 196 ? 4.535 47.688 1.891 1 70.69 196 HIS A O 1
ATOM 1534 N N . GLN A 1 197 ? 4.664 45.594 1.295 1 68.56 197 GLN A N 1
ATOM 1535 C CA . GLN A 1 197 ? 6.012 45.781 0.777 1 68.56 197 GLN A CA 1
ATOM 1536 C C . GLN A 1 197 ? 5.996 46.688 -0.455 1 68.56 197 GLN A C 1
ATOM 1538 O O . GLN A 1 197 ? 6.895 47.5 -0.641 1 68.56 197 GLN A O 1
ATOM 1543 N N . LYS A 1 198 ? 5.035 46.688 -1.187 1 65.81 198 LYS A N 1
ATOM 1544 C CA . LYS A 1 198 ? 4.91 47.531 -2.363 1 65.81 198 LYS A CA 1
ATOM 1545 C C . LYS A 1 198 ? 4.598 48.969 -1.964 1 65.81 198 LYS A C 1
ATOM 1547 O O . LYS A 1 198 ? 5.113 49.906 -2.568 1 65.81 198 LYS A O 1
ATOM 1552 N N . LEU A 1 199 ? 3.811 49.156 -1.03 1 62.69 199 LEU A N 1
ATOM 1553 C CA . LEU A 1 199 ? 3.463 50.5 -0.574 1 62.69 199 LEU A CA 1
ATOM 1554 C C . LEU A 1 199 ? 4.664 51.188 0.073 1 62.69 199 LEU A C 1
ATOM 1556 O O . LEU A 1 199 ? 4.871 52.375 -0.106 1 62.69 199 LEU A O 1
ATOM 1560 N N . GLU A 1 200 ? 5.426 50.438 0.767 1 65.38 200 GLU A N 1
ATOM 1561 C CA . GLU A 1 200 ? 6.621 51 1.384 1 65.38 200 GLU A CA 1
ATOM 1562 C C . GLU A 1 200 ? 7.672 51.344 0.335 1 65.38 200 GLU A C 1
ATOM 1564 O O . GLU A 1 200 ? 8.367 52.344 0.451 1 65.38 200 GLU A O 1
ATOM 1569 N N . SER A 1 201 ? 7.746 50.5 -0.589 1 64.19 201 SER A N 1
ATOM 1570 C CA . SER A 1 201 ? 8.711 50.812 -1.638 1 64.19 201 SER A CA 1
ATOM 1571 C C . SER A 1 201 ? 8.242 52 -2.477 1 64.19 201 SER A C 1
ATOM 1573 O O . SER A 1 201 ? 9.055 52.812 -2.947 1 64.19 201 SER A O 1
ATOM 1575 N N . ALA A 1 202 ? 6.98 52.219 -2.678 1 63.72 202 ALA A N 1
ATOM 1576 C CA . ALA A 1 202 ? 6.453 53.344 -3.451 1 63.72 202 ALA A CA 1
ATOM 1577 C C . ALA A 1 202 ? 6.613 54.656 -2.693 1 63.72 202 ALA A C 1
ATOM 1579 O O . ALA A 1 202 ? 6.855 55.719 -3.299 1 63.72 202 ALA A O 1
ATOM 1580 N N . ASN A 1 203 ? 6.469 54.688 -1.528 1 61.69 203 ASN A N 1
ATOM 1581 C CA . ASN A 1 203 ? 6.641 55.906 -0.747 1 61.69 203 ASN A CA 1
ATOM 1582 C C . ASN A 1 203 ? 8.109 56.312 -0.668 1 61.69 203 ASN A C 1
ATOM 1584 O O . ASN A 1 203 ? 8.414 57.5 -0.597 1 61.69 203 ASN A O 1
ATOM 1588 N N . THR A 1 204 ? 8.969 55.375 -0.755 1 64.19 204 THR A N 1
ATOM 1589 C CA . THR A 1 204 ? 10.383 55.719 -0.697 1 64.19 204 THR A CA 1
ATOM 1590 C C . THR A 1 204 ? 10.852 56.312 -2.031 1 64.19 204 THR A C 1
ATOM 1592 O O . THR A 1 204 ? 11.766 57.125 -2.072 1 64.19 204 THR A O 1
ATOM 1595 N N . ASN A 1 205 ? 10.211 55.938 -3.127 1 59.66 205 ASN A N 1
ATOM 1596 C CA . ASN A 1 205 ? 10.656 56.469 -4.398 1 59.66 205 ASN A CA 1
ATOM 1597 C C . ASN A 1 205 ? 10.031 57.844 -4.676 1 59.66 205 ASN A C 1
ATOM 1599 O O . ASN A 1 205 ? 10.383 58.5 -5.656 1 59.66 205 ASN A O 1
ATOM 1603 N N . GLY A 1 206 ? 8.922 58.219 -4.012 1 54.91 206 GLY A N 1
ATOM 1604 C CA . GLY A 1 206 ? 8.344 59.531 -4.293 1 54.91 206 GLY A CA 1
ATOM 1605 C C . GLY A 1 206 ? 9.102 60.656 -3.641 1 54.91 206 GLY A C 1
ATOM 1606 O O . GLY A 1 206 ? 8.766 61.844 -3.852 1 54.91 206 GLY A O 1
ATOM 1607 N N . SER A 1 207 ? 9.789 60.375 -2.578 1 50.78 207 SER A N 1
ATOM 1608 C CA . SER A 1 207 ? 10.477 61.5 -1.955 1 50.78 207 SER A CA 1
ATOM 1609 C C . SER A 1 207 ? 11.812 61.781 -2.635 1 50.78 207 SER A C 1
ATOM 1611 O O . SER A 1 207 ? 12.578 62.625 -2.178 1 50.78 207 SER A O 1
ATOM 1613 N N . SER A 1 208 ? 12.172 61 -3.789 1 39.69 208 SER A N 1
ATOM 1614 C CA . SER A 1 208 ? 13.289 61.656 -4.449 1 39.69 208 SER A CA 1
ATOM 1615 C C . SER A 1 208 ? 12.789 62.688 -5.441 1 39.69 208 SER A C 1
ATOM 1617 O O . SER A 1 208 ? 11.773 62.5 -6.109 1 39.69 208 SER A O 1
ATOM 1619 N N . MET B 1 1 ? 8.945 31 59.469 1 34.28 1 MET B N 1
ATOM 1620 C CA . MET B 1 1 ? 8.258 31.219 58.188 1 34.28 1 MET B CA 1
ATOM 1621 C C . MET B 1 1 ? 9.195 31.812 57.156 1 34.28 1 MET B C 1
ATOM 1623 O O . MET B 1 1 ? 8.984 31.656 55.969 1 34.28 1 MET B O 1
ATOM 1627 N N . ALA B 1 2 ? 10.195 32.719 57.594 1 52.44 2 ALA B N 1
ATOM 1628 C CA . ALA B 1 2 ? 11.07 33.438 56.688 1 52.44 2 ALA B CA 1
ATOM 1629 C C . ALA B 1 2 ? 12.102 32.531 56.062 1 52.44 2 ALA B C 1
ATOM 1631 O O . ALA B 1 2 ? 12.469 32.719 54.875 1 52.44 2 ALA B O 1
ATOM 1632 N N . GLN B 1 3 ? 12.641 31.547 56.781 1 49.22 3 GLN B N 1
ATOM 1633 C CA . GLN B 1 3 ? 13.688 30.688 56.219 1 49.22 3 GLN B CA 1
ATOM 1634 C C . GLN B 1 3 ? 13.148 29.797 55.125 1 49.22 3 GLN B C 1
ATOM 1636 O O . GLN B 1 3 ? 13.898 29.359 54.25 1 49.22 3 GLN B O 1
ATOM 1641 N N . ALA B 1 4 ? 11.875 29.328 55.281 1 51.19 4 ALA B N 1
ATOM 1642 C CA . ALA B 1 4 ? 11.32 28.5 54.219 1 51.19 4 ALA B CA 1
ATOM 1643 C C . ALA B 1 4 ? 11.18 29.266 52.906 1 51.19 4 ALA B C 1
ATOM 1645 O O . ALA B 1 4 ? 11.305 28.703 51.812 1 51.19 4 ALA B O 1
ATOM 1646 N N . LYS B 1 5 ? 10.953 30.578 53 1 48.41 5 LYS B N 1
ATOM 1647 C CA . LYS B 1 5 ? 10.812 31.312 51.75 1 48.41 5 LYS B CA 1
ATOM 1648 C C . LYS B 1 5 ? 12.148 31.453 51.031 1 48.41 5 LYS B C 1
ATOM 1650 O O . LYS B 1 5 ? 12.203 31.5 49.812 1 48.41 5 LYS B O 1
ATOM 1655 N N . ILE B 1 6 ? 13.289 31.578 51.844 1 50.38 6 ILE B N 1
ATOM 1656 C CA . ILE B 1 6 ? 14.57 31.734 51.156 1 50.38 6 ILE B CA 1
ATOM 1657 C C . ILE B 1 6 ? 14.961 30.438 50.469 1 50.38 6 ILE B C 1
ATOM 1659 O O . ILE B 1 6 ? 15.461 30.453 49.344 1 50.38 6 ILE B O 1
ATOM 1663 N N . GLN B 1 7 ? 14.734 29.281 51.125 1 48.09 7 GLN B N 1
ATOM 1664 C CA . GLN B 1 7 ? 15.117 28.016 50.5 1 48.09 7 GLN B CA 1
ATOM 1665 C C . GLN B 1 7 ? 14.25 27.734 49.281 1 48.09 7 GLN B C 1
ATOM 1667 O O . GLN B 1 7 ? 14.695 27.078 48.312 1 48.09 7 GLN B O 1
ATOM 1672 N N . ALA B 1 8 ? 12.953 28.156 49.344 1 47.19 8 ALA B N 1
ATOM 1673 C CA . ALA B 1 8 ? 12.102 27.891 48.188 1 47.19 8 ALA B CA 1
ATOM 1674 C C . ALA B 1 8 ? 12.547 28.734 47 1 47.19 8 ALA B C 1
ATOM 1676 O O . ALA B 1 8 ? 12.531 28.266 45.844 1 47.19 8 ALA B O 1
ATOM 1677 N N . LYS B 1 9 ? 12.938 30.031 47.25 1 48.41 9 LYS B N 1
ATOM 1678 C CA . LYS B 1 9 ? 13.438 30.828 46.125 1 48.41 9 LYS B CA 1
ATOM 1679 C C . LYS B 1 9 ? 14.75 30.281 45.594 1 48.41 9 LYS B C 1
ATOM 1681 O O . LYS B 1 9 ? 15.039 30.375 44.406 1 48.41 9 LYS B O 1
ATOM 1686 N N . MET B 1 10 ? 15.641 29.719 46.531 1 42.69 10 MET B N 1
ATOM 1687 C CA . MET B 1 10 ? 16.875 29.125 46 1 42.69 10 MET B CA 1
ATOM 1688 C C . MET B 1 10 ? 16.594 27.844 45.25 1 42.69 10 MET B C 1
ATOM 1690 O O . MET B 1 10 ? 17.328 27.484 44.312 1 42.69 10 MET B O 1
ATOM 1694 N N . ASN B 1 11 ? 15.594 26.984 45.812 1 42.78 11 ASN B N 1
ATOM 1695 C CA . ASN B 1 11 ? 15.305 25.75 45.062 1 42.78 11 ASN B CA 1
ATOM 1696 C C . ASN B 1 11 ? 14.609 26.047 43.75 1 42.78 11 ASN B C 1
ATOM 1698 O O . ASN B 1 11 ? 14.789 25.312 42.781 1 42.78 11 ASN B O 1
ATOM 1702 N N . GLU B 1 12 ? 13.617 27.031 43.75 1 42.22 12 GLU B N 1
ATOM 1703 C CA . GLU B 1 12 ? 13.008 27.328 42.469 1 42.22 12 GLU B CA 1
ATOM 1704 C C . GLU B 1 12 ? 14.023 27.953 41.5 1 42.22 12 GLU B C 1
ATOM 1706 O O . GLU B 1 12 ? 13.938 27.766 40.281 1 42.22 12 GLU B O 1
ATOM 1711 N N . ALA B 1 13 ? 14.922 28.875 41.969 1 40.75 13 ALA B N 1
ATOM 1712 C CA . ALA B 1 13 ? 15.93 29.531 41.156 1 40.75 13 ALA B CA 1
ATOM 1713 C C . ALA B 1 13 ? 16.969 28.547 40.656 1 40.75 13 ALA B C 1
ATOM 1715 O O . ALA B 1 13 ? 17.5 28.688 39.531 1 40.75 13 ALA B O 1
ATOM 1716 N N . MET B 1 14 ? 17.422 27.578 41.531 1 37.66 14 MET B N 1
ATOM 1717 C CA . MET B 1 14 ? 18.406 26.609 41.031 1 37.66 14 MET B CA 1
ATOM 1718 C C . MET B 1 14 ? 17.797 25.719 39.969 1 37.66 14 MET B C 1
ATOM 1720 O O . MET B 1 14 ? 18.5 25.266 39.062 1 37.66 14 MET B O 1
ATOM 1724 N N . CYS B 1 15 ? 16.547 25.203 40.188 1 41.5 15 CYS B N 1
ATOM 1725 C CA . CYS B 1 15 ? 15.992 24.328 39.156 1 41.5 15 CYS B CA 1
ATOM 1726 C C . CYS B 1 15 ? 15.688 25.125 37.906 1 41.5 15 CYS B C 1
ATOM 1728 O O . CYS B 1 15 ? 15.422 24.531 36.844 1 41.5 15 CYS B O 1
ATOM 1730 N N . SER B 1 16 ? 15.188 26.328 38 1 39 16 SER B N 1
ATOM 1731 C CA . SER B 1 16 ? 14.734 27.125 36.875 1 39 16 SER B CA 1
ATOM 1732 C C . SER B 1 16 ? 15.891 27.484 35.969 1 39 16 SER B C 1
ATOM 1734 O O . SER B 1 16 ? 15.75 27.469 34.719 1 39 16 SER B O 1
ATOM 1736 N N . LYS B 1 17 ? 16.891 28.297 36.562 1 38.44 17 LYS B N 1
ATOM 1737 C CA . LYS B 1 17 ? 17.781 29.062 35.719 1 38.44 17 LYS B CA 1
ATOM 1738 C C . LYS B 1 17 ? 18.797 28.172 35.031 1 38.44 17 LYS B C 1
ATOM 1740 O O . LYS B 1 17 ? 19.594 28.625 34.188 1 38.44 17 LYS B O 1
ATOM 1745 N N . PHE B 1 18 ? 19.328 27.109 35.781 1 39.78 18 PHE B N 1
ATOM 1746 C CA . PHE B 1 18 ? 20.297 26.312 35.031 1 39.78 18 PHE B CA 1
ATOM 1747 C C . PHE B 1 18 ? 19.609 25.516 33.938 1 39.78 18 PHE B C 1
ATOM 1749 O O . PHE B 1 18 ? 19.25 24.359 34.156 1 39.78 18 PHE B O 1
ATOM 1756 N N . SER B 1 19 ? 18.484 25.75 33.406 1 42.91 19 SER B N 1
ATOM 1757 C CA . SER B 1 19 ? 18.312 25.266 32.062 1 42.91 19 SER B CA 1
ATOM 1758 C C . SER B 1 19 ? 19.641 25.188 31.312 1 42.91 19 SER B C 1
ATOM 1760 O O . SER B 1 19 ? 20.125 26.188 30.766 1 42.91 19 SER B O 1
ATOM 1762 N N . ARG B 1 20 ? 20.625 24.703 32.031 1 43.09 20 ARG B N 1
ATOM 1763 C CA . ARG B 1 20 ? 21.953 24.5 31.469 1 43.09 20 ARG B CA 1
ATOM 1764 C C . ARG B 1 20 ? 21.875 24.188 29.984 1 43.09 20 ARG B C 1
ATOM 1766 O O . ARG B 1 20 ? 21.062 23.344 29.562 1 43.09 20 ARG B O 1
ATOM 1773 N N . THR B 1 21 ? 22.156 25.078 29.188 1 54 21 THR B N 1
ATOM 1774 C CA . THR B 1 21 ? 22.453 24.969 27.75 1 54 21 THR B CA 1
ATOM 1775 C C . THR B 1 21 ? 23 23.594 27.406 1 54 21 THR B C 1
ATOM 1777 O O . THR B 1 21 ? 24 23.156 27.984 1 54 21 THR B O 1
ATOM 1780 N N . LEU B 1 22 ? 22.125 22.625 27.406 1 63.41 22 LEU B N 1
ATOM 1781 C CA . LEU B 1 22 ? 22.594 21.312 26.969 1 63.41 22 LEU B CA 1
ATOM 1782 C C . LEU B 1 22 ? 23.781 21.453 26.031 1 63.41 22 LEU B C 1
ATOM 1784 O O . LEU B 1 22 ? 23.797 22.312 25.156 1 63.41 22 LEU B O 1
ATOM 1788 N N . SER B 1 23 ? 24.922 21.062 26.578 1 72.5 23 SER B N 1
ATOM 1789 C CA . SER B 1 23 ? 26.094 21.062 25.719 1 72.5 23 SER B CA 1
ATOM 1790 C C . SER B 1 23 ? 25.781 20.484 24.344 1 72.5 23 SER B C 1
ATOM 1792 O O . SER B 1 23 ? 24.766 19.812 24.156 1 72.5 23 SER B O 1
ATOM 1794 N N . MET B 1 24 ? 26.359 21 23.344 1 73.38 24 MET B N 1
ATOM 1795 C CA . MET B 1 24 ? 26.25 20.5 21.984 1 73.38 24 MET B CA 1
ATOM 1796 C C . MET B 1 24 ? 26.281 18.969 21.969 1 73.38 24 MET B C 1
ATOM 1798 O O . MET B 1 24 ? 25.547 18.328 21.203 1 73.38 24 MET B O 1
ATOM 1802 N N . ALA B 1 25 ? 27.125 18.469 22.906 1 75.31 25 ALA B N 1
ATOM 1803 C CA . ALA B 1 25 ? 27.281 17.016 22.969 1 75.31 25 ALA B CA 1
ATOM 1804 C C . ALA B 1 25 ? 26.016 16.344 23.516 1 75.31 25 ALA B C 1
ATOM 1806 O O . ALA B 1 25 ? 25.609 15.281 23.062 1 75.31 25 ALA B O 1
ATOM 1807 N N . ASP B 1 26 ? 25.406 16.969 24.469 1 84.5 26 ASP B N 1
ATOM 1808 C CA . ASP B 1 26 ? 24.188 16.422 25.047 1 84.5 26 ASP B CA 1
ATOM 1809 C C . ASP B 1 26 ? 23.031 16.469 24.047 1 84.5 26 ASP B C 1
ATOM 1811 O O . ASP B 1 26 ? 22.234 15.523 23.969 1 84.5 26 ASP B O 1
ATOM 1815 N N . ARG B 1 27 ? 22.984 17.547 23.359 1 83.81 27 ARG B N 1
ATOM 1816 C CA . ARG B 1 27 ? 21.922 17.703 22.375 1 83.81 27 ARG B CA 1
ATOM 1817 C C . ARG B 1 27 ? 22.031 16.625 21.281 1 83.81 27 ARG B C 1
ATOM 1819 O O . ARG B 1 27 ? 21.031 15.992 20.938 1 83.81 27 ARG B O 1
ATOM 1826 N N . SER B 1 28 ? 23.266 16.469 20.797 1 88.94 28 SER B N 1
ATOM 1827 C CA . SER B 1 28 ? 23.5 15.461 19.766 1 88.94 28 SER B CA 1
ATOM 1828 C C . SER B 1 28 ? 23.219 14.055 20.281 1 88.94 28 SER B C 1
ATOM 1830 O O . SER B 1 28 ? 22.703 13.211 19.547 1 88.94 28 SER B O 1
ATOM 1832 N N . GLY B 1 29 ? 23.516 13.922 21.531 1 90.38 29 GLY B N 1
ATOM 1833 C CA . GLY B 1 29 ? 23.266 12.633 22.141 1 90.38 29 GLY B CA 1
ATOM 1834 C C . GLY B 1 29 ? 21.781 12.297 22.219 1 90.38 29 GLY B C 1
ATOM 1835 O O . GLY B 1 29 ? 21.391 11.164 21.953 1 90.38 29 GLY B O 1
ATOM 1836 N N . ARG B 1 30 ? 21.031 13.227 22.609 1 92 30 ARG B N 1
ATOM 1837 C CA . ARG B 1 30 ? 19.594 13.016 22.688 1 92 30 ARG B CA 1
ATOM 1838 C C . ARG B 1 30 ? 19 12.75 21.312 1 92 30 ARG B C 1
ATOM 1840 O O . ARG B 1 30 ? 18.141 11.883 21.172 1 92 30 ARG B O 1
ATOM 1847 N N . LEU B 1 31 ? 19.406 13.516 20.359 1 95.12 31 LEU B N 1
ATOM 1848 C CA . LEU B 1 31 ? 18.953 13.32 18.984 1 95.12 31 LEU B CA 1
ATOM 1849 C C . LEU B 1 31 ? 19.312 11.922 18.484 1 95.12 31 LEU B C 1
ATOM 1851 O O . LEU B 1 31 ? 18.484 11.25 17.875 1 95.12 31 LEU B O 1
ATOM 1855 N N . LEU B 1 32 ? 20.531 11.492 18.844 1 94.56 32 LEU B N 1
ATOM 1856 C CA . LEU B 1 32 ? 21 10.172 18.438 1 94.56 32 LEU B CA 1
ATOM 1857 C C . LEU B 1 32 ? 20.172 9.078 19.094 1 94.56 32 LEU B C 1
ATOM 1859 O O . LEU B 1 32 ? 19.828 8.086 18.453 1 94.56 32 LEU B O 1
ATOM 1863 N N . GLU B 1 33 ? 19.875 9.281 20.312 1 95.56 33 GLU B N 1
ATOM 1864 C CA . GLU B 1 33 ? 19.047 8.305 21.016 1 95.56 33 GLU B CA 1
ATOM 1865 C C . GLU B 1 33 ? 17.672 8.188 20.391 1 95.56 33 GLU B C 1
ATOM 1867 O O . GLU B 1 33 ? 17.141 7.082 20.25 1 95.56 33 GLU B O 1
ATOM 1872 N N . THR B 1 34 ? 17.062 9.266 20.062 1 96.81 34 THR B N 1
ATOM 1873 C CA . THR B 1 34 ? 15.758 9.266 19.406 1 96.81 34 THR B CA 1
ATOM 1874 C C . THR B 1 34 ? 15.82 8.555 18.062 1 96.81 34 THR B C 1
ATOM 1876 O O . THR B 1 34 ? 14.93 7.781 17.719 1 96.81 34 THR B O 1
ATOM 1879 N N . LEU B 1 35 ? 16.859 8.773 17.359 1 97.25 35 LEU B N 1
ATOM 1880 C CA . LEU B 1 35 ? 17.031 8.125 16.062 1 97.25 35 LEU B CA 1
ATOM 1881 C C . LEU B 1 35 ? 17.234 6.621 16.219 1 97.25 35 LEU B C 1
ATOM 1883 O O . LEU B 1 35 ? 16.75 5.84 15.398 1 97.25 35 LEU B O 1
ATOM 1887 N N . ASP B 1 36 ? 17.906 6.27 17.25 1 97.44 36 ASP B N 1
ATOM 1888 C CA . ASP B 1 36 ? 18.062 4.852 17.547 1 97.44 36 ASP B CA 1
ATOM 1889 C C . ASP B 1 36 ? 16.719 4.184 17.797 1 97.44 36 ASP B C 1
ATOM 1891 O O . ASP B 1 36 ? 16.453 3.076 17.328 1 97.44 36 ASP B O 1
ATOM 1895 N N . GLN B 1 37 ? 15.906 4.871 18.547 1 97.75 37 GLN B N 1
ATOM 1896 C CA . GLN B 1 37 ? 14.57 4.348 18.812 1 97.75 37 GLN B CA 1
ATOM 1897 C C . GLN B 1 37 ? 13.758 4.242 17.531 1 97.75 37 GLN B C 1
ATOM 1899 O O . GLN B 1 37 ? 13.023 3.271 17.328 1 97.75 37 GLN B O 1
ATOM 1904 N N . LEU B 1 38 ? 13.859 5.223 16.75 1 98.38 38 LEU B N 1
ATOM 1905 C CA . LEU B 1 38 ? 13.148 5.215 15.477 1 98.38 38 LEU B CA 1
ATOM 1906 C C . LEU B 1 38 ? 13.633 4.082 14.578 1 98.38 38 LEU B C 1
ATOM 1908 O O . LEU B 1 38 ? 12.859 3.508 13.812 1 98.38 38 LEU B O 1
ATOM 1912 N N . GLU B 1 39 ? 14.93 3.738 14.648 1 97.88 39 GLU B N 1
ATOM 1913 C CA . GLU B 1 39 ? 15.461 2.619 13.875 1 97.88 39 GLU B CA 1
ATOM 1914 C C . GLU B 1 39 ? 14.766 1.312 14.242 1 97.88 39 GLU B C 1
ATOM 1916 O O . GLU B 1 39 ? 14.406 0.529 13.367 1 97.88 39 GLU B O 1
ATOM 1921 N N . VAL B 1 40 ? 14.578 1.127 15.5 1 98.38 40 VAL B N 1
ATOM 1922 C CA . VAL B 1 40 ? 13.898 -0.067 15.992 1 98.38 40 VAL B CA 1
ATOM 1923 C C . VAL B 1 40 ? 12.453 -0.075 15.5 1 98.38 40 VAL B C 1
ATOM 1925 O O . VAL B 1 40 ? 11.945 -1.109 15.062 1 98.38 40 VAL B O 1
ATOM 1928 N N . ARG B 1 41 ? 11.844 1.037 15.555 1 98.5 41 ARG B N 1
ATOM 1929 C CA . ARG B 1 41 ? 10.445 1.159 15.141 1 98.5 41 ARG B CA 1
ATOM 1930 C C . ARG B 1 41 ? 10.297 0.912 13.641 1 98.5 41 ARG B C 1
ATOM 1932 O O . ARG B 1 41 ? 9.352 0.253 13.211 1 98.5 41 ARG B O 1
ATOM 1939 N N . VAL B 1 42 ? 11.219 1.425 12.891 1 98.38 42 VAL B N 1
ATOM 1940 C CA . VAL B 1 42 ? 11.18 1.249 11.445 1 98.38 42 VAL B CA 1
ATOM 1941 C C . VAL B 1 42 ? 11.375 -0.225 11.094 1 98.38 42 VAL B C 1
ATOM 1943 O O . VAL B 1 42 ? 10.672 -0.766 10.242 1 98.38 42 VAL B O 1
ATOM 1946 N N . GLU B 1 43 ? 12.281 -0.828 11.75 1 96.88 43 GLU B N 1
ATOM 1947 C CA . GLU B 1 43 ? 12.5 -2.252 11.516 1 96.88 43 GLU B CA 1
ATOM 1948 C C . GLU B 1 43 ? 11.258 -3.064 11.852 1 96.88 43 GLU B C 1
ATOM 1950 O O . GLU B 1 43 ? 10.859 -3.945 11.086 1 96.88 43 GLU B O 1
ATOM 1955 N N . ALA B 1 44 ? 10.688 -2.76 12.969 1 98.38 44 ALA B N 1
ATOM 1956 C CA . ALA B 1 44 ? 9.461 -3.438 13.375 1 98.38 44 ALA B CA 1
ATOM 1957 C C . ALA B 1 44 ? 8.336 -3.18 12.375 1 98.38 44 ALA B C 1
ATOM 1959 O O . ALA B 1 44 ? 7.555 -4.082 12.062 1 98.38 44 ALA B O 1
ATOM 1960 N N . LEU B 1 45 ? 8.234 -1.998 11.922 1 98.44 45 LEU B N 1
ATOM 1961 C CA . LEU B 1 45 ? 7.246 -1.623 10.906 1 98.44 45 LEU B CA 1
ATOM 1962 C C . LEU B 1 45 ? 7.398 -2.479 9.656 1 98.44 45 LEU B C 1
ATOM 1964 O O . LEU B 1 45 ? 6.422 -3.049 9.164 1 98.44 45 LEU B O 1
ATOM 1968 N N . ARG B 1 46 ? 8.562 -2.619 9.141 1 97.62 46 ARG B N 1
ATOM 1969 C CA . ARG B 1 46 ? 8.828 -3.369 7.914 1 97.62 46 ARG B CA 1
ATOM 1970 C C . ARG B 1 46 ? 8.539 -4.852 8.109 1 97.62 46 ARG B C 1
ATOM 1972 O O . ARG B 1 46 ? 7.953 -5.496 7.23 1 97.62 46 ARG B O 1
ATOM 1979 N N . GLU B 1 47 ? 8.961 -5.301 9.25 1 97.06 47 GLU B N 1
ATOM 1980 C CA . GLU B 1 47 ? 8.719 -6.711 9.539 1 97.06 47 GLU B CA 1
ATOM 1981 C C . GLU B 1 47 ? 7.227 -7.012 9.633 1 97.06 47 GLU B C 1
ATOM 1983 O O . GLU B 1 47 ? 6.75 -7.992 9.055 1 97.06 47 GLU B O 1
ATOM 1988 N N . THR B 1 48 ? 6.562 -6.188 10.352 1 98.25 48 THR B N 1
ATOM 1989 C CA . THR B 1 48 ? 5.125 -6.383 10.5 1 98.25 48 THR B CA 1
ATOM 1990 C C . THR B 1 48 ? 4.418 -6.227 9.156 1 98.25 48 THR B C 1
ATOM 1992 O O . THR B 1 48 ? 3.492 -6.98 8.852 1 98.25 48 THR B O 1
ATOM 1995 N N . ALA B 1 49 ? 4.812 -5.234 8.43 1 98.25 49 ALA B N 1
ATOM 1996 C CA . ALA B 1 49 ? 4.23 -5.023 7.105 1 98.25 49 ALA B CA 1
ATOM 1997 C C . ALA B 1 49 ? 4.43 -6.25 6.215 1 98.25 49 ALA B C 1
ATOM 1999 O O . ALA B 1 49 ? 3.516 -6.66 5.5 1 98.25 49 ALA B O 1
ATOM 2000 N N . SER B 1 50 ? 5.602 -6.824 6.289 1 96.81 50 SER B N 1
ATOM 2001 C CA . SER B 1 50 ? 5.883 -8.023 5.508 1 96.81 50 SER B CA 1
ATOM 2002 C C . SER B 1 50 ? 4.969 -9.172 5.91 1 96.81 50 SER B C 1
ATOM 2004 O O . SER B 1 50 ? 4.449 -9.891 5.055 1 96.81 50 SER B O 1
ATOM 2006 N N . ALA B 1 51 ? 4.828 -9.336 7.152 1 97.81 51 ALA B N 1
ATOM 2007 C CA . ALA B 1 51 ? 3.951 -10.383 7.66 1 97.81 51 ALA B CA 1
ATOM 2008 C C . ALA B 1 51 ? 2.506 -10.148 7.23 1 97.81 51 ALA B C 1
ATOM 2010 O O . ALA B 1 51 ? 1.794 -11.094 6.879 1 97.81 51 ALA B O 1
ATOM 2011 N N . LEU B 1 52 ? 2.104 -8.93 7.301 1 98.12 52 LEU B N 1
ATOM 2012 C CA . LEU B 1 52 ? 0.742 -8.562 6.918 1 98.12 52 LEU B CA 1
ATOM 2013 C C . LEU B 1 52 ? 0.51 -8.812 5.434 1 98.12 52 LEU B C 1
ATOM 2015 O O . LEU B 1 52 ? -0.575 -9.242 5.031 1 98.12 52 LEU B O 1
ATOM 2019 N N . GLU B 1 53 ? 1.503 -8.477 4.695 1 97.12 53 GLU B N 1
ATOM 2020 C CA . GLU B 1 53 ? 1.435 -8.742 3.262 1 97.12 53 GLU B CA 1
ATOM 2021 C C . GLU B 1 53 ? 1.22 -10.227 2.988 1 97.12 53 GLU B C 1
ATOM 2023 O O . GLU B 1 53 ? 0.385 -10.602 2.16 1 97.12 53 GLU B O 1
ATOM 2028 N N . GLN B 1 54 ? 1.925 -11.047 3.648 1 96.38 54 GLN B N 1
ATOM 2029 C CA . GLN B 1 54 ? 1.791 -12.492 3.502 1 96.38 54 GLN B CA 1
ATOM 2030 C C . GLN B 1 54 ? 0.415 -12.969 3.959 1 96.38 54 GLN B C 1
ATOM 2032 O O . GLN B 1 54 ? -0.2 -13.82 3.312 1 96.38 54 GLN B O 1
ATOM 2037 N N . GLU B 1 55 ? 0.025 -12.391 5.066 1 98.19 55 GLU B N 1
ATOM 2038 C CA . GLU B 1 55 ? -1.301 -12.727 5.578 1 98.19 55 GLU B CA 1
ATOM 2039 C C . GLU B 1 55 ? -2.389 -12.375 4.566 1 98.19 55 GLU B C 1
ATOM 2041 O O . GLU B 1 55 ? -3.299 -13.172 4.328 1 98.19 55 GLU B O 1
ATOM 2046 N N . ARG B 1 56 ? -2.375 -11.219 4.047 1 98.31 56 ARG B N 1
ATOM 2047 C CA . ARG B 1 56 ? -3.334 -10.789 3.033 1 98.31 56 ARG B CA 1
ATOM 2048 C C . ARG B 1 56 ? -3.377 -11.773 1.868 1 98.31 56 ARG B C 1
ATOM 2050 O O . ARG B 1 56 ? -4.457 -12.18 1.435 1 98.31 56 ARG B O 1
ATOM 2057 N N . GLU B 1 57 ? -2.174 -12.148 1.369 1 96.88 57 GLU B N 1
ATOM 2058 C CA . GLU B 1 57 ? -2.082 -13.102 0.263 1 96.88 57 GLU B CA 1
ATOM 2059 C C . GLU B 1 57 ? -2.654 -14.461 0.654 1 96.88 57 GLU B C 1
ATOM 2061 O O . GLU B 1 57 ? -3.348 -15.094 -0.14 1 96.88 57 GLU B O 1
ATOM 2066 N N . GLY B 1 58 ? -2.32 -14.844 1.823 1 98.06 58 GLY B N 1
ATOM 2067 C CA . GLY B 1 58 ? -2.857 -16.109 2.316 1 98.06 58 GLY B CA 1
ATOM 2068 C C . GLY B 1 58 ? -4.371 -16.125 2.373 1 98.06 58 GLY B C 1
ATOM 2069 O O . GLY B 1 58 ? -5 -17.109 1.972 1 98.06 58 GLY B O 1
ATOM 2070 N N . ILE B 1 59 ? -4.945 -15.086 2.84 1 98.5 59 ILE B N 1
ATOM 2071 C CA . ILE B 1 59 ? -6.395 -14.953 2.938 1 98.5 59 ILE B CA 1
ATOM 2072 C C . ILE B 1 59 ? -7.012 -15.031 1.544 1 98.5 59 ILE B C 1
ATOM 2074 O O . ILE B 1 59 ? -7.973 -15.773 1.325 1 98.5 59 ILE B O 1
ATOM 2078 N N . LEU B 1 60 ? -6.477 -14.281 0.623 1 98.19 60 LEU B N 1
ATOM 2079 C CA . LEU B 1 60 ? -6.984 -14.25 -0.744 1 98.19 60 LEU B CA 1
ATOM 2080 C C . LEU B 1 60 ? -6.918 -15.633 -1.385 1 98.19 60 LEU B C 1
ATOM 2082 O O . LEU B 1 60 ? -7.871 -16.062 -2.039 1 98.19 60 LEU B O 1
ATOM 2086 N N . GLU B 1 61 ? -5.797 -16.266 -1.135 1 97.5 61 GLU B N 1
ATOM 2087 C CA . GLU B 1 61 ? -5.621 -17.609 -1.665 1 97.5 61 GLU B CA 1
ATOM 2088 C C . GLU B 1 61 ? -6.652 -18.578 -1.077 1 97.5 61 GLU B C 1
ATOM 2090 O O . GLU B 1 61 ? -7.211 -19.406 -1.793 1 97.5 61 GLU B O 1
ATOM 2095 N N . MET B 1 62 ? -6.867 -18.484 0.151 1 97.5 62 MET B N 1
ATOM 2096 C CA . MET B 1 62 ? -7.812 -19.375 0.82 1 97.5 62 MET B CA 1
ATOM 2097 C C . MET B 1 62 ? -9.234 -19.125 0.321 1 97.5 62 MET B C 1
ATOM 2099 O O . MET B 1 62 ? -9.984 -20.078 0.087 1 97.5 62 MET B O 1
ATOM 2103 N N . ILE B 1 63 ? -9.602 -17.891 0.179 1 98 63 ILE B N 1
ATOM 2104 C CA . ILE B 1 63 ? -10.93 -17.562 -0.317 1 98 63 ILE B CA 1
ATOM 2105 C C . ILE B 1 63 ? -11.117 -18.141 -1.719 1 98 63 ILE B C 1
ATOM 2107 O O . ILE B 1 63 ? -12.141 -18.766 -2.01 1 98 63 ILE B O 1
ATOM 2111 N N . GLN B 1 64 ? -10.125 -17.953 -2.57 1 96.56 64 GLN B N 1
ATOM 2112 C CA . GLN B 1 64 ? -10.18 -18.484 -3.924 1 96.56 64 GLN B CA 1
ATOM 2113 C C . GLN B 1 64 ? -10.289 -20.016 -3.902 1 96.56 64 GLN B C 1
ATOM 2115 O O . GLN B 1 64 ? -11.023 -20.594 -4.699 1 96.56 64 GLN B O 1
ATOM 2120 N N . SER B 1 65 ? -9.547 -20.594 -3.014 1 96.5 65 SER B N 1
ATOM 2121 C CA . SER B 1 65 ? -9.578 -22.047 -2.877 1 96.5 65 SER B CA 1
ATOM 2122 C C . SER B 1 65 ? -10.984 -22.531 -2.523 1 96.5 65 SER B C 1
ATOM 2124 O O . SER B 1 65 ? -11.453 -23.531 -3.066 1 96.5 65 SER B O 1
ATOM 2126 N N . ILE B 1 66 ? -11.68 -21.859 -1.671 1 95.88 66 ILE B N 1
ATOM 2127 C CA . ILE B 1 66 ? -13.039 -22.203 -1.273 1 95.88 66 ILE B CA 1
ATOM 2128 C C . ILE B 1 66 ? -13.977 -22.047 -2.469 1 95.88 66 ILE B C 1
ATOM 2130 O O . ILE B 1 66 ? -14.789 -22.938 -2.746 1 95.88 66 ILE B O 1
ATOM 2134 N N . GLN B 1 67 ? -13.828 -20.969 -3.133 1 95.62 67 GLN B N 1
ATOM 2135 C CA . GLN B 1 67 ? -14.695 -20.672 -4.262 1 95.62 67 GLN B CA 1
ATOM 2136 C C . GLN B 1 67 ? -14.555 -21.719 -5.363 1 95.62 67 GLN B C 1
ATOM 2138 O O . GLN B 1 67 ? -15.516 -22 -6.078 1 95.62 67 GLN B O 1
ATOM 2143 N N . ASN B 1 68 ? -13.406 -22.234 -5.488 1 94.75 68 ASN B N 1
ATOM 2144 C CA . ASN B 1 68 ? -13.133 -23.188 -6.566 1 94.75 68 ASN B CA 1
ATOM 2145 C C . ASN B 1 68 ? -13.172 -24.625 -6.07 1 94.75 68 ASN B C 1
ATOM 2147 O O . ASN B 1 68 ? -12.875 -25.547 -6.824 1 94.75 68 ASN B O 1
ATOM 2151 N N . SER B 1 69 ? -13.586 -24.828 -4.906 1 93 69 SER B N 1
ATOM 2152 C CA . SER B 1 69 ? -13.531 -26.156 -4.309 1 93 69 SER B CA 1
ATOM 2153 C C . SER B 1 69 ? -14.656 -27.047 -4.84 1 93 69 SER B C 1
ATOM 2155 O O . SER B 1 69 ? -15.703 -26.547 -5.262 1 93 69 SER B O 1
ATOM 2157 N N . GLN B 1 70 ? -14.422 -28.328 -4.891 1 91.81 70 GLN B N 1
ATOM 2158 C CA . GLN B 1 70 ? -15.438 -29.297 -5.266 1 91.81 70 GLN B CA 1
ATOM 2159 C C . GLN B 1 70 ? -16.625 -29.25 -4.312 1 91.81 70 GLN B C 1
ATOM 2161 O O . GLN B 1 70 ? -17.766 -29.453 -4.727 1 91.81 70 GLN B O 1
ATOM 2166 N N . GLU B 1 71 ? -16.359 -29.016 -3.076 1 91.38 71 GLU B N 1
ATOM 2167 C CA . GLU B 1 71 ? -17.406 -28.922 -2.076 1 91.38 71 GLU B CA 1
ATOM 2168 C C . GLU B 1 71 ? -18.422 -27.844 -2.455 1 91.38 71 GLU B C 1
ATOM 2170 O O . GLU B 1 71 ? -19.641 -28.031 -2.277 1 91.38 71 GLU B O 1
ATOM 2175 N N . MET B 1 72 ? -18.031 -26.781 -2.939 1 92.56 72 MET B N 1
ATOM 2176 C CA . MET B 1 72 ? -18.875 -25.672 -3.375 1 92.56 72 MET B CA 1
ATOM 2177 C C . MET B 1 72 ? -19.781 -26.109 -4.52 1 92.56 72 MET B C 1
ATOM 2179 O O . MET B 1 72 ? -20.938 -25.656 -4.613 1 92.56 72 MET B O 1
ATOM 2183 N N . ARG B 1 73 ? -19.312 -27.016 -5.352 1 91.12 73 ARG B N 1
ATOM 2184 C CA . ARG B 1 73 ? -20.062 -27.484 -6.504 1 91.12 73 ARG B CA 1
ATOM 2185 C C . ARG B 1 73 ? -21.109 -28.516 -6.09 1 91.12 73 ARG B C 1
ATOM 2187 O O . ARG B 1 73 ? -22.078 -28.75 -6.812 1 91.12 73 ARG B O 1
ATOM 2194 N N . ASN B 1 74 ? -20.906 -29.141 -4.961 1 90.44 74 ASN B N 1
ATOM 2195 C CA . ASN B 1 74 ? -21.719 -30.297 -4.57 1 90.44 74 ASN B CA 1
ATOM 2196 C C . ASN B 1 74 ? -22.766 -29.906 -3.52 1 90.44 74 ASN B C 1
ATOM 2198 O O . ASN B 1 74 ? -23.281 -30.766 -2.814 1 90.44 74 ASN B O 1
ATOM 2202 N N . ILE B 1 75 ? -23.047 -28.656 -3.275 1 91.69 75 ILE B N 1
ATOM 2203 C CA . ILE B 1 75 ? -24.078 -28.234 -2.33 1 91.69 75 ILE B CA 1
ATOM 2204 C C . ILE B 1 75 ? -25.266 -27.641 -3.086 1 91.69 75 ILE B C 1
ATOM 2206 O O . ILE B 1 75 ? -25.219 -27.5 -4.312 1 91.69 75 ILE B O 1
ATOM 2210 N N . CYS B 1 76 ? -26.359 -27.531 -2.354 1 88.75 76 CYS B N 1
ATOM 2211 C CA . CYS B 1 76 ? -27.562 -27.031 -2.992 1 88.75 76 CYS B CA 1
ATOM 2212 C C . CYS B 1 76 ? -27.344 -25.625 -3.525 1 88.75 76 CYS B C 1
ATOM 2214 O O . CYS B 1 76 ? -26.469 -24.891 -3.041 1 88.75 76 CYS B O 1
ATOM 2216 N N . ALA B 1 77 ? -28.016 -25.219 -4.469 1 89.88 77 ALA B N 1
ATOM 2217 C CA . ALA B 1 77 ? -27.859 -23.938 -5.168 1 89.88 77 ALA B CA 1
ATOM 2218 C C . ALA B 1 77 ? -28.016 -22.766 -4.211 1 89.88 77 ALA B C 1
ATOM 2220 O O . ALA B 1 77 ? -27.281 -21.781 -4.305 1 89.88 77 ALA B O 1
ATOM 2221 N N . GLY B 1 78 ? -29.031 -22.844 -3.365 1 91.94 78 GLY B N 1
ATOM 2222 C CA . GLY B 1 78 ? -29.25 -21.766 -2.406 1 91.94 78 GLY B CA 1
ATOM 2223 C C . GLY B 1 78 ? -28.062 -21.547 -1.49 1 91.94 78 GLY B C 1
ATOM 2224 O O . GLY B 1 78 ? -27.641 -20.406 -1.281 1 91.94 78 GLY B O 1
ATOM 2225 N N . GLU B 1 79 ? -27.609 -22.609 -0.991 1 91.94 79 GLU B N 1
ATOM 2226 C CA . GLU B 1 79 ? -26.453 -22.531 -0.102 1 91.94 79 GLU B CA 1
ATOM 2227 C C . GLU B 1 79 ? -25.203 -22.047 -0.85 1 91.94 79 GLU B C 1
ATOM 2229 O O . GLU B 1 79 ? -24.422 -21.266 -0.316 1 91.94 79 GLU B O 1
ATOM 2234 N N . ARG B 1 80 ? -25.031 -22.531 -2.006 1 94.44 80 ARG B N 1
ATOM 2235 C CA . ARG B 1 80 ? -23.891 -22.125 -2.844 1 94.44 80 ARG B CA 1
ATOM 2236 C C . ARG B 1 80 ? -23.906 -20.625 -3.092 1 94.44 80 ARG B C 1
ATOM 2238 O O . ARG B 1 80 ? -22.859 -19.969 -3.012 1 94.44 80 ARG B O 1
ATOM 2245 N N . GLU B 1 81 ? -25.016 -20.109 -3.371 1 95.06 81 GLU B N 1
ATOM 2246 C CA . GLU B 1 81 ? -25.156 -18.688 -3.625 1 95.06 81 GLU B CA 1
ATOM 2247 C C . GLU B 1 81 ? -24.797 -17.859 -2.389 1 95.06 81 GLU B C 1
ATOM 2249 O O . GLU B 1 81 ? -24.062 -16.875 -2.484 1 95.06 81 GLU B O 1
ATOM 2254 N N . GLU B 1 82 ? -25.297 -18.312 -1.265 1 94.75 82 GLU B N 1
ATOM 2255 C CA . GLU B 1 82 ? -25.031 -17.594 -0.016 1 94.75 82 GLU B CA 1
ATOM 2256 C C . GLU B 1 82 ? -23.547 -17.609 0.319 1 94.75 82 GLU B C 1
ATOM 2258 O O . GLU B 1 82 ? -22.984 -16.562 0.68 1 94.75 82 GLU B O 1
ATOM 2263 N N . LEU B 1 83 ? -22.969 -18.75 0.228 1 95.94 83 LEU B N 1
ATOM 2264 C CA . LEU B 1 83 ? -21.547 -18.875 0.544 1 95.94 83 LEU B CA 1
ATOM 2265 C C . LEU B 1 83 ? -20.703 -18.094 -0.446 1 95.94 83 LEU B C 1
ATOM 2267 O O . LEU B 1 83 ? -19.688 -17.5 -0.065 1 95.94 83 LEU B O 1
ATOM 2271 N N . THR B 1 84 ? -21.094 -18.094 -1.678 1 96.44 84 THR B N 1
ATOM 2272 C CA . THR B 1 84 ? -20.391 -17.328 -2.701 1 96.44 84 THR B CA 1
ATOM 2273 C C . THR B 1 84 ? -20.438 -15.836 -2.396 1 96.44 84 THR B C 1
ATOM 2275 O O . THR B 1 84 ? -19.438 -15.133 -2.516 1 96.44 84 THR B O 1
ATOM 2278 N N . LEU B 1 85 ? -21.578 -15.391 -1.951 1 96.12 85 LEU B N 1
ATOM 2279 C CA . LEU B 1 85 ? -21.734 -13.992 -1.594 1 96.12 85 LEU B CA 1
ATOM 2280 C C . LEU B 1 85 ? -20.812 -13.617 -0.432 1 96.12 85 LEU B C 1
ATOM 2282 O O . LEU B 1 85 ? -20.172 -12.562 -0.453 1 96.12 85 LEU B O 1
ATOM 2286 N N . THR B 1 86 ? -20.828 -14.453 0.481 1 96.44 86 THR B N 1
ATOM 2287 C CA . THR B 1 86 ? -19.984 -14.203 1.646 1 96.44 86 THR B CA 1
ATOM 2288 C C . THR B 1 86 ? -18.5 -14.195 1.252 1 96.44 86 THR B C 1
ATOM 2290 O O . THR B 1 86 ? -17.75 -13.32 1.677 1 96.44 86 THR B O 1
ATOM 2293 N N . ALA B 1 87 ? -18.094 -15.172 0.454 1 97.81 87 ALA B N 1
ATOM 2294 C CA . ALA B 1 87 ? -16.719 -15.234 -0.009 1 97.81 87 ALA B CA 1
ATOM 2295 C C . ALA B 1 87 ? -16.344 -13.992 -0.807 1 97.81 87 ALA B C 1
ATOM 2297 O O . ALA B 1 87 ? -15.25 -13.438 -0.629 1 97.81 87 ALA B O 1
ATOM 2298 N N . ASP B 1 88 ? -17.203 -13.523 -1.586 1 96.44 88 ASP B N 1
ATOM 2299 C CA . ASP B 1 88 ? -16.969 -12.328 -2.391 1 96.44 88 ASP B CA 1
ATOM 2300 C C . ASP B 1 88 ? -16.828 -11.094 -1.505 1 96.44 88 ASP B C 1
ATOM 2302 O O . ASP B 1 88 ? -15.969 -10.242 -1.753 1 96.44 88 ASP B O 1
ATOM 2306 N N . ARG B 1 89 ? -17.656 -11.055 -0.558 1 95.62 89 ARG B N 1
ATOM 2307 C CA . ARG B 1 89 ? -17.594 -9.938 0.381 1 95.62 89 ARG B CA 1
ATOM 2308 C C . ARG B 1 89 ? -16.25 -9.914 1.105 1 95.62 89 ARG B C 1
ATOM 2310 O O . ARG B 1 89 ? -15.617 -8.859 1.221 1 95.62 89 ARG B O 1
ATOM 2317 N N . LEU B 1 90 ? -15.859 -11.047 1.562 1 97.5 90 LEU B N 1
ATOM 2318 C CA . LEU B 1 90 ? -14.586 -11.164 2.258 1 97.5 90 LEU B CA 1
ATOM 2319 C C . LEU B 1 90 ? -13.422 -10.82 1.329 1 97.5 90 LEU B C 1
ATOM 2321 O O . LEU B 1 90 ? -12.477 -10.148 1.736 1 97.5 90 LEU B O 1
ATOM 2325 N N . MET B 1 91 ? -13.531 -11.273 0.129 1 97.38 91 MET B N 1
ATOM 2326 C CA . MET B 1 91 ? -12.523 -10.953 -0.876 1 97.38 91 MET B CA 1
ATOM 2327 C C . MET B 1 91 ? -12.422 -9.445 -1.083 1 97.38 91 MET B C 1
ATOM 2329 O O . MET B 1 91 ? -11.32 -8.883 -1.073 1 97.38 91 MET B O 1
ATOM 2333 N N . GLY B 1 92 ? -13.516 -8.836 -1.245 1 96 92 GLY B N 1
ATOM 2334 C CA . GLY B 1 92 ? -13.555 -7.391 -1.413 1 96 92 GLY B CA 1
ATOM 2335 C C . GLY B 1 92 ? -12.938 -6.637 -0.25 1 96 92 GLY B C 1
ATOM 2336 O O . GLY B 1 92 ? -12.164 -5.703 -0.45 1 96 92 GLY B O 1
ATOM 2337 N N . ARG B 1 93 ? -13.242 -7.031 0.919 1 96.75 93 ARG B N 1
ATOM 2338 C CA . ARG B 1 93 ? -12.711 -6.398 2.121 1 96.75 93 ARG B CA 1
ATOM 2339 C C . ARG B 1 93 ? -11.195 -6.555 2.201 1 96.75 93 ARG B C 1
ATOM 2341 O O . ARG B 1 93 ? -10.492 -5.605 2.549 1 96.75 93 ARG B O 1
ATOM 2348 N N . ALA B 1 94 ? -10.758 -7.758 1.913 1 98 94 ALA B N 1
ATOM 2349 C CA . ALA B 1 94 ? -9.32 -8.008 1.959 1 98 94 ALA B CA 1
ATOM 2350 C C . ALA B 1 94 ? -8.586 -7.195 0.9 1 98 94 ALA B C 1
ATOM 2352 O O . ALA B 1 94 ? -7.477 -6.707 1.142 1 98 94 ALA B O 1
ATOM 2353 N N . LEU B 1 95 ? -9.219 -7.016 -0.221 1 97 95 LEU B N 1
ATOM 2354 C CA . LEU B 1 95 ? -8.594 -6.32 -1.341 1 97 95 LEU B CA 1
ATOM 2355 C C . LEU B 1 95 ? -8.469 -4.824 -1.058 1 97 95 LEU B C 1
ATOM 2357 O O . LEU B 1 95 ? -7.672 -4.133 -1.688 1 97 95 LEU B O 1
ATOM 2361 N N . THR B 1 96 ? -9.227 -4.336 -0.136 1 96.38 96 THR B N 1
ATOM 2362 C CA . THR B 1 96 ? -9.141 -2.916 0.198 1 96.38 96 THR B CA 1
ATOM 2363 C C . THR B 1 96 ? -7.844 -2.617 0.952 1 96.38 96 THR B C 1
ATOM 2365 O O . THR B 1 96 ? -7.473 -1.453 1.116 1 96.38 96 THR B O 1
ATOM 2368 N N . VAL B 1 97 ? -7.277 -3.664 1.436 1 97.94 97 VAL B N 1
ATOM 2369 C CA . VAL B 1 97 ? -6.004 -3.48 2.123 1 97.94 97 VAL B CA 1
ATOM 2370 C C . VAL B 1 97 ? -4.855 -3.582 1.122 1 97.94 97 VAL B C 1
ATOM 2372 O O . VAL B 1 97 ? -4.656 -4.629 0.5 1 97.94 97 VAL B O 1
ATOM 2375 N N . GLU B 1 98 ? -4.176 -2.482 0.912 1 97.5 98 GLU B N 1
ATOM 2376 C CA . GLU B 1 98 ? -2.992 -2.457 0.059 1 97.5 98 GLU B CA 1
ATOM 2377 C C . GLU B 1 98 ? -1.718 -2.326 0.889 1 97.5 98 GLU B C 1
ATOM 2379 O O . GLU B 1 98 ? -1.558 -1.366 1.645 1 97.5 98 GLU B O 1
ATOM 2384 N N . ILE B 1 99 ? -0.93 -3.32 0.742 1 97.75 99 ILE B N 1
ATOM 2385 C CA . ILE B 1 99 ? 0.301 -3.311 1.525 1 97.75 99 ILE B CA 1
ATOM 2386 C C . ILE B 1 99 ? 1.449 -3.871 0.688 1 97.75 99 ILE B C 1
ATOM 2388 O O . ILE B 1 99 ? 1.288 -4.883 -0 1 97.75 99 ILE B O 1
ATOM 2392 N N . SER B 1 100 ? 2.572 -3.217 0.682 1 96.56 100 SER B N 1
ATOM 2393 C CA . SER B 1 100 ? 3.789 -3.646 -0.002 1 96.56 100 SER B CA 1
ATOM 2394 C C . SER B 1 100 ? 5.035 -3.119 0.705 1 96.56 100 SER B C 1
ATOM 2396 O O . SER B 1 100 ? 5.039 -1.996 1.212 1 96.56 100 SER B O 1
ATOM 2398 N N . VAL B 1 101 ? 5.977 -3.951 0.799 1 96.12 101 VAL B N 1
ATOM 2399 C CA . VAL B 1 101 ? 7.27 -3.566 1.361 1 96.12 101 VAL B CA 1
ATOM 2400 C C . VAL B 1 101 ? 8.328 -3.559 0.262 1 96.12 101 VAL B C 1
ATOM 2402 O O . VAL B 1 101 ? 8.641 -4.602 -0.313 1 96.12 101 VAL B O 1
ATOM 2405 N N . GLY B 1 102 ? 8.836 -2.373 0.017 1 94.88 102 GLY B N 1
ATOM 2406 C CA . GLY B 1 102 ? 9.859 -2.25 -1.012 1 94.88 102 GLY B CA 1
ATOM 2407 C C . GLY B 1 102 ? 11.195 -2.828 -0.595 1 94.88 102 GLY B C 1
ATOM 2408 O O . GLY B 1 102 ? 11.539 -2.824 0.59 1 94.88 102 GLY B O 1
ATOM 2409 N N . THR B 1 103 ? 11.891 -3.291 -1.527 1 94.31 103 THR B N 1
ATOM 2410 C CA . THR B 1 103 ? 13.227 -3.822 -1.278 1 94.31 103 THR B CA 1
ATOM 2411 C C . THR B 1 103 ? 14.258 -2.697 -1.235 1 94.31 103 THR B C 1
ATOM 2413 O O . THR B 1 103 ? 14.25 -1.807 -2.088 1 94.31 103 THR B O 1
ATOM 2416 N N . ILE B 1 104 ? 14.977 -2.717 -0.261 1 92.31 104 ILE B N 1
ATOM 2417 C CA . ILE B 1 104 ? 16.078 -1.754 -0.159 1 92.31 104 ILE B CA 1
ATOM 2418 C C . ILE B 1 104 ? 17.281 -2.266 -0.932 1 92.31 104 ILE B C 1
ATOM 2420 O O . ILE B 1 104 ? 17.656 -3.434 -0.806 1 92.31 104 ILE B O 1
ATOM 2424 N N . ARG B 1 105 ? 17.875 -1.27 -1.682 1 93.88 105 ARG B N 1
ATOM 2425 C CA . ARG B 1 105 ? 18.984 -1.668 -2.541 1 93.88 105 ARG B CA 1
ATOM 2426 C C . ARG B 1 105 ? 20.109 -0.637 -2.5 1 93.88 105 ARG B C 1
ATOM 2428 O O . ARG B 1 105 ? 19.859 0.562 -2.373 1 93.88 105 ARG B O 1
ATOM 2435 N N . ASN B 1 106 ? 21.344 -1.172 -2.486 1 91.62 106 ASN B N 1
ATOM 2436 C CA . ASN B 1 106 ? 22.453 -0.26 -2.764 1 91.62 106 ASN B CA 1
ATOM 2437 C C . ASN B 1 106 ? 22.641 -0.061 -4.262 1 91.62 106 ASN B C 1
ATOM 2439 O O . ASN B 1 106 ? 21.984 -0.711 -5.074 1 91.62 106 ASN B O 1
ATOM 2443 N N . PRO B 1 107 ? 23.391 0.843 -4.664 1 94.56 107 PRO B N 1
ATOM 2444 C CA . PRO B 1 107 ? 23.531 1.136 -6.094 1 94.56 107 PRO B CA 1
ATOM 2445 C C . PRO B 1 107 ? 23.969 -0.081 -6.906 1 94.56 107 PRO B C 1
ATOM 2447 O O . PRO B 1 107 ? 23.5 -0.281 -8.023 1 94.56 107 PRO B O 1
ATOM 2450 N N . GLN B 1 108 ? 24.875 -0.8 -6.352 1 96.81 108 GLN B N 1
ATOM 2451 C CA . GLN B 1 108 ? 25.328 -2 -7.043 1 96.81 108 GLN B CA 1
ATOM 2452 C C . GLN B 1 108 ? 24.188 -2.996 -7.234 1 96.81 108 GLN B C 1
ATOM 2454 O O . GLN B 1 108 ? 24.062 -3.6 -8.305 1 96.81 108 GLN B O 1
ATOM 2459 N N . GLN B 1 109 ? 23.453 -3.1 -6.211 1 96.69 109 GLN B N 1
ATOM 2460 C CA . GLN B 1 109 ? 22.297 -3.99 -6.27 1 96.69 109 GLN B CA 1
ATOM 2461 C C . GLN B 1 109 ? 21.266 -3.486 -7.27 1 96.69 109 GLN B C 1
ATOM 2463 O O . GLN B 1 109 ? 20.641 -4.277 -7.984 1 96.69 109 GLN B O 1
ATOM 2468 N N . GLU B 1 110 ? 21.109 -2.285 -7.359 1 96.5 110 GLU B N 1
ATOM 2469 C CA . GLU B 1 110 ? 20.188 -1.683 -8.312 1 96.5 110 GLU B CA 1
ATOM 2470 C C . GLU B 1 110 ? 20.609 -1.973 -9.75 1 96.5 110 GLU B C 1
ATOM 2472 O O . GLU B 1 110 ? 19.781 -2.318 -10.594 1 96.5 110 GLU B O 1
ATOM 2477 N N . GLU B 1 111 ? 21.828 -1.805 -9.914 1 97.44 111 GLU B N 1
ATOM 2478 C CA . GLU B 1 111 ? 22.375 -2.07 -11.242 1 97.44 111 GLU B CA 1
ATOM 2479 C C . GLU B 1 111 ? 22.234 -3.543 -11.609 1 97.44 111 GLU B C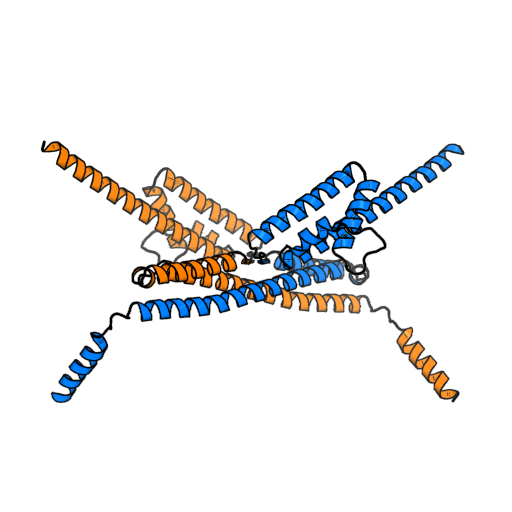 1
ATOM 2481 O O . GLU B 1 111 ? 21.859 -3.869 -12.742 1 97.44 111 GLU B O 1
ATOM 2486 N N . ALA B 1 112 ? 22.562 -4.371 -10.703 1 98.06 112 ALA B N 1
ATOM 2487 C CA . ALA B 1 112 ? 22.422 -5.809 -10.93 1 98.06 112 ALA B CA 1
ATOM 2488 C C . ALA B 1 112 ? 20.984 -6.176 -11.273 1 98.06 112 ALA B C 1
ATOM 2490 O O . ALA B 1 112 ? 20.734 -6.965 -12.188 1 98.06 112 ALA B O 1
ATOM 2491 N N . LEU B 1 113 ? 20.062 -5.625 -10.594 1 97.94 113 LEU B N 1
ATOM 2492 C CA . LEU B 1 113 ? 18.656 -5.898 -10.852 1 97.94 113 LEU B CA 1
ATOM 2493 C C . LEU B 1 113 ? 18.25 -5.441 -12.25 1 97.94 113 LEU B C 1
ATOM 2495 O O . LEU B 1 113 ? 17.562 -6.16 -12.969 1 97.94 113 LEU B O 1
ATOM 2499 N N . ARG B 1 114 ? 18.641 -4.285 -12.594 1 97.81 114 ARG B N 1
ATOM 2500 C CA . ARG B 1 114 ? 18.359 -3.768 -13.93 1 97.81 114 ARG B CA 1
ATOM 2501 C C . ARG B 1 114 ? 18.891 -4.703 -15.008 1 97.81 114 ARG B C 1
ATOM 2503 O O . ARG B 1 114 ? 18.188 -5.004 -15.977 1 97.81 114 ARG B O 1
ATOM 2510 N N . LYS B 1 115 ? 20.062 -5.09 -14.82 1 97.81 115 LYS B N 1
ATOM 2511 C CA . LYS B 1 115 ? 20.688 -5.996 -15.773 1 97.81 115 LYS B CA 1
ATOM 2512 C C . LYS B 1 115 ? 19.938 -7.324 -15.852 1 97.81 115 LYS B C 1
ATOM 2514 O O . LYS B 1 115 ? 19.672 -7.824 -16.938 1 97.81 115 LYS B O 1
ATOM 2519 N N . ALA B 1 116 ? 19.688 -7.883 -14.734 1 97.56 116 ALA B N 1
ATOM 2520 C CA . ALA B 1 116 ? 18.969 -9.148 -14.688 1 97.56 116 ALA B CA 1
ATOM 2521 C C . ALA B 1 116 ? 17.625 -9.047 -15.398 1 97.56 116 ALA B C 1
ATOM 2523 O O . ALA B 1 116 ? 17.25 -9.922 -16.188 1 97.56 116 ALA B O 1
ATOM 2524 N N . THR B 1 117 ? 16.891 -7.992 -15.148 1 97.19 117 THR B N 1
ATOM 2525 C CA . THR B 1 117 ? 15.586 -7.77 -15.758 1 97.19 117 THR B CA 1
ATOM 2526 C C . THR B 1 117 ? 15.711 -7.617 -17.266 1 97.19 117 THR B C 1
ATOM 2528 O O . THR B 1 117 ? 14.898 -8.156 -18.016 1 97.19 117 THR B O 1
ATOM 2531 N N . SER B 1 118 ? 16.719 -6.887 -17.594 1 97.56 118 SER B N 1
ATOM 2532 C CA . SER B 1 118 ? 16.953 -6.703 -19.031 1 97.56 118 SER B CA 1
ATOM 2533 C C . SER B 1 118 ? 17.25 -8.031 -19.719 1 97.56 118 SER B C 1
ATOM 2535 O O . SER B 1 118 ? 16.75 -8.289 -20.812 1 97.56 118 SER B O 1
ATOM 2537 N N . MET B 1 119 ? 18 -8.867 -19.078 1 96.38 119 MET B N 1
ATOM 2538 C CA . MET B 1 119 ? 18.312 -10.18 -19.625 1 96.38 119 MET B CA 1
ATOM 2539 C C . MET B 1 119 ? 17.062 -11.023 -19.781 1 96.38 119 MET B C 1
ATOM 2541 O O . MET B 1 119 ? 16.891 -11.711 -20.797 1 96.38 119 MET B O 1
ATOM 2545 N N . ILE B 1 120 ? 16.203 -10.938 -18.891 1 96.56 120 ILE B N 1
ATOM 2546 C CA . ILE B 1 120 ? 14.969 -11.711 -18.938 1 96.56 120 ILE B CA 1
ATOM 2547 C C . ILE B 1 120 ? 14.062 -11.148 -20.031 1 96.56 120 ILE B C 1
ATOM 2549 O O . ILE B 1 120 ? 13.469 -11.914 -20.797 1 96.56 120 ILE B O 1
ATOM 2553 N N . ASP B 1 121 ? 14.039 -9.875 -20.109 1 95.94 121 ASP B N 1
ATOM 2554 C CA . ASP B 1 121 ? 13.195 -9.234 -21.109 1 95.94 121 ASP B CA 1
ATOM 2555 C C . ASP B 1 121 ? 13.648 -9.609 -22.531 1 95.94 121 ASP B C 1
ATOM 2557 O O . ASP B 1 121 ? 12.82 -9.789 -23.422 1 95.94 121 ASP B O 1
ATOM 2561 N N . GLU B 1 122 ? 14.891 -9.664 -22.703 1 95.19 122 GLU B N 1
ATOM 2562 C CA . GLU B 1 122 ? 15.438 -10.07 -24 1 95.19 122 GLU B CA 1
ATOM 2563 C C . GLU B 1 122 ? 14.992 -11.484 -24.375 1 95.19 122 GLU B C 1
ATOM 2565 O O . GLU B 1 122 ? 14.672 -11.758 -25.531 1 95.19 122 GLU B O 1
ATOM 2570 N N . ILE B 1 123 ? 14.969 -12.305 -23.406 1 94.75 123 ILE B N 1
ATOM 2571 C CA . ILE B 1 123 ? 14.555 -13.68 -23.641 1 94.75 123 ILE B CA 1
ATOM 2572 C C . ILE B 1 123 ? 13.062 -13.734 -23.938 1 94.75 123 ILE B C 1
ATOM 2574 O O . ILE B 1 123 ? 12.625 -14.5 -24.797 1 94.75 123 ILE B O 1
ATOM 2578 N N . VAL B 1 124 ? 12.266 -12.953 -23.297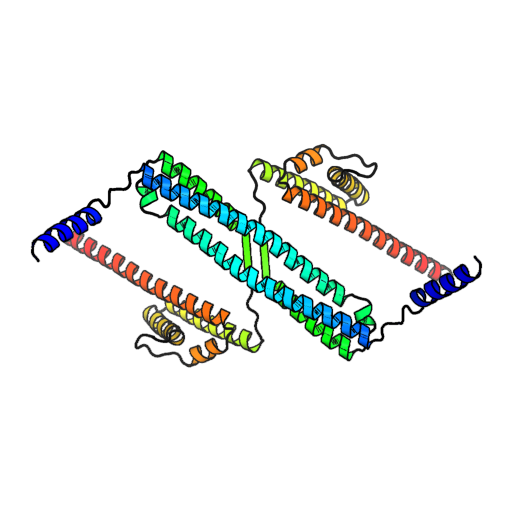 1 95.12 124 VAL B N 1
ATOM 2579 C CA . VAL B 1 124 ? 10.828 -12.898 -23.547 1 95.12 124 VAL B CA 1
ATOM 2580 C C . VAL B 1 124 ? 10.555 -12.422 -24.969 1 95.12 124 VAL B C 1
ATOM 2582 O O . VAL B 1 124 ? 9.68 -12.961 -25.656 1 95.12 124 VAL B O 1
ATOM 2585 N N . LYS B 1 125 ? 11.367 -11.5 -25.375 1 94.5 125 LYS B N 1
ATOM 2586 C CA . LYS B 1 125 ? 11.25 -11.023 -26.75 1 94.5 125 LYS B CA 1
ATOM 2587 C C . LYS B 1 125 ? 11.625 -12.125 -27.734 1 94.5 125 LYS B C 1
ATOM 2589 O O . LYS B 1 125 ? 10.977 -12.281 -28.781 1 94.5 125 LYS B O 1
ATOM 2594 N N . LYS B 1 126 ? 12.617 -12.82 -27.422 1 93.94 126 LYS B N 1
ATOM 2595 C CA . LYS B 1 126 ? 13.07 -13.906 -28.281 1 93.94 126 LYS B CA 1
ATOM 2596 C C . LYS B 1 126 ? 12.008 -15.008 -28.391 1 93.94 126 LYS B C 1
ATOM 2598 O O . LYS B 1 126 ? 11.836 -15.609 -29.453 1 93.94 126 LYS B O 1
ATOM 2603 N N . LEU B 1 127 ? 11.297 -15.258 -27.297 1 92.81 127 LEU B N 1
ATOM 2604 C CA . LEU B 1 127 ? 10.25 -16.266 -27.266 1 92.81 127 LEU B CA 1
ATOM 2605 C C . LEU B 1 127 ? 9.141 -15.938 -28.266 1 92.81 127 LEU B C 1
ATOM 2607 O O . LEU B 1 127 ? 8.523 -16.844 -28.844 1 92.81 127 LEU B O 1
ATOM 2611 N N . LEU B 1 128 ? 9.008 -14.695 -28.516 1 89.5 128 LEU B N 1
ATOM 2612 C CA . LEU B 1 128 ? 7.949 -14.25 -29.422 1 89.5 128 LEU B CA 1
ATOM 2613 C C . LEU B 1 128 ? 8.336 -14.5 -30.875 1 89.5 128 LEU B C 1
ATOM 2615 O O . LEU B 1 128 ? 7.465 -14.68 -31.734 1 89.5 128 LEU B O 1
ATOM 2619 N N . VAL B 1 129 ? 9.617 -14.547 -31.188 1 91.62 129 VAL B N 1
ATOM 2620 C CA . VAL B 1 129 ? 10.094 -14.664 -32.562 1 91.62 129 VAL B CA 1
ATOM 2621 C C . VAL B 1 129 ? 10.609 -16.078 -32.812 1 91.62 129 VAL B C 1
ATOM 2623 O O . VAL B 1 129 ? 10.438 -16.625 -33.906 1 91.62 129 VAL B O 1
ATOM 2626 N N . ASP B 1 130 ? 11.234 -16.672 -31.859 1 91.19 130 ASP B N 1
ATOM 2627 C CA . ASP B 1 130 ? 11.828 -18.016 -31.891 1 91.19 130 ASP B CA 1
ATOM 2628 C C . ASP B 1 130 ? 11.523 -18.766 -30.594 1 91.19 130 ASP B C 1
ATOM 2630 O O . ASP B 1 130 ? 12.305 -18.719 -29.641 1 91.19 130 ASP B O 1
ATOM 2634 N N . MET B 1 131 ? 10.531 -19.594 -30.578 1 88.31 131 MET B N 1
ATOM 2635 C CA . MET B 1 131 ? 10.039 -20.281 -29.375 1 88.31 131 MET B CA 1
ATOM 2636 C C . MET B 1 131 ? 11.062 -21.281 -28.875 1 88.31 131 MET B C 1
ATOM 2638 O O . MET B 1 131 ? 11.328 -21.344 -27.672 1 88.31 131 MET B O 1
ATOM 2642 N N . GLU B 1 132 ? 11.617 -22 -29.781 1 88.25 132 GLU B N 1
ATOM 2643 C CA . GLU B 1 132 ? 12.555 -23.047 -29.375 1 88.25 132 GLU B CA 1
ATOM 2644 C C . GLU B 1 132 ? 13.836 -22.438 -28.797 1 88.25 132 GLU B C 1
ATOM 2646 O O . GLU B 1 132 ? 14.289 -22.859 -27.734 1 88.25 132 GLU B O 1
ATOM 2651 N N . GLY B 1 133 ? 14.367 -21.516 -29.516 1 89.25 133 GLY B N 1
ATOM 2652 C CA . GLY B 1 133 ? 15.555 -20.844 -29.031 1 89.25 133 GLY B CA 1
ATOM 2653 C C . GLY B 1 133 ? 15.336 -20.109 -27.719 1 89.25 133 GLY B C 1
ATOM 2654 O O . GLY B 1 133 ? 16.172 -20.172 -26.812 1 89.25 133 GLY B O 1
ATOM 2655 N N . GLY B 1 134 ? 14.312 -19.422 -27.672 1 93 134 GLY B N 1
ATOM 2656 C CA . GLY B 1 134 ? 13.961 -18.719 -26.453 1 93 134 GLY B CA 1
ATOM 2657 C C . GLY B 1 134 ? 13.773 -19.641 -25.266 1 93 134 GLY B C 1
ATOM 2658 O O . GLY B 1 134 ? 14.18 -19.312 -24.141 1 93 134 GLY B O 1
ATOM 2659 N N . ARG B 1 135 ? 13.156 -20.719 -25.516 1 92.62 135 ARG B N 1
ATOM 2660 C CA . ARG B 1 135 ? 12.898 -21.672 -24.453 1 92.62 135 ARG B CA 1
ATOM 2661 C C . ARG B 1 135 ? 14.203 -22.203 -23.875 1 92.62 135 ARG B C 1
ATOM 2663 O O . ARG B 1 135 ? 14.336 -22.328 -22.656 1 92.62 135 ARG B O 1
ATOM 2670 N N . GLN B 1 136 ? 15.109 -22.578 -24.703 1 90.88 136 GLN B N 1
ATOM 2671 C CA . GLN B 1 136 ? 16.391 -23.078 -24.25 1 90.88 136 GLN B CA 1
ATOM 2672 C C . GLN B 1 136 ? 17.109 -22.062 -23.375 1 90.88 136 GLN B C 1
ATOM 2674 O O . GLN B 1 136 ? 17.656 -22.406 -22.328 1 90.88 136 GLN B O 1
ATOM 2679 N N . GLN B 1 137 ? 17.094 -20.859 -23.859 1 93.25 137 GLN B N 1
ATOM 2680 C CA . GLN B 1 137 ? 17.734 -19.797 -23.078 1 93.25 137 GLN B CA 1
ATOM 2681 C C . GLN B 1 137 ? 17 -19.562 -21.766 1 93.25 137 GLN B C 1
ATOM 2683 O O . GLN B 1 137 ? 17.641 -19.328 -20.734 1 93.25 137 GLN B O 1
ATOM 2688 N N . LEU B 1 138 ? 15.727 -19.578 -21.766 1 94.5 138 LEU B N 1
ATOM 2689 C CA . LEU B 1 138 ? 14.922 -19.422 -20.562 1 94.5 138 LEU B CA 1
ATOM 2690 C C . LEU B 1 138 ? 15.242 -20.5 -19.547 1 94.5 138 LEU B C 1
ATOM 2692 O O . LEU B 1 138 ? 15.406 -20.219 -18.359 1 94.5 138 LEU B O 1
ATOM 2696 N N . MET B 1 139 ? 15.438 -21.672 -20.031 1 91.5 139 MET B N 1
ATOM 2697 C CA . MET B 1 139 ? 15.758 -22.797 -19.156 1 91.5 139 MET B CA 1
ATOM 2698 C C . MET B 1 139 ? 17.156 -22.641 -18.562 1 91.5 139 MET B C 1
ATOM 2700 O O . MET B 1 139 ? 17.375 -23.016 -17.406 1 91.5 139 MET B O 1
ATOM 2704 N N . ALA B 1 140 ? 17.984 -22.141 -19.422 1 91.12 140 ALA B N 1
ATOM 2705 C CA . ALA B 1 140 ? 19.344 -21.891 -18.938 1 91.12 140 ALA B CA 1
ATOM 2706 C C . ALA B 1 140 ? 19.344 -20.844 -17.828 1 91.12 140 ALA B C 1
ATOM 2708 O O . ALA B 1 140 ? 20.078 -20.984 -16.828 1 91.12 140 ALA B O 1
ATOM 2709 N N . LEU B 1 141 ? 18.562 -19.812 -17.953 1 93.88 141 LEU B N 1
ATOM 2710 C CA . LEU B 1 141 ? 18.438 -18.797 -16.922 1 93.88 141 LEU B CA 1
ATOM 2711 C C . LEU B 1 141 ? 17.828 -19.375 -15.648 1 93.88 141 LEU B C 1
ATOM 2713 O O . LEU B 1 141 ? 18.312 -19.125 -14.547 1 93.88 141 LEU B O 1
ATOM 2717 N N . HIS B 1 142 ? 16.812 -20.062 -15.812 1 93.62 142 HIS B N 1
ATOM 2718 C CA . HIS B 1 142 ? 16.125 -20.672 -14.68 1 93.62 142 HIS B CA 1
ATOM 2719 C C . HIS B 1 142 ? 17.047 -21.609 -13.914 1 93.62 142 HIS B C 1
ATOM 2721 O O . HIS B 1 142 ? 17.062 -21.609 -12.68 1 93.62 142 HIS B O 1
ATOM 2727 N N . ALA B 1 143 ? 17.828 -22.391 -14.68 1 91.56 143 ALA B N 1
ATOM 2728 C CA . ALA B 1 143 ? 18.766 -23.344 -14.07 1 91.56 143 ALA B CA 1
ATOM 2729 C C . ALA B 1 143 ? 19.828 -22.609 -13.25 1 91.56 143 ALA B C 1
ATOM 2731 O O . ALA B 1 143 ? 20.375 -23.172 -12.297 1 91.56 143 ALA B O 1
ATOM 2732 N N . ALA B 1 144 ? 20.078 -21.391 -13.641 1 91.81 144 ALA B N 1
ATOM 2733 C CA . ALA B 1 144 ? 21.078 -20.578 -12.93 1 91.81 144 ALA B CA 1
ATOM 2734 C C . ALA B 1 144 ? 20.578 -20.203 -11.531 1 91.81 144 ALA B C 1
ATOM 2736 O O . ALA B 1 144 ? 21.375 -19.828 -10.672 1 91.81 144 ALA B O 1
ATOM 2737 N N . CYS B 1 145 ? 19.297 -20.328 -11.367 1 90.44 145 CYS B N 1
ATOM 2738 C CA . CYS B 1 145 ? 18.719 -19.875 -10.109 1 90.44 145 CYS B CA 1
ATOM 2739 C C . CYS B 1 145 ? 18.266 -21.062 -9.258 1 90.44 145 CYS B C 1
ATOM 2741 O O . CYS B 1 145 ? 17.859 -20.891 -8.102 1 90.44 145 CYS B O 1
ATOM 2743 N N . VAL B 1 146 ? 18.297 -22.203 -9.812 1 85.12 146 VAL B N 1
ATOM 2744 C CA . VAL B 1 146 ? 17.828 -23.375 -9.07 1 85.12 146 VAL B CA 1
ATOM 2745 C C . VAL B 1 146 ? 18.984 -24.344 -8.836 1 85.12 146 VAL B C 1
ATOM 2747 O O . VAL B 1 146 ? 19.875 -24.469 -9.688 1 85.12 146 VAL B O 1
ATOM 2750 N N . THR B 1 147 ? 19.203 -24.75 -7.75 1 73.31 147 THR B N 1
ATOM 2751 C CA . THR B 1 147 ? 20.297 -25.641 -7.402 1 73.31 147 THR B CA 1
ATOM 2752 C C . THR B 1 147 ? 20.156 -26.969 -8.148 1 73.31 147 THR B C 1
ATOM 2754 O O . THR B 1 147 ? 21.156 -27.531 -8.625 1 73.31 147 THR B O 1
ATOM 2757 N N . GLU B 1 148 ? 19.016 -27.609 -8.141 1 65.75 148 GLU B N 1
ATOM 2758 C CA . GLU B 1 148 ? 18.828 -28.922 -8.742 1 65.75 148 GLU B CA 1
ATOM 2759 C C . GLU B 1 148 ? 18.391 -28.812 -10.195 1 65.75 148 GLU B C 1
ATOM 2761 O O . GLU B 1 148 ? 17.359 -29.359 -10.586 1 65.75 148 GLU B O 1
ATOM 2766 N N . ALA B 1 149 ? 19.141 -27.969 -10.906 1 60.22 149 ALA B N 1
ATOM 2767 C CA . ALA B 1 149 ? 18.656 -27.688 -12.25 1 60.22 149 ALA B CA 1
ATOM 2768 C C . ALA B 1 149 ? 18.891 -28.891 -13.172 1 60.22 149 ALA B C 1
ATOM 2770 O O . ALA B 1 149 ? 19.844 -29.656 -12.984 1 60.22 149 ALA B O 1
ATOM 2771 N N . PRO B 1 150 ? 17.828 -29.109 -13.953 1 63.59 150 PRO B N 1
ATOM 2772 C CA . PRO B 1 150 ? 18.016 -30.141 -14.984 1 63.59 150 PRO B CA 1
ATOM 2773 C C . PRO B 1 150 ? 19.312 -29.953 -15.766 1 63.59 150 PRO B C 1
ATOM 2775 O O . PRO B 1 150 ? 19.938 -28.891 -15.703 1 63.59 150 PRO B O 1
ATOM 2778 N N . PRO B 1 151 ? 19.703 -30.953 -16.484 1 66.25 151 PRO B N 1
ATOM 2779 C CA . PRO B 1 151 ? 20.922 -31.047 -17.281 1 66.25 151 PRO B CA 1
ATOM 2780 C C . PRO B 1 151 ? 21.016 -29.953 -18.344 1 66.25 151 PRO B C 1
ATOM 2782 O O . PRO B 1 151 ? 20.938 -30.25 -19.531 1 66.25 151 PRO B O 1
ATOM 2785 N N . VAL B 1 152 ? 20.625 -28.781 -17.984 1 71.94 152 VAL B N 1
ATOM 2786 C CA . VAL B 1 152 ? 20.766 -27.688 -18.938 1 71.94 152 VAL B CA 1
ATOM 2787 C C . VAL B 1 152 ? 21.922 -26.781 -18.531 1 71.94 152 VAL B C 1
ATOM 2789 O O . VAL B 1 152 ? 22.203 -26.625 -17.344 1 71.94 152 VAL B O 1
ATOM 2792 N N . PRO B 1 153 ? 22.609 -26.359 -19.547 1 82.94 153 PRO B N 1
ATOM 2793 C CA . PRO B 1 153 ? 23.719 -25.453 -19.25 1 82.94 153 PRO B CA 1
ATOM 2794 C C . PRO B 1 153 ? 23.281 -24.219 -18.484 1 82.94 153 PRO B C 1
ATOM 2796 O O . PRO B 1 153 ? 22.234 -23.641 -18.781 1 82.94 153 PRO B O 1
ATOM 2799 N N . ILE B 1 154 ? 24.016 -23.953 -17.516 1 84.12 154 ILE B N 1
ATOM 2800 C CA . ILE B 1 154 ? 23.734 -22.812 -16.656 1 84.12 154 ILE B CA 1
ATOM 2801 C C . ILE B 1 154 ? 24.328 -21.547 -17.25 1 84.12 154 ILE B C 1
ATOM 2803 O O . ILE B 1 154 ? 25.469 -21.562 -17.734 1 84.12 154 ILE B O 1
ATOM 2807 N N . ASP B 1 155 ? 23.578 -20.547 -17.297 1 88.31 155 ASP B N 1
ATOM 2808 C CA . ASP B 1 155 ? 24.109 -19.234 -17.688 1 88.31 155 ASP B CA 1
ATOM 2809 C C . ASP B 1 155 ? 24.875 -18.594 -16.531 1 88.31 155 ASP B C 1
ATOM 2811 O O . ASP B 1 155 ? 24.281 -17.969 -15.648 1 88.31 155 ASP B O 1
ATOM 2815 N N . GLN B 1 156 ? 26.141 -18.672 -16.578 1 89.75 156 GLN B N 1
ATOM 2816 C CA . GLN B 1 156 ? 27 -18.234 -15.484 1 89.75 156 GLN B CA 1
ATOM 2817 C C . GLN B 1 156 ? 26.969 -16.719 -15.32 1 89.75 156 GLN B C 1
ATOM 2819 O O . GLN B 1 156 ? 27.016 -16.219 -14.203 1 89.75 156 GLN B O 1
ATOM 2824 N N . LYS B 1 157 ? 26.938 -16.109 -16.469 1 93.69 157 LYS B N 1
ATOM 2825 C CA . LYS B 1 157 ? 26.891 -14.648 -16.422 1 93.69 157 LYS B CA 1
ATOM 2826 C C . LYS B 1 157 ? 25.641 -14.172 -15.695 1 93.69 157 LYS B C 1
ATOM 2828 O O . LYS B 1 157 ? 25.719 -13.273 -14.852 1 93.69 157 LYS B O 1
ATOM 2833 N N . PHE B 1 158 ? 24.562 -14.766 -16.078 1 95.75 158 PHE B N 1
ATOM 2834 C CA . PHE B 1 158 ? 23.297 -14.43 -15.43 1 95.75 158 PHE B CA 1
ATOM 2835 C C . PHE B 1 158 ? 23.328 -14.773 -13.945 1 95.75 158 PHE B C 1
ATOM 2837 O O . PHE B 1 158 ? 22.844 -14 -13.117 1 95.75 158 PHE B O 1
ATOM 2844 N N . GLN B 1 159 ? 23.906 -15.844 -13.594 1 93.88 159 GLN B N 1
ATOM 2845 C CA . GLN B 1 159 ? 24 -16.297 -12.211 1 93.88 159 GLN B CA 1
ATOM 2846 C C . GLN B 1 159 ? 24.734 -15.266 -11.352 1 93.88 159 GLN B C 1
ATOM 2848 O O . GLN B 1 159 ? 24.297 -14.945 -10.242 1 93.88 159 GLN B O 1
ATOM 2853 N N . VAL B 1 160 ? 25.797 -14.727 -11.914 1 95.25 160 VAL B N 1
ATOM 2854 C CA . VAL B 1 160 ? 26.609 -13.742 -11.203 1 95.25 160 VAL B CA 1
ATOM 2855 C C . VAL B 1 160 ? 25.797 -12.469 -10.992 1 95.25 160 VAL B C 1
ATOM 2857 O O . VAL B 1 160 ? 25.828 -11.867 -9.914 1 95.25 160 VAL B O 1
ATOM 2860 N N . VAL B 1 161 ? 25.078 -12.125 -11.969 1 97.06 161 VAL B N 1
ATOM 2861 C CA . VAL B 1 161 ? 24.266 -10.914 -11.906 1 97.06 161 VAL B CA 1
ATOM 2862 C C . VAL B 1 161 ? 23.172 -11.078 -10.852 1 97.06 161 VAL B C 1
ATOM 2864 O O . VAL B 1 161 ? 22.938 -10.18 -10.039 1 97.06 161 VAL B O 1
ATOM 2867 N N . VAL B 1 162 ? 22.578 -12.25 -10.758 1 96.75 162 VAL B N 1
ATOM 2868 C CA . VAL B 1 162 ? 21.469 -12.508 -9.836 1 96.75 162 VAL B CA 1
ATOM 2869 C C . VAL B 1 162 ? 22 -12.508 -8.398 1 96.75 162 VAL B C 1
ATOM 2871 O O . VAL B 1 162 ? 21.359 -11.945 -7.504 1 96.75 162 VAL B O 1
ATOM 2874 N N . ILE B 1 163 ? 23.172 -13.016 -8.156 1 95.44 163 ILE B N 1
ATOM 2875 C CA . ILE B 1 163 ? 23.75 -13.109 -6.828 1 95.44 163 ILE B CA 1
ATOM 2876 C C . ILE B 1 163 ? 24.078 -11.703 -6.309 1 95.44 163 ILE B C 1
ATOM 2878 O O . ILE B 1 163 ? 24.031 -11.461 -5.098 1 95.44 163 ILE B O 1
ATOM 2882 N N . SER B 1 164 ? 24.266 -10.82 -7.305 1 96.88 164 SER B N 1
ATOM 2883 C CA . SER B 1 164 ? 24.625 -9.453 -6.938 1 96.88 164 SER B CA 1
ATOM 2884 C C . SER B 1 164 ? 23.391 -8.641 -6.59 1 96.88 164 SER B C 1
ATOM 2886 O O . SER B 1 164 ? 23.5 -7.488 -6.156 1 96.88 164 SER B O 1
ATOM 2888 N N . CYS B 1 165 ? 22.266 -9.219 -6.766 1 96.62 165 CYS B N 1
ATOM 2889 C CA . CYS B 1 165 ? 21.031 -8.531 -6.441 1 96.62 165 CYS B CA 1
ATOM 2890 C C . CYS B 1 165 ? 20.672 -8.703 -4.965 1 96.62 165 CYS B C 1
ATOM 2892 O O . CYS B 1 165 ? 21.266 -9.539 -4.277 1 96.62 165 CYS B O 1
ATOM 2894 N N . ALA B 1 166 ? 19.766 -7.883 -4.484 1 96.44 166 ALA B N 1
ATOM 2895 C CA . ALA B 1 166 ? 19.25 -8.086 -3.137 1 96.44 166 ALA B CA 1
ATOM 2896 C C . ALA B 1 166 ? 18.531 -9.43 -3.02 1 96.44 166 ALA B C 1
ATOM 2898 O O . ALA B 1 166 ? 18.016 -9.945 -4.008 1 96.44 166 ALA B O 1
ATOM 2899 N N . LEU B 1 167 ? 18.531 -9.961 -1.815 1 93.44 167 LEU B N 1
ATOM 2900 C CA . LEU B 1 167 ? 17.969 -11.289 -1.586 1 93.44 167 LEU B CA 1
ATOM 2901 C C . LEU B 1 167 ? 16.516 -11.352 -2.031 1 93.44 167 LEU B C 1
ATOM 2903 O O . LEU B 1 167 ? 16.109 -12.312 -2.682 1 93.44 167 LEU B O 1
ATOM 2907 N N . GLU B 1 168 ? 15.805 -10.352 -1.686 1 93 168 GLU B N 1
ATOM 2908 C CA . GLU B 1 168 ? 14.398 -10.328 -2.072 1 93 168 GLU B CA 1
ATOM 2909 C C . GLU B 1 168 ? 14.242 -10.297 -3.59 1 93 168 GLU B C 1
ATOM 2911 O O . GLU B 1 168 ? 13.32 -10.906 -4.137 1 93 168 GLU B O 1
ATOM 2916 N N . ASP B 1 169 ? 15.078 -9.656 -4.234 1 96.19 169 ASP B N 1
ATOM 2917 C CA . ASP B 1 169 ? 15.047 -9.586 -5.691 1 96.19 169 ASP B CA 1
ATOM 2918 C C . ASP B 1 169 ? 15.406 -10.93 -6.316 1 96.19 169 ASP B C 1
ATOM 2920 O O . ASP B 1 169 ? 14.836 -11.32 -7.336 1 96.19 169 ASP B O 1
ATOM 2924 N N . GLN B 1 170 ? 16.312 -11.578 -5.668 1 95.81 170 GLN B N 1
ATOM 2925 C CA . GLN B 1 170 ? 16.672 -12.914 -6.137 1 95.81 170 GLN B CA 1
ATOM 2926 C C . GLN B 1 170 ? 15.469 -13.844 -6.125 1 95.81 170 GLN B C 1
ATOM 2928 O O . GLN B 1 170 ? 15.211 -14.547 -7.102 1 95.81 170 GLN B O 1
ATOM 2933 N N . LYS B 1 171 ? 14.812 -13.719 -5.055 1 93.25 171 LYS B N 1
ATOM 2934 C CA . LYS B 1 171 ? 13.609 -14.539 -4.926 1 93.25 171 LYS B CA 1
ATOM 2935 C C . LYS B 1 171 ? 12.586 -14.195 -6.004 1 93.25 171 LYS B C 1
ATOM 2937 O O . LYS B 1 171 ? 12 -15.086 -6.621 1 93.25 171 LYS B O 1
ATOM 2942 N N . LYS B 1 172 ? 12.406 -12.969 -6.215 1 93.56 172 LYS B N 1
ATOM 2943 C CA . LYS B 1 172 ? 11.422 -12.516 -7.195 1 93.56 172 LYS B CA 1
ATOM 2944 C C . LYS B 1 172 ? 11.836 -12.914 -8.609 1 93.56 172 LYS B C 1
ATOM 2946 O O . LYS B 1 172 ? 10.984 -13.258 -9.43 1 93.56 172 LYS B O 1
ATOM 2951 N N . ILE B 1 173 ? 13.07 -12.797 -8.883 1 96.5 173 ILE B N 1
ATOM 2952 C CA . ILE B 1 173 ? 13.586 -13.195 -10.188 1 96.5 173 ILE B CA 1
ATOM 2953 C C . ILE B 1 173 ? 13.344 -14.68 -10.414 1 96.5 173 ILE B C 1
ATOM 2955 O O . ILE B 1 173 ? 12.883 -15.094 -11.484 1 96.5 173 ILE B O 1
ATOM 2959 N N . LYS B 1 174 ? 13.648 -15.438 -9.43 1 94.69 174 LYS B N 1
ATOM 2960 C CA . LYS B 1 174 ? 13.406 -16.875 -9.5 1 94.69 174 LYS B CA 1
ATOM 2961 C C . LYS B 1 174 ? 11.93 -17.172 -9.766 1 94.69 174 LYS B C 1
ATOM 2963 O O . LYS B 1 174 ? 11.602 -17.984 -10.641 1 94.69 174 LYS B O 1
ATOM 2968 N N . GLN B 1 175 ? 11.125 -16.547 -9.055 1 94.12 175 GLN B N 1
ATOM 2969 C CA . GLN B 1 175 ? 9.688 -16.734 -9.227 1 94.12 175 GLN B CA 1
ATOM 2970 C C . GLN B 1 175 ? 9.25 -16.344 -10.633 1 94.12 175 GLN B C 1
ATOM 2972 O O . GLN B 1 175 ? 8.43 -17.031 -11.25 1 94.12 175 GLN B O 1
ATOM 2977 N N . ARG B 1 176 ? 9.695 -15.289 -11.078 1 95.06 176 ARG B N 1
ATOM 2978 C CA . ARG B 1 176 ? 9.359 -14.82 -12.414 1 95.06 176 ARG B CA 1
ATOM 2979 C C . ARG B 1 176 ? 9.781 -15.836 -13.469 1 95.06 176 ARG B C 1
ATOM 2981 O O . ARG B 1 176 ? 9.023 -16.125 -14.398 1 95.06 176 ARG B O 1
ATOM 2988 N N . LEU B 1 177 ? 10.945 -16.328 -13.305 1 95.38 177 LEU B N 1
ATOM 2989 C CA . LEU B 1 177 ? 11.445 -17.344 -14.234 1 95.38 177 LEU B CA 1
ATOM 2990 C C . LEU B 1 177 ? 10.586 -18.594 -14.195 1 95.38 177 LEU B C 1
ATOM 2992 O O . LEU B 1 177 ? 10.266 -19.172 -15.234 1 95.38 177 LEU B O 1
ATOM 2996 N N . GLU B 1 178 ? 10.219 -18.953 -13.047 1 93.81 178 GLU B N 1
ATOM 2997 C CA . GLU B 1 178 ? 9.359 -20.125 -12.891 1 93.81 178 GLU B CA 1
ATOM 2998 C C . GLU B 1 178 ? 8.023 -19.922 -13.602 1 93.81 178 GLU B C 1
ATOM 3000 O O . GLU B 1 178 ? 7.523 -20.812 -14.281 1 93.81 178 GLU B O 1
ATOM 3005 N N . THR B 1 179 ? 7.504 -18.797 -13.406 1 94.62 179 THR B N 1
ATOM 3006 C CA . THR B 1 179 ? 6.242 -18.469 -14.055 1 94.62 179 THR B CA 1
ATOM 3007 C C . THR B 1 179 ? 6.395 -18.5 -15.57 1 94.62 179 THR B C 1
ATOM 3009 O O . THR B 1 179 ? 5.535 -19.031 -16.281 1 94.62 179 THR B O 1
ATOM 3012 N N . LEU B 1 180 ? 7.461 -17.938 -16.047 1 94.19 180 LEU B N 1
ATOM 3013 C CA . LEU B 1 180 ? 7.715 -17.906 -17.469 1 94.19 180 LEU B CA 1
ATOM 3014 C C . LEU B 1 180 ? 7.875 -19.328 -18.031 1 94.19 180 LEU B C 1
ATOM 3016 O O . LEU B 1 180 ? 7.336 -19.641 -19.094 1 94.19 180 LEU B O 1
ATOM 3020 N N . VAL B 1 181 ? 8.539 -20.156 -17.328 1 93.19 181 VAL B N 1
ATOM 3021 C CA . VAL B 1 181 ? 8.75 -21.531 -17.734 1 93.19 181 VAL B CA 1
ATOM 3022 C C . VAL B 1 181 ? 7.406 -22.266 -17.797 1 93.19 181 VAL B C 1
ATOM 3024 O O . VAL B 1 181 ? 7.121 -22.969 -18.766 1 93.19 181 VAL B O 1
ATOM 3027 N N . ARG B 1 182 ? 6.617 -22.031 -16.859 1 93.19 182 ARG B N 1
ATOM 3028 C CA . ARG B 1 182 ? 5.293 -22.656 -16.828 1 93.19 182 ARG B CA 1
ATOM 3029 C C . ARG B 1 182 ? 4.441 -22.172 -18 1 93.19 182 ARG B C 1
ATOM 3031 O O . ARG B 1 182 ? 3.738 -22.969 -18.625 1 93.19 182 ARG B O 1
ATOM 3038 N N . ASN B 1 183 ? 4.562 -20.938 -18.219 1 91.88 183 ASN B N 1
ATOM 3039 C CA . ASN B 1 183 ? 3.787 -20.375 -19.312 1 91.88 183 ASN B CA 1
ATOM 3040 C C . ASN B 1 183 ? 4.215 -20.953 -20.656 1 91.88 183 ASN B C 1
ATOM 3042 O O . ASN B 1 183 ? 3.373 -21.25 -21.5 1 91.88 183 ASN B O 1
ATOM 3046 N N . VAL B 1 184 ? 5.383 -21.109 -20.891 1 91.25 184 VAL B N 1
ATOM 3047 C CA . VAL B 1 184 ? 5.922 -21.672 -22.125 1 91.25 184 VAL B CA 1
ATOM 3048 C C . VAL B 1 184 ? 5.504 -23.125 -22.266 1 91.25 184 VAL B C 1
ATOM 3050 O O . VAL B 1 184 ? 5.117 -23.562 -23.359 1 91.25 184 VAL B O 1
ATOM 3053 N N . GLU B 1 185 ? 5.52 -23.812 -21.219 1 88.88 185 GLU B N 1
ATOM 3054 C CA . GLU B 1 185 ? 5.105 -25.203 -21.234 1 88.88 185 GLU B CA 1
ATOM 3055 C C . GLU B 1 185 ? 3.621 -25.344 -21.562 1 88.88 185 GLU B C 1
ATOM 3057 O O . GLU B 1 185 ? 3.225 -26.219 -22.344 1 88.88 185 GLU B O 1
ATOM 3062 N N . ASN B 1 186 ? 2.9 -24.484 -20.984 1 88.69 186 ASN B N 1
ATOM 3063 C CA . ASN B 1 186 ? 1.464 -24.5 -21.25 1 88.69 186 ASN B CA 1
ATOM 3064 C C . ASN B 1 186 ? 1.143 -24.109 -22.688 1 88.69 186 ASN B C 1
ATOM 3066 O O . ASN B 1 186 ? 0.232 -24.672 -23.297 1 88.69 186 ASN B O 1
ATOM 3070 N N . ALA B 1 187 ? 1.84 -23.188 -23.156 1 83.69 187 ALA B N 1
ATOM 3071 C CA . ALA B 1 187 ? 1.648 -22.766 -24.531 1 83.69 187 ALA B CA 1
ATOM 3072 C C . ALA B 1 187 ? 1.979 -23.891 -25.516 1 83.69 187 ALA B C 1
ATOM 3074 O O . ALA B 1 187 ? 1.265 -24.094 -26.5 1 83.69 187 ALA B O 1
ATOM 3075 N N . GLU B 1 188 ? 2.936 -24.578 -25.25 1 81.31 188 GLU B N 1
ATOM 3076 C CA . GLU B 1 188 ? 3.32 -25.719 -26.094 1 81.31 188 GLU B CA 1
ATOM 3077 C C . GLU B 1 188 ? 2.252 -26.797 -26.078 1 81.31 188 GLU B C 1
ATOM 3079 O O . GLU B 1 188 ? 1.939 -27.391 -27.125 1 81.31 188 GLU B O 1
ATOM 3084 N N . LYS B 1 189 ? 1.728 -26.984 -24.953 1 83.38 189 LYS B N 1
ATOM 3085 C CA . LYS B 1 189 ? 0.668 -27.984 -24.828 1 83.38 189 LYS B CA 1
ATOM 3086 C C . LYS B 1 189 ? -0.576 -27.562 -25.609 1 83.38 189 LYS B C 1
ATOM 3088 O O . LYS B 1 189 ? -1.214 -28.391 -26.266 1 83.38 189 LYS B O 1
ATOM 3093 N N . ASN B 1 190 ? -0.806 -26.344 -25.484 1 79.81 190 ASN B N 1
ATOM 3094 C CA . ASN B 1 190 ? -1.979 -25.844 -26.188 1 79.81 190 ASN B CA 1
ATOM 3095 C C . ASN B 1 190 ? -1.803 -25.922 -27.703 1 79.81 190 ASN B C 1
ATOM 3097 O O . ASN B 1 190 ? -2.756 -26.203 -28.422 1 79.81 190 ASN B O 1
ATOM 3101 N N . ILE B 1 191 ? -0.667 -25.672 -28.219 1 73.94 191 ILE B N 1
ATOM 3102 C CA . ILE B 1 191 ? -0.37 -25.734 -29.641 1 73.94 191 ILE B CA 1
ATOM 3103 C C . ILE B 1 191 ? -0.47 -27.188 -30.109 1 73.94 191 ILE B C 1
ATOM 3105 O O . ILE B 1 191 ? -1.021 -27.469 -31.188 1 73.94 191 ILE B O 1
ATOM 3109 N N . LYS B 1 192 ? -0.015 -28.047 -29.297 1 76.06 192 LYS B N 1
ATOM 3110 C CA . LYS B 1 192 ? -0.057 -29.469 -29.641 1 76.06 192 LYS B CA 1
ATOM 3111 C C . LYS B 1 192 ? -1.493 -29.984 -29.688 1 76.06 192 LYS B C 1
ATOM 3113 O O . LYS B 1 192 ? -1.851 -30.766 -30.562 1 76.06 192 LYS B O 1
ATOM 3118 N N . ILE B 1 193 ? -2.332 -29.516 -28.781 1 74.62 193 ILE B N 1
ATOM 3119 C CA . ILE B 1 193 ? -3.736 -29.906 -28.734 1 74.62 193 ILE B CA 1
ATOM 3120 C C . ILE B 1 193 ? -4.477 -29.359 -29.953 1 74.62 193 ILE B C 1
ATOM 3122 O O . ILE B 1 193 ? -5.281 -30.062 -30.562 1 74.62 193 ILE B O 1
ATOM 3126 N N . MET B 1 194 ? -4.145 -28.203 -30.359 1 71.31 194 MET B N 1
ATOM 3127 C CA . MET B 1 194 ? -4.801 -27.578 -31.5 1 71.31 194 MET B CA 1
ATOM 3128 C C . MET B 1 194 ? -4.367 -28.25 -32.812 1 71.31 194 MET B C 1
ATOM 3130 O O . MET B 1 194 ? -5.176 -28.422 -33.719 1 71.31 194 MET B O 1
ATOM 3134 N N . ASP B 1 195 ? -3.109 -28.641 -33 1 72.44 195 ASP B N 1
ATOM 3135 C CA . ASP B 1 195 ? -2.598 -29.328 -34.188 1 72.44 195 ASP B CA 1
ATOM 3136 C C . ASP B 1 195 ? -3.219 -30.703 -34.312 1 72.44 195 ASP B C 1
ATOM 3138 O O . ASP B 1 195 ? -3.504 -31.156 -35.438 1 72.44 195 ASP B O 1
ATOM 3142 N N . HIS B 1 196 ? -3.467 -31.375 -33.25 1 70.06 196 HIS B N 1
ATOM 3143 C CA . HIS B 1 196 ? -4.098 -32.688 -33.281 1 70.06 196 HIS B CA 1
ATOM 3144 C C . HIS B 1 196 ? -5.566 -32.562 -33.688 1 70.06 196 HIS B C 1
ATOM 3146 O O . HIS B 1 196 ? -6.086 -33.438 -34.406 1 70.06 196 HIS B O 1
ATOM 3152 N N . GLN B 1 197 ? -6.18 -31.625 -33.188 1 68 197 GLN B N 1
ATOM 3153 C CA . GLN B 1 197 ? -7.578 -31.422 -33.562 1 68 197 GLN B CA 1
ATOM 3154 C C . GLN B 1 197 ? -7.719 -31.094 -35.031 1 68 197 GLN B C 1
ATOM 3156 O O . GLN B 1 197 ? -8.664 -31.531 -35.688 1 68 197 GLN B O 1
ATOM 3161 N N . LYS B 1 198 ? -6.84 -30.469 -35.594 1 65.31 198 LYS B N 1
ATOM 3162 C CA . LYS B 1 198 ? -6.859 -30.156 -37.031 1 65.31 198 LYS B CA 1
ATOM 3163 C C . LYS B 1 198 ? -6.574 -31.391 -37.875 1 65.31 198 LYS B C 1
ATOM 3165 O O . LYS B 1 198 ? -7.184 -31.578 -38.938 1 65.31 198 LYS B O 1
ATOM 3170 N N . LEU B 1 199 ? -5.703 -32.188 -37.469 1 62.69 199 LEU B N 1
ATOM 3171 C CA . LEU B 1 199 ? -5.375 -33.406 -38.188 1 62.69 199 LEU B CA 1
ATOM 3172 C C . LEU B 1 199 ? -6.539 -34.375 -38.156 1 62.69 199 LEU B C 1
ATOM 3174 O O . LEU B 1 199 ? -6.812 -35.062 -39.156 1 62.69 199 LEU B O 1
ATOM 3178 N N . GLU B 1 200 ? -7.195 -34.438 -37.094 1 64.69 200 GLU B N 1
ATOM 3179 C CA . GLU B 1 200 ? -8.344 -35.312 -37 1 64.69 200 GLU B CA 1
ATOM 3180 C C . GLU B 1 200 ? -9.508 -34.812 -37.844 1 64.69 200 GLU B C 1
ATOM 3182 O O . GLU B 1 200 ? -10.234 -35.594 -38.469 1 64.69 200 GLU B O 1
ATOM 3187 N N . SER B 1 201 ? -9.633 -33.562 -37.781 1 63.88 201 SER B N 1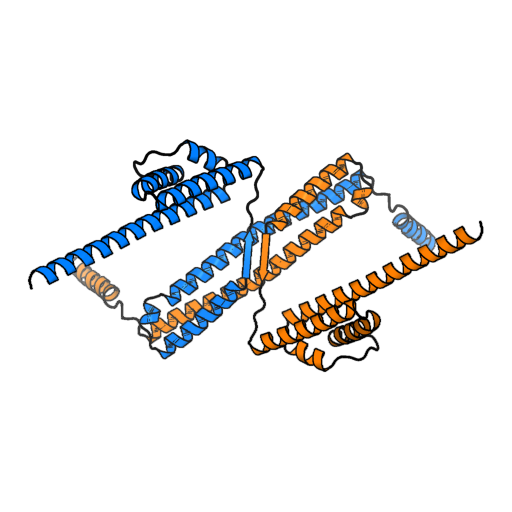
ATOM 3188 C CA . SER B 1 201 ? -10.711 -33.031 -38.625 1 63.88 201 SER B CA 1
ATOM 3189 C C . SER B 1 201 ? -10.375 -33.156 -40.125 1 63.88 201 SER B C 1
ATOM 3191 O O . SER B 1 201 ? -11.266 -33.375 -40.938 1 63.88 201 SER B O 1
ATOM 3193 N N . ALA B 1 202 ? -9.148 -33.125 -40.531 1 63.72 202 ALA B N 1
ATOM 3194 C CA . ALA B 1 202 ? -8.742 -33.25 -41.938 1 63.72 202 ALA B CA 1
ATOM 3195 C C . ALA B 1 202 ? -8.891 -34.688 -42.406 1 63.72 202 ALA B C 1
ATOM 3197 O O . ALA B 1 202 ? -9.227 -34.938 -43.562 1 63.72 202 ALA B O 1
ATOM 3198 N N . ASN B 1 203 ? -8.641 -35.562 -41.656 1 61.59 203 ASN B N 1
ATOM 3199 C CA . ASN B 1 203 ? -8.789 -36.969 -42.062 1 61.59 203 ASN B CA 1
ATOM 3200 C C . ASN B 1 203 ? -10.266 -37.344 -42.156 1 61.59 203 ASN B C 1
ATOM 3202 O O . ASN B 1 203 ? -10.617 -38.219 -43 1 61.59 203 ASN B O 1
ATOM 3206 N N . THR B 1 204 ? -11.086 -36.688 -41.438 1 64.12 204 THR B N 1
ATOM 3207 C CA . THR B 1 204 ? -12.5 -37.031 -41.531 1 64.12 204 THR B CA 1
ATOM 3208 C C . THR B 1 204 ? -13.117 -36.406 -42.781 1 64.12 204 THR B C 1
ATOM 3210 O O . THR B 1 204 ? -14.07 -36.969 -43.344 1 64.12 204 THR B O 1
ATOM 3213 N N . ASN B 1 205 ? -12.562 -35.312 -43.281 1 59.41 205 ASN B N 1
ATOM 3214 C CA . ASN B 1 205 ? -13.156 -34.719 -44.469 1 59.41 205 ASN B CA 1
ATOM 3215 C C . ASN B 1 205 ? -12.617 -35.406 -45.75 1 59.41 205 ASN B C 1
ATOM 3217 O O . ASN B 1 205 ? -13.078 -35.094 -46.844 1 59.41 205 ASN B O 1
ATOM 3221 N N . GLY B 1 206 ? -11.469 -36.094 -45.688 1 54.91 206 GLY B N 1
ATOM 3222 C CA . GLY B 1 206 ? -10.977 -36.75 -46.906 1 54.91 206 GLY B CA 1
ATOM 3223 C C . GLY B 1 206 ? -11.734 -38 -47.281 1 54.91 206 GLY B C 1
ATOM 3224 O O . GLY B 1 206 ? -11.484 -38.594 -48.312 1 54.91 206 GLY B O 1
ATOM 3225 N N . SER B 1 207 ? -12.305 -38.625 -46.281 1 50.56 207 SER B N 1
ATOM 3226 C CA . SER B 1 207 ? -12.992 -39.875 -46.656 1 50.56 207 SER B CA 1
ATOM 3227 C C . SER B 1 207 ? -14.391 -39.594 -47.188 1 50.56 207 SER B C 1
ATOM 3229 O O . SER B 1 207 ? -15.172 -40.5 -47.438 1 50.56 207 SER B O 1
ATOM 3231 N N . SER B 1 208 ? -14.812 -38.219 -47.312 1 39.88 208 SER B N 1
ATOM 3232 C CA . SER B 1 208 ? -16.016 -38.188 -48.156 1 39.88 208 SER B CA 1
ATOM 3233 C C . SER B 1 208 ? -15.656 -38.094 -49.625 1 39.88 208 SER B C 1
ATOM 3235 O O . SER B 1 208 ? -14.688 -37.438 -50 1 39.88 208 SER B O 1
#

Solvent-accessible surface area (backbone atoms only — not comparable to full-atom values): 22259 Å² total; per-residue (Å²): 119,68,69,63,52,54,52,46,52,50,52,51,47,56,66,57,68,60,64,60,71,64,48,45,64,52,45,51,46,52,54,50,51,53,50,51,53,47,50,55,50,43,51,50,48,53,52,49,50,47,52,48,39,51,48,53,52,50,51,51,51,49,48,52,50,53,72,69,31,68,63,50,71,62,32,56,67,69,58,35,52,52,52,48,51,51,47,49,50,53,47,54,59,50,64,33,50,43,61,49,71,56,82,79,68,53,72,66,23,48,50,22,44,53,51,47,52,50,55,50,49,52,38,56,54,35,37,74,79,36,52,69,64,20,46,55,51,50,49,14,51,43,29,40,70,38,90,87,41,64,101,50,67,58,35,61,70,59,34,54,32,44,68,48,24,42,69,70,52,39,52,51,50,46,51,50,41,51,51,50,52,50,50,52,53,50,50,51,49,52,52,53,54,51,54,51,53,49,53,56,56,51,58,60,61,64,76,104,119,69,68,61,53,53,52,48,52,51,52,51,48,56,66,57,67,59,64,60,72,64,48,45,67,53,44,51,47,53,55,49,50,51,50,52,54,48,49,55,50,45,52,50,49,53,53,50,50,48,51,49,40,51,47,53,52,49,51,52,51,51,50,53,49,51,71,67,30,67,62,51,71,61,33,56,67,71,57,35,51,53,53,49,51,51,47,49,51,52,48,53,58,49,63,33,50,45,60,50,71,55,82,79,69,54,71,66,22,47,50,22,43,52,52,47,51,50,55,51,50,53,39,55,54,35,38,75,78,37,53,68,62,19,46,54,52,51,48,13,51,42,26,40,70,38,89,86,42,65,101,50,68,56,36,61,70,58,34,55,33,44,69,48,23,42,70,71,52,38,53,50,50,47,49,50,42,51,50,52,52,51,49,53,53,50,49,51,52,51,52,53,54,53,55,51,54,50,52,54,52,51,58,60,61,64,76,105